Protein AF-0000000073386804 (afdb_homodimer)

Radius of gyration: 26.3 Å; Cα contacts (8 Å, |Δi|>4): 933; chains: 2; bounding box: 60×82×62 Å

Sequence (596 aa):
MKIVENIGKKVFSIISEGIIRETHNSIPQCYYVSGELGYGKTTLLHRIKEKFESQNFQPIYIDCLLHPIPNEEKMEEYLHSVTDHKRAILLIDEAHILLNTWSNQELSKLRALIYSPGAPIIVFVGNRVTKIFTEYSAPLYNSILLLTLDKLADTDIIGIVDNICGSKCIKHEDIINIVNSLEPSPLIATLCAKAVKEGYKEEKDIKHQVLSFFDDLYRKELSLLSPVQLLIVTTLLKAQTPCLLSKIAKDTQLKNSDITSQIKRLKERNLVEVIKGQPKKSLYEIKSKLFTKWYKNSMKIVENIGKKVFSIISEGIIRETHNSIPQCYYVSGELGYGKTTLLHRIKEKFESQNFQPIYIDCLLHPIPNEEKMEEYLHSVTDHKRAILLIDEAHILLNTWSNQELSKLRALIYSPGAPIIVFVGNRVTKIFTEYSAPLYNSILLLTLDKLADTDIIGIVDNICGSKCIKHEDIINIVNSLEPSPLIATLCAKAVKEGYKEEKDIKHQVLSFFDDLYRKELSLLSPVQLLIVTTLLKAQTPCLLSKIAKDTQLKNSDITSQIKRLKERNLVEVIKGQPKKSLYEIKSKLFTKWYKNS

InterPro domains:
  IPR003959 ATPase, AAA-type, core [PF00004] (32-112)
  IPR027417 P-loop containing nucleoside triphosphate hydrolase [G3DSA:3.40.50.300] (18-142)
  IPR027417 P-loop containing nucleoside triphosphate hydrolase [SSF52540] (28-220)
  IPR036388 Winged helix-like DNA-binding domain superfamily [G3DSA:1.10.10.10] (224-297)
  IPR036390 Winged helix DNA-binding domain superfamily [SSF46785] (213-284)

Organism: NCBI:txid537011

Solvent-accessible surface area (backbone atoms only — not comparable to full-atom values): 32203 Å² total; per-residue (Å²): 126,72,67,60,65,61,59,51,41,69,62,48,50,54,52,52,54,52,57,68,69,54,56,77,64,35,60,42,77,28,39,35,38,24,42,59,91,49,48,44,64,68,57,46,49,50,50,52,35,61,68,34,52,82,48,76,32,42,56,42,83,42,48,31,77,78,52,63,58,91,44,63,66,57,51,46,50,61,64,61,63,47,56,94,85,36,45,33,30,41,32,31,36,45,32,43,60,46,64,68,64,47,48,70,67,50,40,40,52,50,42,54,49,42,63,26,67,44,28,54,31,38,40,33,25,25,51,84,68,60,58,55,49,64,31,81,88,27,67,42,38,78,60,50,50,80,44,70,53,69,72,55,50,69,69,52,43,49,49,40,25,31,68,67,43,37,76,82,66,58,61,64,69,57,54,49,51,54,28,54,71,52,47,41,26,60,46,46,31,47,42,45,22,51,37,42,60,75,63,46,79,51,65,72,56,33,50,49,55,45,44,56,70,42,45,68,41,55,50,48,57,51,68,71,42,51,71,70,51,36,47,52,49,44,50,36,38,69,63,71,44,72,36,43,65,66,56,52,27,64,75,63,70,49,57,65,68,61,49,54,57,48,47,54,52,34,34,74,68,61,46,36,38,78,42,82,46,97,65,103,47,63,26,36,30,59,53,48,57,52,57,32,53,41,54,70,74,100,127,72,68,61,64,62,60,50,42,68,60,49,48,54,52,51,55,52,56,66,70,54,56,78,65,34,60,42,76,29,37,37,38,26,41,59,92,48,47,45,65,68,57,47,50,49,52,52,35,63,68,35,53,83,48,76,33,42,55,43,83,42,47,33,76,77,51,64,58,90,44,65,66,57,51,47,50,61,62,62,64,48,56,96,82,36,47,32,31,41,34,31,37,43,32,44,61,47,63,69,66,48,50,71,67,50,40,38,51,50,41,54,49,40,63,27,67,44,28,52,31,40,40,33,26,24,52,84,67,58,59,54,46,66,31,81,87,28,65,40,39,78,59,50,49,80,45,72,54,69,72,55,50,71,69,54,42,49,50,40,27,30,70,68,42,39,76,81,66,58,61,65,70,56,52,49,49,54,28,56,71,51,46,40,28,60,45,46,31,47,42,44,22,50,38,43,60,75,64,45,79,51,67,72,55,33,51,50,56,45,43,55,69,42,45,66,43,55,49,48,57,50,68,71,42,52,69,70,50,37,48,52,52,43,51,35,39,71,61,73,45,71,36,44,64,66,56,51,27,64,76,64,72,48,56,65,69,60,49,54,56,47,46,54,53,34,34,74,67,63,46,37,37,77,42,82,46,97,67,103,47,63,24,36,29,58,54,48,58,50,59,33,53,38,55,70,75,99

Secondary structure (DSSP, 8-state):
--GGGGTTHHHHHHHHHHHHH--TTS---EEEEE--TTSSHHHHHHHHHHHHHTTTEEEEEEETTTS---SHHHHHHHHHTS-SSSEEEEEEETHHHHHHHS-HHHHHHHHHHHTSTTPPEEEEEES---HHHH-TTSTTTT-EEEEE--PPPHHHHHHHHHHHH-TTSS-HHHHHHHHHHH--SHHHHHHHHHHHHTT--SHHHHHHHHHHHTHHHHHHHHHTS-HHHHHHHHHHHHH-S-EEHHHHHHHHT--HHHHHHHHHHHHHTTSEEEEE-SSS-EEEEES-HHHHHHHHT-/--GGGGTTHHHHHHHHHHHHH--TTS---EEEEE--TTSSHHHHHHHHHHHHHTTTEEEEEEETTTS---SHHHHHHHHHTS-SSSEEEEEEETHHHHHHHS-HHHHHHHHHHHTSTTPPEEEEEES---HHHH-TTSTTTT-EEEEE--PPPHHHHHHHHHHHH-TTSS-HHHHHHHHHHH--SHHHHHHHHHHHHTT--SHHHHHHHHHHTTHHHHHHHHHTS-HHHHHHHHHHHHH-S-EEHHHHHHHHT--HHHHHHHHHHHHHTTSEEEEE-SSS-EEEEES-HHHHHHHHT-

Nearest PDB structures (foldseek):
  8vap-assembly1_A  TM=4.510E-01  e=2.986E-05  Escherichia coli
  3eco-assembly1_A  TM=6.833E-01  e=2.048E-02  Staphylococcus aureus subsp. aureus Mu50
  2nyx-assembly2_D  TM=6.022E-01  e=7.498E-03  Mycobacterium tuberculosis H37Rv
  3fm5-assembly3_B  TM=6.321E-01  e=1.937E-02  Rhodococcus jostii RHA1
  3e6m-assembly1_B  TM=6.719E-01  e=4.001E-02  Ruegeria pomeroyi

Structure (mmCIF, N/CA/C/O backbone):
data_AF-0000000073386804-model_v1
#
loop_
_entity.id
_entity.type
_entity.pdbx_description
1 polymer 'ATPase AAA-type core domain-containing protein'
#
loop_
_atom_site.group_PDB
_atom_site.id
_atom_site.type_symbol
_atom_site.label_atom_id
_atom_site.label_alt_id
_atom_site.label_comp_id
_atom_site.label_asym_id
_atom_site.label_entity_id
_atom_site.label_seq_id
_atom_site.pdbx_PDB_ins_code
_atom_site.Cartn_x
_atom_site.Cartn_y
_atom_site.Cartn_z
_atom_site.occupancy
_atom_site.B_iso_or_equiv
_atom_site.auth_seq_id
_atom_site.auth_comp_id
_atom_site.auth_asym_id
_atom_site.auth_atom_id
_atom_site.pdbx_PDB_model_num
ATOM 1 N N . MET A 1 1 ? -19.125 -19.203 -3.139 1 33.81 1 MET A N 1
ATOM 2 C CA . MET A 1 1 ? -18.359 -20.172 -3.91 1 33.81 1 MET A CA 1
ATOM 3 C C . MET A 1 1 ? -18.609 -20 -5.406 1 33.81 1 MET A C 1
ATOM 5 O O . MET A 1 1 ? -17.75 -20.312 -6.223 1 33.81 1 MET A O 1
ATOM 9 N N . LYS A 1 2 ? -19.859 -19.531 -5.723 1 43.81 2 LYS A N 1
ATOM 10 C CA . LYS A 1 2 ? -20.344 -19.516 -7.098 1 43.81 2 LYS A CA 1
ATOM 11 C C . LYS A 1 2 ? -19.688 -18.375 -7.891 1 43.81 2 LYS A C 1
ATOM 13 O O . LYS A 1 2 ? -19.5 -18.5 -9.102 1 43.81 2 LYS A O 1
ATOM 18 N N . ILE A 1 3 ? -19.5 -17.203 -7.352 1 48.44 3 ILE A N 1
ATOM 19 C CA . ILE A 1 3 ? -19.078 -15.93 -7.941 1 48.44 3 ILE A CA 1
ATOM 20 C C . ILE A 1 3 ? -17.766 -16.125 -8.695 1 48.44 3 ILE A C 1
ATOM 22 O O . ILE A 1 3 ? -17.547 -15.508 -9.742 1 48.44 3 ILE A O 1
ATOM 26 N N . VAL A 1 4 ? -16.906 -17.188 -8.25 1 55.88 4 VAL A N 1
ATOM 27 C CA . VAL A 1 4 ? -15.508 -17.438 -8.562 1 55.88 4 VAL A CA 1
ATOM 28 C C . VAL A 1 4 ? -15.398 -18.188 -9.898 1 55.88 4 VAL A C 1
ATOM 30 O O . VAL A 1 4 ? -14.367 -18.125 -10.562 1 55.88 4 VAL A O 1
ATOM 33 N N . GLU A 1 5 ? -16.625 -18.609 -10.312 1 57.66 5 GLU A N 1
ATOM 34 C CA . GLU A 1 5 ? -16.469 -19.594 -11.375 1 57.66 5 GLU A CA 1
ATOM 35 C C . GLU A 1 5 ? -16.156 -18.922 -12.711 1 57.66 5 GLU A C 1
ATOM 37 O O . GLU A 1 5 ? -15.539 -19.531 -13.594 1 57.66 5 GLU A O 1
ATOM 42 N N . ASN A 1 6 ? -16.391 -17.609 -12.734 1 63.22 6 ASN A N 1
ATOM 43 C CA . ASN A 1 6 ? -16.25 -17.047 -14.07 1 63.22 6 ASN A CA 1
ATOM 44 C C . ASN A 1 6 ? -14.984 -16.219 -14.195 1 63.22 6 ASN A C 1
ATOM 46 O O . ASN A 1 6 ? -14.602 -15.805 -15.289 1 63.22 6 ASN A O 1
ATOM 50 N N . ILE A 1 7 ? -14.32 -16.125 -13.141 1 69.75 7 ILE A N 1
ATOM 51 C CA . ILE A 1 7 ? -13.109 -15.32 -13.195 1 69.75 7 ILE A CA 1
ATOM 52 C C . ILE A 1 7 ? -11.984 -16.109 -13.859 1 69.75 7 ILE A C 1
ATOM 54 O O . ILE A 1 7 ? -11.602 -17.172 -13.375 1 69.75 7 ILE A O 1
ATOM 58 N N . GLY A 1 8 ? -11.523 -15.547 -15.023 1 80.62 8 GLY A N 1
ATOM 59 C CA . GLY A 1 8 ? -10.43 -16.203 -15.719 1 80.62 8 GLY A CA 1
ATOM 60 C C . GLY A 1 8 ? -10.797 -17.578 -16.25 1 80.62 8 GLY A C 1
ATOM 61 O O . GLY A 1 8 ? -9.969 -18.5 -16.234 1 80.62 8 GLY A O 1
ATOM 62 N N . LYS A 1 9 ? -12.055 -17.703 -16.656 1 83.94 9 LYS A N 1
ATOM 63 C CA . LYS A 1 9 ? -12.586 -19 -17.062 1 83.94 9 LYS A CA 1
ATOM 64 C C . LYS A 1 9 ? -11.773 -19.594 -18.203 1 83.94 9 LYS A C 1
ATOM 66 O O . LYS A 1 9 ? -11.445 -20.781 -18.172 1 83.94 9 LYS A O 1
ATOM 71 N N . LYS A 1 10 ? -11.438 -18.766 -19.141 1 88.19 10 LYS A N 1
ATOM 72 C CA . LYS A 1 10 ? -10.672 -19.266 -20.281 1 88.19 10 LYS A CA 1
ATOM 73 C C . LYS A 1 10 ? -9.305 -19.766 -19.859 1 88.19 10 LYS A C 1
ATOM 75 O O . LYS A 1 10 ? -8.898 -20.875 -20.219 1 88.19 10 LYS A O 1
ATOM 80 N N . VAL A 1 11 ? -8.602 -19 -19.094 1 93.44 11 VAL A N 1
ATOM 81 C CA . VAL A 1 11 ? -7.273 -19.359 -18.625 1 93.44 11 VAL A CA 1
ATOM 82 C C . VAL A 1 11 ? -7.355 -20.594 -17.734 1 93.44 11 VAL A C 1
ATOM 84 O O . VAL A 1 11 ? -6.543 -21.516 -17.875 1 93.44 11 VAL A O 1
ATOM 87 N N . PHE A 1 12 ? -8.375 -20.641 -16.953 1 94.19 12 PHE A N 1
ATOM 88 C CA . PHE A 1 12 ? -8.578 -21.781 -16.062 1 94.19 12 PHE A CA 1
ATOM 89 C C . PHE A 1 12 ? -8.789 -23.047 -16.875 1 94.19 12 PHE A C 1
ATOM 91 O O . PHE A 1 12 ? -8.211 -24.094 -16.562 1 94.19 12 PHE A O 1
ATOM 98 N N . SER A 1 13 ? -9.562 -22.938 -17.891 1 93.88 13 SER A N 1
ATOM 99 C CA . SER A 1 13 ? -9.852 -24.094 -18.734 1 93.88 13 SER A CA 1
ATOM 100 C C . SER A 1 13 ? -8.594 -24.594 -19.453 1 93.88 13 SER A C 1
ATOM 102 O O . SER A 1 13 ? -8.352 -25.797 -19.531 1 93.88 13 SER A O 1
ATOM 104 N N . ILE A 1 14 ? -7.816 -23.703 -19.922 1 95.25 14 ILE A N 1
ATOM 105 C CA . ILE A 1 14 ? -6.598 -24.031 -20.641 1 95.25 14 ILE A CA 1
ATOM 106 C C . ILE A 1 14 ? -5.641 -24.781 -19.719 1 95.25 14 ILE A C 1
ATOM 108 O O . ILE A 1 14 ? -5.129 -25.844 -20.078 1 95.25 14 ILE A O 1
ATOM 112 N N . ILE A 1 15 ? -5.457 -24.281 -18.562 1 96.12 15 ILE A N 1
ATOM 113 C CA . ILE A 1 15 ? -4.512 -24.859 -17.609 1 96.12 15 ILE A CA 1
ATOM 114 C C . ILE A 1 15 ? -5.035 -26.203 -17.125 1 96.12 15 ILE A C 1
ATOM 116 O O . ILE A 1 15 ? -4.285 -27.188 -17.062 1 96.12 15 ILE A O 1
ATOM 120 N N . SER A 1 16 ? -6.34 -26.234 -16.812 1 94.81 16 SER A N 1
ATOM 121 C CA . SER A 1 16 ? -6.938 -27.469 -16.297 1 94.81 16 SER A CA 1
ATOM 122 C C . SER A 1 16 ? -6.836 -28.594 -17.328 1 94.81 16 SER A C 1
ATOM 124 O O . SER A 1 16 ? -6.477 -29.719 -16.984 1 94.81 16 SER A O 1
ATOM 126 N N . GLU A 1 17 ? -7.137 -28.25 -18.516 1 95.5 17 GLU A N 1
ATOM 127 C CA . GLU A 1 17 ? -7.047 -29.25 -19.578 1 95.5 17 GLU A CA 1
ATOM 128 C C . GLU A 1 17 ? -5.605 -29.703 -19.781 1 95.5 17 GLU A C 1
ATOM 130 O O . GLU A 1 17 ? -5.348 -30.891 -20.031 1 95.5 17 GLU A O 1
ATOM 135 N N . GLY A 1 18 ? -4.719 -28.797 -19.672 1 94.75 18 GLY A N 1
ATOM 136 C CA . GLY A 1 18 ? -3.309 -29.125 -19.797 1 94.75 18 GLY A CA 1
ATOM 137 C C . GLY A 1 18 ? -2.818 -30.047 -18.703 1 94.75 18 GLY A C 1
ATOM 138 O O . GLY A 1 18 ? -2.066 -31 -18.969 1 94.75 18 GLY A O 1
ATOM 139 N N . ILE A 1 19 ? -3.234 -29.812 -17.562 1 93.94 19 ILE A N 1
ATOM 140 C CA . ILE A 1 19 ? -2.822 -30.625 -16.406 1 93.94 19 ILE A CA 1
ATOM 141 C C . ILE A 1 19 ? -3.381 -32.031 -16.547 1 93.94 19 ILE A C 1
ATOM 143 O O . ILE A 1 19 ? -2.67 -33 -16.312 1 93.94 19 ILE A O 1
ATOM 147 N N . ILE A 1 20 ? -4.605 -32.125 -16.984 1 93 20 ILE A N 1
ATOM 148 C CA . ILE A 1 20 ? -5.281 -33.438 -17.094 1 93 20 ILE A CA 1
ATOM 149 C C . ILE A 1 20 ? -4.59 -34.281 -18.156 1 93 20 ILE A C 1
ATOM 151 O O . ILE A 1 20 ? -4.512 -35.5 -18.016 1 93 20 ILE A O 1
ATOM 155 N N . ARG A 1 21 ? -4.031 -33.656 -19.094 1 92.38 21 ARG A N 1
ATOM 156 C CA . ARG A 1 21 ? -3.393 -34.375 -20.203 1 92.38 21 ARG A CA 1
ATOM 157 C C . ARG A 1 21 ? -2.039 -34.938 -19.781 1 92.38 21 ARG A C 1
ATOM 159 O O . ARG A 1 21 ? -1.486 -35.812 -20.453 1 92.38 21 ARG A O 1
ATOM 166 N N . GLU A 1 22 ? -1.504 -34.469 -18.672 1 90.81 22 GLU A N 1
ATOM 167 C CA . GLU A 1 22 ? -0.18 -34.906 -18.234 1 90.81 22 GLU A CA 1
ATOM 168 C C . GLU A 1 22 ? -0.226 -36.312 -17.656 1 90.81 22 GLU A C 1
ATOM 170 O O . GLU A 1 22 ? -1.173 -36.656 -16.953 1 90.81 22 GLU A O 1
ATOM 175 N N . THR A 1 23 ? 0.794 -37.062 -18.031 1 88.25 23 THR A N 1
ATOM 176 C CA . THR A 1 23 ? 0.96 -38.375 -17.438 1 88.25 23 THR A CA 1
ATOM 177 C C . THR A 1 23 ? 2.045 -38.344 -16.359 1 88.25 23 THR A C 1
ATOM 179 O O . THR A 1 23 ? 2.752 -37.375 -16.203 1 88.25 23 THR A O 1
ATOM 182 N N . HIS A 1 24 ? 2.223 -39.406 -15.641 1 83.56 24 HIS A N 1
ATOM 183 C CA . HIS A 1 24 ? 3.137 -39.5 -14.5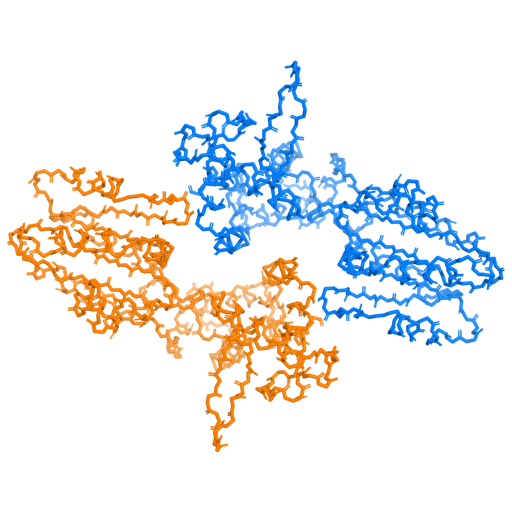08 1 83.56 24 HIS A CA 1
ATOM 184 C C . HIS A 1 24 ? 4.578 -39.25 -14.945 1 83.56 24 HIS A C 1
ATOM 186 O O . HIS A 1 24 ? 5.371 -38.656 -14.203 1 83.56 24 HIS A O 1
ATOM 192 N N . ASN A 1 25 ? 4.938 -39.656 -16.156 1 87.31 25 ASN A N 1
ATOM 193 C CA . ASN A 1 25 ? 6.336 -39.594 -16.562 1 87.31 25 ASN A CA 1
ATOM 194 C C . ASN A 1 25 ? 6.523 -38.656 -17.734 1 87.31 25 ASN A C 1
ATOM 196 O O . ASN A 1 25 ? 7.559 -38.688 -18.406 1 87.31 25 ASN A O 1
ATOM 200 N N . SER A 1 26 ? 5.555 -37.812 -17.969 1 90.19 26 SER A N 1
ATOM 201 C CA . SER A 1 26 ? 5.688 -36.875 -19.062 1 90.19 26 SER A CA 1
ATOM 202 C C . SER A 1 26 ? 6.496 -35.656 -18.656 1 90.19 26 SER A C 1
ATOM 204 O O . SER A 1 26 ? 6.648 -35.375 -17.469 1 90.19 26 SER A O 1
ATOM 206 N N . ILE A 1 27 ? 7.133 -35.062 -19.641 1 90.88 27 ILE A N 1
ATOM 207 C CA . ILE A 1 27 ? 7.652 -33.719 -19.438 1 90.88 27 ILE A CA 1
ATOM 208 C C . ILE A 1 27 ? 6.504 -32.688 -19.438 1 90.88 27 ILE A C 1
ATOM 210 O O . ILE A 1 27 ? 5.828 -32.531 -20.469 1 90.88 27 ILE A O 1
ATOM 214 N N . PRO A 1 28 ? 6.258 -32.094 -18.391 1 90.44 28 PRO A N 1
ATOM 215 C CA . PRO A 1 28 ? 5.035 -31.281 -18.25 1 90.44 28 PRO A CA 1
ATOM 216 C C . PRO A 1 28 ? 5.117 -29.953 -18.984 1 90.44 28 PRO A C 1
ATOM 218 O O . PRO A 1 28 ? 6.211 -29.391 -19.141 1 90.44 28 PRO A O 1
ATOM 221 N N . GLN A 1 29 ? 3.969 -29.5 -19.391 1 92.44 29 GLN A N 1
ATOM 222 C CA . GLN A 1 29 ? 3.811 -28.109 -19.781 1 92.44 29 GLN A CA 1
ATOM 223 C C . GLN A 1 29 ? 3.723 -27.188 -18.562 1 92.44 29 GLN A C 1
ATOM 225 O O . GLN A 1 29 ? 2.977 -27.469 -17.625 1 92.44 29 GLN A O 1
ATOM 230 N N . CYS A 1 30 ? 4.523 -26.109 -18.594 1 91.81 30 CYS A N 1
ATOM 231 C CA . CYS A 1 30 ? 4.457 -25.125 -17.531 1 91.81 30 CYS A CA 1
ATOM 232 C C . CYS A 1 30 ? 3.766 -23.844 -18.016 1 91.81 30 CYS A C 1
ATOM 234 O O . CYS A 1 30 ? 3.703 -23.578 -19.203 1 91.81 30 CYS A O 1
ATOM 236 N N . TYR A 1 31 ? 3.178 -23.156 -17.062 1 94.06 31 TYR A N 1
ATOM 237 C CA . TYR A 1 31 ? 2.359 -22 -17.406 1 94.06 31 TYR A CA 1
ATOM 238 C C . TYR A 1 31 ? 2.814 -20.766 -16.625 1 94.06 31 TYR A C 1
ATOM 240 O O . TYR A 1 31 ? 3.268 -20.875 -15.492 1 94.06 31 TYR A O 1
ATOM 248 N N . TYR A 1 32 ? 2.707 -19.609 -17.25 1 92.69 32 TYR A N 1
ATOM 249 C CA . TYR A 1 32 ? 2.834 -18.297 -16.609 1 92.69 32 TYR A CA 1
ATOM 250 C C . TYR A 1 32 ? 1.619 -17.422 -16.906 1 92.69 32 TYR A C 1
ATOM 252 O O . TYR A 1 32 ? 1.328 -17.125 -18.062 1 92.69 32 TYR A O 1
ATOM 260 N N . VAL A 1 33 ? 0.956 -17.094 -15.852 1 92.94 33 VAL A N 1
ATOM 261 C CA . VAL A 1 33 ? -0.242 -16.266 -16 1 92.94 33 VAL A CA 1
ATOM 262 C C . VAL A 1 33 ? 0.033 -14.859 -15.492 1 92.94 33 VAL A C 1
ATOM 264 O O . VAL A 1 33 ? 0.412 -14.672 -14.328 1 92.94 33 VAL A O 1
ATOM 267 N N . SER A 1 34 ? -0.13 -13.883 -16.297 1 90.12 34 SER A N 1
ATOM 268 C CA . SER A 1 34 ? 0.058 -12.492 -15.914 1 90.12 34 SER A CA 1
ATOM 269 C C . SER A 1 34 ? -1.279 -11.773 -15.766 1 90.12 34 SER A C 1
ATOM 271 O O . SER A 1 34 ? -2.262 -12.133 -16.406 1 90.12 34 SER A O 1
ATOM 273 N N . GLY A 1 35 ? -1.287 -10.82 -14.859 1 85.5 35 GLY A N 1
ATOM 274 C CA . GLY A 1 35 ? -2.463 -10 -14.625 1 85.5 35 GLY A CA 1
ATOM 275 C C . GLY A 1 35 ? -2.207 -8.844 -13.672 1 85.5 35 GLY A C 1
ATOM 276 O O . GLY A 1 35 ? -1.302 -8.914 -12.836 1 85.5 35 GLY A O 1
ATOM 277 N N . GLU A 1 36 ? -3.092 -7.875 -13.797 1 80.19 36 GLU A N 1
ATOM 278 C CA . GLU A 1 36 ? -3.008 -6.727 -12.906 1 80.19 36 GLU A CA 1
ATOM 279 C C . GLU A 1 36 ? -3.645 -7.031 -11.547 1 80.19 36 GLU A C 1
ATOM 281 O O . GLU A 1 36 ? -4.273 -8.078 -11.375 1 80.19 36 GLU A O 1
ATOM 286 N N . LEU A 1 37 ? -3.359 -6.117 -10.688 1 77.5 37 LEU A N 1
ATOM 287 C CA . LEU A 1 37 ? -3.957 -6.254 -9.367 1 77.5 37 LEU A CA 1
ATOM 288 C C . LEU A 1 37 ? -5.477 -6.348 -9.461 1 77.5 37 LEU A C 1
ATOM 290 O O . LEU A 1 37 ? -6.105 -5.559 -10.172 1 77.5 37 LEU A O 1
ATOM 294 N N . GLY A 1 38 ? -5.977 -7.297 -8.844 1 84.81 38 GLY A N 1
ATOM 295 C CA . GLY A 1 38 ? -7.426 -7.398 -8.75 1 84.81 38 GLY A CA 1
ATOM 296 C C . GLY A 1 38 ? -8.039 -8.234 -9.867 1 84.81 38 GLY A C 1
ATOM 297 O O . GLY A 1 38 ? -9.258 -8.398 -9.922 1 84.81 38 GLY A O 1
ATOM 298 N N . TYR A 1 39 ? -7.195 -8.789 -10.664 1 87.75 39 TYR A N 1
ATOM 299 C CA . TYR A 1 39 ? -7.723 -9.531 -11.805 1 87.75 39 TYR A CA 1
ATOM 300 C C . TYR A 1 39 ? -7.945 -10.992 -11.453 1 87.75 39 TYR A C 1
ATOM 302 O O . TYR A 1 39 ? -8.43 -11.773 -12.281 1 87.75 39 TYR A O 1
ATOM 310 N N . GLY A 1 40 ? -7.586 -11.391 -10.242 1 87.38 40 GLY A N 1
ATOM 311 C CA . GLY A 1 40 ? -7.961 -12.719 -9.789 1 87.38 40 GLY A CA 1
ATOM 312 C C . GLY A 1 40 ? -6.828 -13.727 -9.875 1 87.38 40 GLY A C 1
ATOM 313 O O . GLY A 1 40 ? -7.062 -14.93 -10.008 1 87.38 40 GLY A O 1
ATOM 314 N N . LYS A 1 41 ? -5.59 -13.328 -9.875 1 90.19 41 LYS A N 1
ATOM 315 C CA . LYS A 1 41 ? -4.426 -14.203 -9.938 1 90.19 41 LYS A CA 1
ATOM 316 C C . LYS A 1 41 ? -4.453 -15.234 -8.812 1 90.19 41 LYS A C 1
ATOM 318 O O . LYS A 1 41 ? -4.375 -16.438 -9.062 1 90.19 41 LYS A O 1
ATOM 323 N N . THR A 1 42 ? -4.637 -14.758 -7.598 1 87.88 42 THR A N 1
ATOM 324 C CA . THR A 1 42 ? -4.656 -15.625 -6.43 1 87.88 42 THR A CA 1
ATOM 325 C C . THR A 1 42 ? -5.879 -16.531 -6.449 1 87.88 42 THR A C 1
ATOM 327 O O . THR A 1 42 ? -5.785 -17.719 -6.102 1 87.88 42 THR A O 1
ATOM 330 N N . THR A 1 43 ? -6.98 -15.977 -6.855 1 87.31 43 THR A N 1
ATOM 331 C CA . THR A 1 43 ? -8.211 -16.766 -6.945 1 87.31 43 THR A CA 1
ATOM 332 C C . THR A 1 43 ? -8.047 -17.906 -7.934 1 87.31 43 THR A C 1
ATOM 334 O O . THR A 1 43 ? -8.516 -19.031 -7.684 1 87.31 43 THR A O 1
ATOM 337 N N . LEU A 1 44 ? -7.41 -17.641 -9.031 1 92.19 44 LEU A N 1
ATOM 338 C CA . LEU A 1 44 ? -7.16 -18.656 -10.047 1 92.19 44 LEU A CA 1
ATOM 339 C C . LEU A 1 44 ? -6.367 -19.812 -9.461 1 92.19 44 LEU A C 1
ATOM 341 O O . LEU A 1 44 ? -6.723 -20.984 -9.664 1 92.19 44 LEU A O 1
ATOM 345 N N . LEU A 1 45 ? -5.32 -19.531 -8.766 1 94.5 45 LEU A N 1
ATOM 346 C CA . LEU A 1 45 ? -4.473 -20.562 -8.18 1 94.5 45 LEU A CA 1
ATOM 347 C C . LEU A 1 45 ? -5.258 -21.406 -7.18 1 94.5 45 LEU A C 1
ATOM 349 O O . LEU A 1 45 ? -5.105 -22.625 -7.141 1 94.5 45 LEU A O 1
ATOM 353 N N . HIS A 1 46 ? -6.082 -20.766 -6.477 1 92.19 46 HIS A N 1
ATOM 354 C CA . HIS A 1 46 ? -6.875 -21.5 -5.5 1 92.19 46 HIS A CA 1
ATOM 355 C C . HIS A 1 46 ? -7.895 -22.406 -6.191 1 92.19 46 HIS A C 1
ATOM 357 O O . HIS A 1 46 ? -8.172 -23.516 -5.715 1 92.19 46 HIS A O 1
ATOM 363 N N . ARG A 1 47 ? -8.445 -21.938 -7.207 1 91.62 47 ARG A N 1
ATOM 364 C CA . ARG A 1 47 ? -9.375 -22.75 -7.977 1 91.62 47 ARG A CA 1
ATOM 365 C C . ARG A 1 47 ? -8.688 -24 -8.531 1 91.62 47 ARG A C 1
ATOM 367 O O . ARG A 1 47 ? -9.25 -25.094 -8.516 1 91.62 47 ARG A O 1
ATOM 374 N N . ILE A 1 48 ? -7.484 -23.812 -9.031 1 94.19 48 ILE A N 1
ATOM 375 C CA . ILE A 1 48 ? -6.715 -24.938 -9.547 1 94.19 48 ILE A CA 1
ATOM 376 C C . ILE A 1 48 ? -6.395 -25.906 -8.422 1 94.19 48 ILE A C 1
ATOM 378 O O . ILE A 1 48 ? -6.543 -27.125 -8.578 1 94.19 48 ILE A O 1
ATOM 382 N N . LYS A 1 49 ? -5.988 -25.359 -7.367 1 94.62 49 LYS A N 1
ATOM 383 C CA . LYS A 1 49 ? -5.664 -26.188 -6.211 1 94.62 49 LYS A CA 1
ATOM 384 C C . LYS A 1 49 ? -6.863 -27.031 -5.777 1 94.62 49 LYS A C 1
ATOM 386 O O . LYS A 1 49 ? -6.734 -28.234 -5.551 1 94.62 49 LYS A O 1
ATOM 391 N N . GLU A 1 50 ? -7.996 -26.391 -5.68 1 91.38 50 GLU A N 1
ATOM 392 C CA . GLU A 1 50 ? -9.211 -27.062 -5.242 1 91.38 50 GLU A CA 1
ATOM 393 C C . GLU A 1 50 ? -9.609 -28.172 -6.215 1 91.38 50 GLU A C 1
ATOM 395 O O . GLU A 1 50 ? -10.016 -29.266 -5.797 1 91.38 50 GLU A O 1
ATOM 400 N N . LYS A 1 51 ? -9.508 -27.891 -7.414 1 91.81 51 LYS A N 1
ATOM 401 C CA . LYS A 1 51 ? -9.906 -28.844 -8.438 1 91.81 51 LYS A CA 1
ATOM 402 C C . LYS A 1 51 ? -9.031 -30.094 -8.398 1 91.81 51 LYS A C 1
ATOM 404 O O . LYS A 1 51 ? -9.531 -31.219 -8.539 1 91.81 51 LYS A O 1
ATOM 409 N N . PHE A 1 52 ? -7.762 -29.938 -8.164 1 93.44 52 PHE A N 1
ATOM 410 C CA . PHE A 1 52 ? -6.844 -31.062 -8.367 1 93.44 52 PHE A CA 1
ATOM 411 C C . PHE A 1 52 ? -6.402 -31.641 -7.031 1 93.44 52 PHE A C 1
ATOM 413 O O . PHE A 1 52 ? -5.617 -32.594 -6.992 1 93.44 52 PHE A O 1
ATOM 420 N N . GLU A 1 53 ? -6.848 -31.062 -5.926 1 88.19 53 GLU A N 1
ATOM 421 C CA . GLU A 1 53 ? -6.535 -31.578 -4.602 1 88.19 53 GLU A CA 1
ATOM 422 C C . GLU A 1 53 ? -7.078 -33 -4.426 1 88.19 53 GLU A C 1
ATOM 424 O O . GLU A 1 53 ? -6.453 -33.812 -3.76 1 88.19 53 GLU A O 1
ATOM 429 N N . SER A 1 54 ? -8.117 -33.375 -4.969 1 79 54 SER A N 1
ATOM 430 C CA . SER A 1 54 ? -8.773 -34.656 -4.746 1 79 54 SER A CA 1
ATOM 431 C C . SER A 1 54 ? -8.477 -35.656 -5.879 1 79 54 SER A C 1
ATOM 433 O O . SER A 1 54 ? -8.992 -36.781 -5.891 1 79 54 SER A O 1
ATOM 435 N N . GLN A 1 55 ? -7.59 -35.25 -6.672 1 80.44 55 GLN A N 1
ATOM 436 C CA . GLN A 1 55 ? -7.277 -36.125 -7.805 1 80.44 55 GLN A CA 1
ATOM 437 C C . GLN A 1 55 ? -5.883 -36.75 -7.66 1 80.44 55 GLN A C 1
ATOM 439 O O . GLN A 1 55 ? -5.375 -36.875 -6.551 1 80.44 55 GLN A O 1
ATOM 444 N N . ASN A 1 56 ? -5.359 -37.281 -8.742 1 78.81 56 ASN A N 1
ATOM 445 C CA . ASN A 1 56 ? -4.043 -37.938 -8.758 1 78.81 56 ASN A CA 1
ATOM 446 C C . ASN A 1 56 ? -2.926 -36.875 -8.766 1 78.81 56 ASN A C 1
ATOM 448 O O . ASN A 1 56 ? -1.844 -37.125 -9.305 1 78.81 56 ASN A O 1
ATOM 452 N N . PHE A 1 57 ? -3.33 -35.719 -8.258 1 88.62 57 PHE A N 1
ATOM 453 C CA . PHE A 1 57 ? -2.342 -34.656 -8.211 1 88.62 57 PHE A CA 1
ATOM 454 C C . PHE A 1 57 ? -2.168 -34.156 -6.781 1 88.62 57 PHE A C 1
ATOM 456 O O . PHE A 1 57 ? -3.002 -34.438 -5.914 1 88.62 57 PHE A O 1
ATOM 463 N N . GLN A 1 58 ? -1.067 -33.562 -6.566 1 89.25 58 GLN A N 1
ATOM 464 C CA . GLN A 1 58 ? -0.771 -32.938 -5.289 1 89.25 58 GLN A CA 1
ATOM 465 C C . GLN A 1 58 ? -0.408 -31.453 -5.484 1 89.25 58 GLN A C 1
ATOM 467 O O . GLN A 1 58 ? 0.762 -31.125 -5.676 1 89.25 58 GLN A O 1
ATOM 472 N N . PRO A 1 59 ? -1.435 -30.641 -5.414 1 92.44 59 PRO A N 1
ATOM 473 C CA . PRO A 1 59 ? -1.156 -29.219 -5.57 1 92.44 59 PRO A CA 1
ATOM 474 C C . PRO A 1 59 ? -0.49 -28.609 -4.336 1 92.44 59 PRO A C 1
ATOM 476 O O . PRO A 1 59 ? -0.891 -28.906 -3.207 1 92.44 59 PRO A O 1
ATOM 479 N N . ILE A 1 60 ? 0.584 -27.844 -4.562 1 90.38 60 ILE A N 1
ATOM 480 C CA . ILE A 1 60 ? 1.3 -27.109 -3.525 1 90.38 60 ILE A CA 1
ATOM 481 C C . ILE A 1 60 ? 1.272 -25.609 -3.836 1 90.38 60 ILE A C 1
ATOM 483 O O . ILE A 1 60 ? 1.733 -25.188 -4.898 1 90.38 60 ILE A O 1
ATOM 487 N N . TYR A 1 61 ? 0.722 -24.922 -2.951 1 92.62 61 TYR A N 1
ATOM 488 C CA . TYR A 1 61 ? 0.631 -23.469 -3.119 1 92.62 61 TYR A CA 1
ATOM 489 C C . TYR A 1 61 ? 1.805 -22.766 -2.447 1 92.62 61 TYR A C 1
ATOM 491 O O . TYR A 1 61 ? 2.096 -23.016 -1.274 1 92.62 61 TYR A O 1
ATOM 499 N N . ILE A 1 62 ? 2.5 -21.938 -3.223 1 90.81 62 ILE A N 1
ATOM 500 C CA . ILE A 1 62 ? 3.646 -21.188 -2.713 1 90.81 62 ILE A CA 1
ATOM 501 C C . ILE A 1 62 ? 3.439 -19.688 -2.953 1 90.81 62 ILE A C 1
ATOM 503 O O . ILE A 1 62 ? 3.18 -19.266 -4.082 1 90.81 62 ILE A O 1
ATOM 507 N N . ASP A 1 63 ? 3.504 -18.891 -1.955 1 91.75 63 ASP A N 1
ATOM 508 C CA . ASP A 1 63 ? 3.467 -17.438 -2.035 1 91.75 63 ASP A CA 1
ATOM 509 C C . ASP A 1 63 ? 4.871 -16.844 -1.924 1 91.75 63 ASP A C 1
ATOM 511 O O . ASP A 1 63 ? 5.43 -16.766 -0.829 1 91.75 63 ASP A O 1
ATOM 515 N N . CYS A 1 64 ? 5.367 -16.328 -3.031 1 89.69 64 CYS A N 1
ATOM 516 C CA . CYS A 1 64 ? 6.754 -15.867 -3.07 1 89.69 64 CYS A CA 1
ATOM 517 C C . CYS A 1 64 ? 6.914 -14.547 -2.336 1 89.69 64 CYS A C 1
ATOM 519 O O . CYS A 1 64 ? 8.023 -14.156 -1.973 1 89.69 64 CYS A O 1
ATOM 521 N N . LEU A 1 65 ? 5.844 -13.883 -2.189 1 89 65 LEU A N 1
ATOM 522 C CA . LEU A 1 65 ? 5.902 -12.617 -1.47 1 89 65 LEU A CA 1
ATOM 523 C C . LEU A 1 65 ? 6.051 -12.844 0.031 1 89 65 LEU A C 1
ATOM 525 O O . LEU A 1 65 ? 6.871 -12.203 0.687 1 89 65 LEU A O 1
ATOM 529 N N . LEU A 1 66 ? 5.289 -13.789 0.517 1 89.81 66 LEU A N 1
ATOM 530 C CA . LEU A 1 66 ? 5.285 -14.07 1.948 1 89.81 66 LEU A CA 1
ATOM 531 C C . LEU A 1 66 ? 6.422 -15.016 2.322 1 89.81 66 LEU A C 1
ATOM 533 O O . LEU A 1 66 ? 6.934 -14.961 3.441 1 89.81 66 LEU A O 1
ATOM 537 N N . HIS A 1 67 ? 6.742 -15.812 1.371 1 88 67 HIS A N 1
ATOM 538 C CA . HIS A 1 67 ? 7.805 -16.797 1.578 1 88 67 HIS A CA 1
ATOM 539 C C . HIS A 1 67 ? 8.805 -16.766 0.425 1 88 67 HIS A C 1
ATOM 541 O O . HIS A 1 67 ? 8.844 -17.703 -0.382 1 88 67 HIS A O 1
ATOM 547 N N . PRO A 1 68 ? 9.609 -15.75 0.543 1 84.5 68 PRO A N 1
ATOM 548 C CA . PRO A 1 68 ? 10.578 -15.641 -0.55 1 84.5 68 PRO A CA 1
ATOM 549 C C . PRO A 1 68 ? 11.562 -16.812 -0.58 1 84.5 68 PRO A C 1
ATOM 551 O O . PRO A 1 68 ? 11.977 -17.297 0.473 1 84.5 68 PRO A O 1
ATOM 554 N N . ILE A 1 69 ? 11.797 -17.312 -1.761 1 75.38 69 ILE A N 1
ATOM 555 C CA . ILE A 1 69 ? 12.734 -18.406 -2.02 1 75.38 69 ILE A CA 1
ATOM 556 C C . ILE A 1 69 ? 14.078 -17.844 -2.459 1 75.38 69 ILE A C 1
ATOM 558 O O . ILE A 1 69 ? 14.273 -17.516 -3.631 1 75.38 69 ILE A O 1
ATOM 562 N N . PRO A 1 70 ? 14.914 -17.766 -1.543 1 69.94 70 PRO A N 1
ATOM 563 C CA . PRO A 1 70 ? 16.156 -17.047 -1.852 1 69.94 70 PRO A CA 1
ATOM 564 C C . PRO A 1 70 ? 17.031 -17.781 -2.867 1 69.94 70 PRO A C 1
ATOM 566 O O . PRO A 1 70 ? 17.828 -17.156 -3.559 1 69.94 70 PRO A O 1
ATOM 569 N N . ASN A 1 71 ? 16.844 -19.094 -2.846 1 72.38 71 ASN A N 1
ATOM 570 C CA . ASN A 1 71 ? 17.719 -19.828 -3.748 1 72.38 71 ASN A CA 1
ATOM 571 C C . ASN A 1 71 ? 17.062 -21.109 -4.262 1 72.38 71 ASN A C 1
ATOM 573 O O . ASN A 1 71 ? 15.969 -21.469 -3.82 1 72.38 71 ASN A O 1
ATOM 577 N N . GLU A 1 72 ? 17.734 -21.672 -5.223 1 73.5 72 GLU A N 1
ATOM 578 C CA . GLU A 1 72 ? 17.203 -22.844 -5.91 1 73.5 72 GLU A CA 1
ATOM 579 C C . GLU A 1 72 ? 17.078 -24.031 -4.957 1 73.5 72 GLU A C 1
ATOM 581 O O . GLU A 1 72 ? 16.234 -24.891 -5.145 1 73.5 72 GLU A O 1
ATOM 586 N N . GLU A 1 73 ? 17.891 -23.953 -3.977 1 72.75 73 GLU A N 1
ATOM 587 C CA . GLU A 1 73 ? 17.875 -25.078 -3.041 1 72.75 73 GLU A CA 1
ATOM 588 C C . GLU A 1 73 ? 16.531 -25.172 -2.311 1 72.75 73 GLU A C 1
ATOM 590 O O . GLU A 1 73 ? 16 -26.266 -2.127 1 72.75 73 GLU A O 1
ATOM 595 N N . LYS A 1 74 ? 16.109 -24.062 -2.043 1 73.56 74 LYS A N 1
ATOM 596 C CA . LYS A 1 74 ? 14.828 -24.031 -1.34 1 73.56 74 LYS A CA 1
ATOM 597 C C . LYS A 1 74 ? 13.688 -24.453 -2.26 1 73.56 74 LYS A C 1
ATOM 599 O O . LYS A 1 74 ? 12.734 -25.094 -1.82 1 73.56 74 LYS A O 1
ATOM 604 N N . MET A 1 75 ? 13.789 -24.078 -3.438 1 74.81 75 MET A N 1
ATOM 605 C CA . MET A 1 75 ? 12.781 -24.516 -4.398 1 74.81 75 MET A CA 1
ATOM 606 C C . MET A 1 75 ? 12.797 -26.031 -4.566 1 74.81 75 MET A C 1
ATOM 608 O O . MET A 1 75 ? 11.742 -26.656 -4.664 1 74.81 75 MET A O 1
ATOM 612 N N . GLU A 1 76 ? 13.977 -26.531 -4.539 1 73.88 76 GLU A N 1
ATOM 613 C CA . GLU A 1 76 ? 14.156 -27.969 -4.68 1 73.88 76 GLU A CA 1
ATOM 614 C C . GLU A 1 76 ? 13.508 -28.719 -3.52 1 73.88 76 GLU A C 1
ATOM 616 O O . GLU A 1 76 ? 12.969 -29.812 -3.705 1 73.88 76 GLU A O 1
ATOM 621 N N . GLU A 1 77 ? 13.562 -28.031 -2.441 1 74.62 77 GLU A N 1
ATOM 622 C CA . GLU A 1 77 ? 12.93 -28.641 -1.274 1 74.62 77 GLU A CA 1
ATOM 623 C C . GLU A 1 77 ? 11.43 -28.812 -1.493 1 74.62 77 GLU A C 1
ATOM 625 O O . GLU A 1 77 ? 10.852 -29.844 -1.106 1 74.62 77 GLU A O 1
ATOM 630 N N . TYR A 1 78 ? 10.859 -27.859 -2.061 1 70.62 78 TYR A N 1
ATOM 631 C CA . TYR A 1 78 ? 9.438 -27.969 -2.371 1 70.62 78 TYR A CA 1
ATOM 632 C C . TYR A 1 78 ? 9.18 -29.078 -3.389 1 70.62 78 TYR A C 1
ATOM 634 O O . TYR A 1 78 ? 8.203 -29.812 -3.275 1 70.62 78 TYR A O 1
ATOM 642 N N . LEU A 1 79 ? 10.062 -29.203 -4.227 1 68.38 79 LEU A N 1
ATOM 643 C CA . LEU A 1 79 ? 9.945 -30.172 -5.316 1 68.38 79 LEU A CA 1
ATOM 644 C C . LEU A 1 79 ? 10.117 -31.594 -4.801 1 68.38 79 LEU A C 1
ATOM 646 O O . LEU A 1 79 ? 9.453 -32.531 -5.277 1 68.38 79 LEU A O 1
ATOM 650 N N . HIS A 1 80 ? 10.906 -31.672 -3.801 1 64.81 80 HIS A N 1
ATOM 651 C CA . HIS A 1 80 ? 11.195 -33 -3.273 1 64.81 80 HIS A CA 1
ATOM 652 C C . HIS A 1 80 ? 10.148 -33.438 -2.262 1 64.81 80 HIS A C 1
ATOM 654 O O . HIS A 1 80 ? 10.047 -34.625 -1.935 1 64.81 80 HIS A O 1
ATOM 660 N N . SER A 1 81 ? 9.469 -32.5 -1.748 1 60.03 81 SER A N 1
ATOM 661 C CA . SER A 1 81 ? 8.453 -32.844 -0.762 1 60.03 81 SER A CA 1
ATOM 662 C C . SER A 1 81 ? 7.305 -33.625 -1.406 1 60.03 81 SER A C 1
ATOM 664 O O . SER A 1 81 ? 6.438 -34.156 -0.709 1 60.03 81 SER A O 1
ATOM 666 N N . VAL A 1 82 ? 7.172 -33.562 -2.584 1 57.66 82 VAL A N 1
ATOM 667 C CA . VAL A 1 82 ? 6.098 -34.219 -3.328 1 57.66 82 VAL A CA 1
ATOM 668 C C . VAL A 1 82 ? 6.242 -35.719 -3.238 1 57.66 82 VAL A C 1
ATOM 670 O O . VAL A 1 82 ? 7.348 -36.25 -3.365 1 57.66 82 VAL A O 1
ATOM 673 N N . THR A 1 83 ? 5.355 -36.344 -2.48 1 57.28 83 THR A N 1
ATOM 674 C CA . THR A 1 83 ? 5.281 -37.781 -2.188 1 57.28 83 THR A CA 1
ATOM 675 C C . THR A 1 83 ? 5.184 -38.562 -3.477 1 57.28 83 THR A C 1
ATOM 677 O O . THR A 1 83 ? 4.801 -38.062 -4.523 1 57.28 83 THR A O 1
ATOM 680 N N . ASP A 1 84 ? 5.57 -39.906 -3.393 1 61.91 84 ASP A N 1
ATOM 681 C CA . ASP A 1 84 ? 5.871 -40.938 -4.367 1 61.91 84 ASP A CA 1
ATOM 682 C C . ASP A 1 84 ? 4.68 -41.188 -5.285 1 61.91 84 ASP A C 1
ATOM 684 O O . ASP A 1 84 ? 4.855 -41.562 -6.453 1 61.91 84 ASP A O 1
ATOM 688 N N . HIS A 1 85 ? 3.365 -40.875 -4.836 1 68.69 85 HIS A N 1
ATOM 689 C CA . HIS A 1 85 ? 2.422 -41.5 -5.77 1 68.69 85 HIS A CA 1
ATOM 690 C C . HIS A 1 85 ? 1.672 -40.406 -6.562 1 68.69 85 HIS A C 1
ATOM 692 O O . HIS A 1 85 ? 1.125 -40.688 -7.629 1 68.69 85 HIS A O 1
ATOM 698 N N . LYS A 1 86 ? 1.668 -39.25 -6.195 1 81.69 86 LYS A N 1
ATOM 699 C CA . LYS A 1 86 ? 0.908 -38.219 -6.895 1 81.69 86 LYS A CA 1
ATOM 700 C C . LYS A 1 86 ? 1.837 -37.219 -7.578 1 81.69 86 LYS A C 1
ATOM 702 O O . LYS A 1 86 ? 2.934 -36.938 -7.09 1 81.69 86 LYS A O 1
ATOM 707 N N . ARG A 1 87 ? 1.354 -36.844 -8.734 1 86.38 87 ARG A N 1
ATOM 708 C CA . ARG A 1 87 ? 2.113 -35.844 -9.484 1 86.38 87 ARG A CA 1
ATOM 709 C C . ARG A 1 87 ? 1.97 -34.469 -8.852 1 86.38 87 ARG A C 1
ATOM 711 O O . ARG A 1 87 ? 0.856 -34.031 -8.578 1 86.38 87 ARG A O 1
ATOM 718 N N . ALA A 1 88 ? 3.033 -33.875 -8.648 1 89 88 ALA A N 1
ATOM 719 C CA . ALA A 1 88 ? 3.035 -32.594 -7.949 1 89 88 ALA A CA 1
ATOM 720 C C . ALA A 1 88 ? 2.666 -31.438 -8.898 1 89 88 ALA A C 1
ATOM 722 O O . ALA A 1 88 ? 3.1 -31.422 -10.047 1 89 88 ALA A O 1
ATOM 723 N N . ILE A 1 89 ? 1.802 -30.531 -8.438 1 92.56 89 ILE A N 1
ATOM 724 C CA . ILE A 1 89 ? 1.502 -29.266 -9.102 1 92.56 89 ILE A CA 1
ATOM 725 C C . ILE A 1 89 ? 1.965 -28.094 -8.227 1 92.56 89 ILE A C 1
ATOM 727 O O . ILE A 1 89 ? 1.462 -27.906 -7.113 1 92.56 89 ILE A O 1
ATOM 731 N N . LEU A 1 90 ? 2.924 -27.359 -8.719 1 92.31 90 LEU A N 1
ATOM 732 C CA . LEU A 1 90 ? 3.395 -26.188 -7.977 1 92.31 90 LEU A CA 1
ATOM 733 C C . LEU A 1 90 ? 2.662 -24.922 -8.422 1 92.31 90 LEU A C 1
ATOM 735 O O . LEU A 1 90 ? 2.734 -24.547 -9.586 1 92.31 90 LEU A O 1
ATOM 739 N N . LEU A 1 91 ? 1.937 -24.375 -7.539 1 95.38 91 LEU A N 1
ATOM 740 C CA . LEU A 1 91 ? 1.211 -23.125 -7.762 1 95.38 91 LEU A CA 1
ATOM 741 C C . LEU A 1 91 ? 1.939 -21.953 -7.113 1 95.38 91 LEU A C 1
ATOM 743 O O . LEU A 1 91 ? 1.828 -21.734 -5.906 1 95.38 91 LEU A O 1
ATOM 747 N N . ILE A 1 92 ? 2.631 -21.188 -7.949 1 93.12 92 ILE A N 1
ATOM 748 C CA . ILE A 1 92 ? 3.543 -20.172 -7.438 1 93.12 92 ILE A CA 1
ATOM 749 C C . ILE A 1 92 ? 2.936 -18.797 -7.641 1 93.12 92 ILE A C 1
ATOM 751 O O . ILE A 1 92 ? 2.873 -18.297 -8.766 1 93.12 92 ILE A O 1
ATOM 755 N N . ASP A 1 93 ? 2.545 -18.172 -6.531 1 92.56 93 ASP A N 1
ATOM 756 C CA . ASP A 1 93 ? 1.988 -16.828 -6.547 1 92.56 93 ASP A CA 1
ATOM 757 C C . ASP A 1 93 ? 3.09 -15.773 -6.41 1 92.56 93 ASP A C 1
ATOM 759 O O . ASP A 1 93 ? 4.094 -16 -5.73 1 92.56 93 ASP A O 1
ATOM 763 N N . GLU A 1 94 ? 2.912 -14.656 -7.09 1 90.06 94 GLU A N 1
ATOM 764 C CA . GLU A 1 94 ? 3.895 -13.578 -7.121 1 90.06 94 GLU A CA 1
ATOM 765 C C . GLU A 1 94 ? 5.254 -14.086 -7.594 1 90.06 94 GLU A C 1
ATOM 767 O O . GLU A 1 94 ? 6.277 -13.82 -6.957 1 90.06 94 GLU A O 1
ATOM 772 N N . ALA A 1 95 ? 5.191 -14.797 -8.688 1 89.69 95 ALA A N 1
ATOM 773 C CA . ALA A 1 95 ? 6.355 -15.531 -9.18 1 89.69 95 ALA A CA 1
ATOM 774 C C . ALA A 1 95 ? 7.426 -14.57 -9.703 1 89.69 95 ALA A C 1
ATOM 776 O O . ALA A 1 95 ? 8.602 -14.938 -9.789 1 89.69 95 ALA A O 1
ATOM 777 N N . HIS A 1 96 ? 7 -13.375 -10.07 1 84.31 96 HIS A N 1
ATOM 778 C CA . HIS A 1 96 ? 7.957 -12.414 -10.609 1 84.31 96 HIS A CA 1
ATOM 779 C C . HIS A 1 96 ? 9.023 -12.07 -9.578 1 84.31 96 HIS A C 1
ATOM 781 O O . HIS A 1 96 ? 10.156 -11.734 -9.938 1 84.31 96 HIS A O 1
ATOM 787 N N . ILE A 1 97 ? 8.711 -12.203 -8.359 1 82.69 97 ILE A N 1
ATOM 788 C CA . ILE A 1 97 ? 9.664 -11.938 -7.289 1 82.69 97 ILE A CA 1
ATOM 789 C C . ILE A 1 97 ? 10.797 -12.961 -7.34 1 82.69 97 ILE A C 1
ATOM 791 O O . ILE A 1 97 ? 11.977 -12.609 -7.223 1 82.69 97 ILE A O 1
ATOM 795 N N . LEU A 1 98 ? 10.43 -14.141 -7.531 1 82.31 98 LEU A N 1
ATOM 796 C CA . LEU A 1 98 ? 11.375 -15.25 -7.625 1 82.31 98 LEU A CA 1
ATOM 797 C C . LEU A 1 98 ? 12.188 -15.164 -8.914 1 82.31 98 LEU A C 1
ATOM 799 O O . LEU A 1 98 ? 13.414 -15.211 -8.883 1 82.31 98 LEU A O 1
ATOM 803 N N . LEU A 1 99 ? 11.547 -14.977 -9.945 1 82.44 99 LEU A N 1
ATOM 804 C CA . LEU A 1 99 ? 12.141 -15.055 -11.273 1 82.44 99 LEU A CA 1
ATOM 805 C C . LEU A 1 99 ? 13.055 -13.859 -11.523 1 82.44 99 LEU A C 1
ATOM 807 O O . LEU A 1 99 ? 14.047 -13.977 -12.258 1 82.44 99 LEU A O 1
ATOM 811 N N . ASN A 1 100 ? 12.758 -12.789 -10.867 1 76.44 100 ASN A N 1
ATOM 812 C CA . ASN A 1 100 ? 13.578 -11.602 -11.047 1 76.44 100 ASN A CA 1
ATOM 813 C C . ASN A 1 100 ? 14.805 -11.625 -10.141 1 76.44 100 ASN A C 1
ATOM 815 O O . ASN A 1 100 ? 15.781 -10.914 -10.383 1 76.44 100 ASN A O 1
ATOM 819 N N . THR A 1 101 ? 14.781 -12.422 -9.164 1 76.94 101 THR A N 1
ATOM 820 C CA . THR A 1 101 ? 15.867 -12.469 -8.188 1 76.94 101 THR A CA 1
ATOM 821 C C . THR A 1 101 ? 16.891 -13.539 -8.562 1 76.94 101 THR A C 1
ATOM 823 O O . THR A 1 101 ? 18.062 -13.43 -8.211 1 76.94 101 THR A O 1
ATOM 826 N N . TRP A 1 102 ? 16.453 -14.445 -9.312 1 81.25 102 TRP A N 1
ATOM 827 C CA . TRP A 1 102 ? 17.297 -15.594 -9.617 1 81.25 102 TRP A CA 1
ATOM 828 C C . TRP A 1 102 ? 18.266 -15.273 -10.742 1 81.25 102 TRP A C 1
ATOM 830 O O . TRP A 1 102 ? 17.922 -14.586 -11.703 1 81.25 102 TRP A O 1
ATOM 840 N N . SER A 1 103 ? 19.453 -15.766 -10.562 1 82.88 103 SER A N 1
ATOM 841 C CA . SER A 1 103 ? 20.469 -15.625 -11.594 1 82.88 103 SER A CA 1
ATOM 842 C C . SER A 1 103 ? 20.188 -16.531 -12.781 1 82.88 103 SER A C 1
ATOM 844 O O . SER A 1 103 ? 19.328 -17.406 -12.703 1 82.88 103 SER A O 1
ATOM 846 N N . ASN A 1 104 ? 20.984 -16.359 -13.812 1 84.75 104 ASN A N 1
ATOM 847 C CA . ASN A 1 104 ? 20.859 -17.219 -14.984 1 84.75 104 ASN A CA 1
ATOM 848 C C . ASN A 1 104 ? 21.188 -18.672 -14.648 1 84.75 104 ASN A C 1
ATOM 850 O O . ASN A 1 104 ? 20.594 -19.594 -15.234 1 84.75 104 ASN A O 1
ATOM 854 N N . GLN A 1 105 ? 22.078 -18.75 -13.727 1 86.31 105 GLN A N 1
ATOM 855 C CA . GLN A 1 105 ? 22.438 -20.109 -13.312 1 86.31 105 GLN A CA 1
ATOM 856 C C . GLN A 1 105 ? 21.266 -20.797 -12.625 1 86.31 105 GLN A C 1
ATOM 858 O O . GLN A 1 105 ? 20.953 -21.953 -12.93 1 86.31 105 GLN A O 1
ATOM 863 N N . GLU A 1 106 ? 20.641 -20.078 -11.75 1 84.62 106 GLU A N 1
ATOM 864 C CA . GLU A 1 106 ? 19.484 -20.625 -11.055 1 84.62 106 GLU A CA 1
ATOM 865 C C . GLU A 1 106 ? 18.344 -20.922 -12.023 1 84.62 106 GLU A C 1
ATOM 867 O O . GLU A 1 106 ? 17.656 -21.938 -11.906 1 84.62 106 GLU A O 1
ATOM 872 N N . LEU A 1 107 ? 18.172 -20.062 -12.953 1 85.5 107 LEU A N 1
ATOM 873 C CA . LEU A 1 107 ? 17.109 -20.234 -13.938 1 85.5 107 LEU A CA 1
ATOM 874 C C . LEU A 1 107 ? 17.391 -21.422 -14.844 1 85.5 107 LEU A C 1
ATOM 876 O O . LEU A 1 107 ? 16.469 -22.125 -15.25 1 85.5 107 LEU A O 1
ATOM 880 N N . SER A 1 108 ? 18.594 -21.625 -15.109 1 86.25 108 SER A N 1
ATOM 881 C CA . SER A 1 108 ? 18.984 -22.781 -15.906 1 86.25 108 SER A CA 1
ATOM 882 C C . SER A 1 108 ? 18.719 -24.078 -15.156 1 86.25 108 SER A C 1
ATOM 884 O O . SER A 1 108 ? 18.312 -25.078 -15.758 1 86.25 108 SER A O 1
ATOM 886 N N . LYS A 1 109 ? 19 -23.984 -13.922 1 85.5 109 LYS A N 1
ATOM 887 C CA . LYS A 1 109 ? 18.688 -25.156 -13.094 1 85.5 109 LYS A CA 1
ATOM 888 C C . LYS A 1 109 ? 17.188 -25.438 -13.055 1 85.5 109 LYS A C 1
ATOM 890 O O . LYS A 1 109 ? 16.766 -26.594 -13.078 1 85.5 109 LYS A O 1
ATOM 895 N N . LEU A 1 110 ? 16.469 -24.422 -12.969 1 83.69 110 LEU A N 1
ATOM 896 C CA . LEU A 1 110 ? 15.023 -24.562 -13.008 1 83.69 110 LEU A CA 1
ATOM 897 C C . LEU A 1 110 ? 14.57 -25.172 -14.336 1 83.69 110 LEU A C 1
ATOM 899 O O . LEU A 1 110 ? 13.688 -26.031 -14.359 1 83.69 110 LEU A O 1
ATOM 903 N N . ARG A 1 111 ? 15.109 -24.719 -15.367 1 85.44 111 ARG A N 1
ATOM 904 C CA . ARG A 1 111 ? 14.773 -25.25 -16.688 1 85.44 111 ARG A CA 1
ATOM 905 C C . ARG A 1 111 ? 15.047 -26.75 -16.75 1 85.44 111 ARG A C 1
ATOM 907 O O . ARG A 1 111 ? 14.234 -27.516 -17.266 1 85.44 111 ARG A O 1
ATOM 914 N N . ALA A 1 112 ? 16.156 -27.047 -16.25 1 86.12 112 ALA A N 1
ATOM 915 C CA . ALA A 1 112 ? 16.516 -28.469 -16.25 1 86.12 112 ALA A CA 1
ATOM 916 C C . ALA A 1 112 ? 15.523 -29.297 -15.445 1 86.12 112 ALA A C 1
ATOM 918 O O . ALA A 1 112 ? 15.172 -30.406 -15.844 1 86.12 112 ALA A O 1
ATOM 919 N N . LEU A 1 113 ? 15.109 -28.734 -14.422 1 82.06 113 LEU A N 1
ATOM 920 C CA . LEU A 1 113 ? 14.148 -29.422 -13.562 1 82.06 113 LEU A CA 1
ATOM 921 C C . LEU A 1 113 ? 12.797 -29.578 -14.258 1 82.06 113 LEU A C 1
ATOM 923 O O . LEU A 1 113 ? 12.172 -30.625 -14.188 1 82.06 113 LEU A O 1
ATOM 927 N N . ILE A 1 114 ? 12.359 -28.594 -14.977 1 83.19 114 ILE A N 1
ATOM 928 C CA . ILE A 1 114 ? 11.039 -28.594 -15.602 1 83.19 114 ILE A CA 1
ATOM 929 C C . ILE A 1 114 ? 11.047 -29.5 -16.828 1 83.19 114 ILE A C 1
ATOM 931 O O . ILE A 1 114 ? 10.008 -30.047 -17.219 1 83.19 114 ILE A O 1
ATOM 935 N N . TYR A 1 115 ? 12.25 -29.703 -17.344 1 86.62 115 TYR A N 1
ATOM 936 C CA . TYR A 1 115 ? 12.352 -30.5 -18.562 1 86.62 115 TYR A CA 1
ATOM 937 C C . TYR A 1 115 ? 12.633 -31.953 -18.25 1 86.62 115 TYR A C 1
ATOM 939 O O . TYR A 1 115 ? 12.828 -32.781 -19.156 1 86.62 115 TYR A O 1
ATOM 947 N N . SER A 1 116 ? 12.555 -32.281 -17.078 1 87.19 116 SER A N 1
ATOM 948 C CA . SER A 1 116 ? 12.781 -33.656 -16.703 1 87.19 116 SER A CA 1
ATOM 949 C C . SER A 1 116 ? 11.477 -34.469 -16.688 1 87.19 116 SER A C 1
ATOM 951 O O . SER A 1 116 ? 10.43 -33.938 -16.312 1 87.19 116 SER A O 1
ATOM 953 N N . PRO A 1 117 ? 11.633 -35.75 -17.125 1 88.06 117 PRO A N 1
ATOM 954 C CA . PRO A 1 117 ? 10.445 -36.594 -17.016 1 88.06 117 PRO A CA 1
ATOM 955 C C . PRO A 1 117 ? 9.938 -36.719 -15.578 1 88.06 117 PRO A C 1
ATOM 957 O O . PRO A 1 117 ? 10.734 -36.906 -14.656 1 88.06 117 PRO A O 1
ATOM 960 N N . GLY A 1 118 ? 8.656 -36.531 -15.492 1 85 118 GLY A N 1
ATOM 961 C CA . GLY A 1 118 ? 8.062 -36.688 -14.172 1 85 118 GLY A CA 1
ATOM 962 C C . GLY A 1 118 ? 8.195 -35.406 -13.328 1 85 118 GLY A C 1
ATOM 963 O O . GLY A 1 118 ? 7.816 -35.406 -12.148 1 85 118 GLY A O 1
ATOM 964 N N . ALA A 1 119 ? 8.648 -34.375 -13.953 1 87.31 119 ALA A N 1
ATOM 965 C CA . ALA A 1 119 ? 8.805 -33.125 -13.242 1 87.31 119 ALA A CA 1
ATOM 966 C C . ALA A 1 119 ? 7.453 -32.562 -12.789 1 87.31 119 ALA A C 1
ATOM 968 O O . ALA A 1 119 ? 6.414 -32.906 -13.352 1 87.31 119 ALA A O 1
ATOM 969 N N . PRO A 1 120 ? 7.449 -31.828 -11.75 1 89.25 120 PRO A N 1
ATOM 970 C CA . PRO A 1 120 ? 6.195 -31.188 -11.32 1 89.25 120 PRO A CA 1
ATOM 971 C C . PRO A 1 120 ? 5.641 -30.219 -12.359 1 89.25 120 PRO A C 1
ATOM 973 O O . PRO A 1 120 ? 6.41 -29.594 -13.094 1 89.25 120 PRO A O 1
ATOM 976 N N . ILE A 1 121 ? 4.352 -30.172 -12.414 1 91.69 121 ILE A N 1
ATOM 977 C CA . ILE A 1 121 ? 3.697 -29.172 -13.25 1 91.69 121 ILE A CA 1
ATOM 978 C C . ILE A 1 121 ? 3.703 -27.828 -12.531 1 91.69 121 ILE A C 1
ATOM 980 O O . ILE A 1 121 ? 3.213 -27.703 -11.406 1 91.69 121 ILE A O 1
ATOM 984 N N . ILE A 1 122 ? 4.215 -26.766 -13.195 1 92.25 122 ILE A N 1
ATOM 985 C CA . ILE A 1 122 ? 4.344 -25.484 -12.516 1 92.25 122 ILE A CA 1
ATOM 986 C C . ILE A 1 122 ? 3.408 -24.469 -13.156 1 92.25 122 ILE A C 1
ATOM 988 O O . ILE A 1 122 ? 3.363 -24.328 -14.383 1 92.25 122 ILE A O 1
ATOM 992 N N . VAL A 1 123 ? 2.643 -23.828 -12.305 1 94.56 123 VAL A N 1
ATOM 993 C CA . VAL A 1 123 ? 1.818 -22.688 -12.703 1 94.56 123 VAL A CA 1
ATOM 994 C C . VAL A 1 123 ? 2.293 -21.422 -11.984 1 94.56 123 VAL A C 1
ATOM 996 O O . VAL A 1 123 ? 2.045 -21.25 -10.789 1 94.56 123 VAL A O 1
ATOM 999 N N . PHE A 1 124 ? 2.93 -20.562 -12.773 1 92.5 124 PHE A N 1
ATOM 1000 C CA . PHE A 1 124 ? 3.377 -19.266 -12.25 1 92.5 124 PHE A CA 1
ATOM 1001 C C . PHE A 1 124 ? 2.301 -18.203 -12.438 1 92.5 124 PHE A C 1
ATOM 1003 O O . PHE A 1 124 ? 1.651 -18.156 -13.484 1 92.5 124 PHE A O 1
ATOM 1010 N N . VAL A 1 125 ? 2.098 -17.453 -11.398 1 93 125 VAL A N 1
ATOM 1011 C CA . VAL A 1 125 ? 1.248 -16.281 -11.555 1 93 125 VAL A CA 1
ATOM 1012 C C . VAL A 1 125 ? 1.99 -15.039 -11.07 1 93 125 VAL A C 1
ATOM 1014 O O . VAL A 1 125 ? 2.688 -15.078 -10.055 1 93 125 VAL A O 1
ATOM 1017 N N . GLY A 1 126 ? 1.908 -13.961 -11.75 1 88.69 126 GLY A N 1
ATOM 1018 C CA . GLY A 1 126 ? 2.576 -12.727 -11.352 1 88.69 126 GLY A CA 1
ATOM 1019 C C . GLY A 1 126 ? 2.264 -11.555 -12.266 1 88.69 126 GLY A C 1
ATOM 1020 O O . GLY A 1 126 ? 1.296 -11.602 -13.023 1 88.69 126 GLY A O 1
ATOM 1021 N N . ASN A 1 127 ? 3.061 -10.547 -11.984 1 78.19 127 ASN A N 1
ATOM 1022 C CA . ASN A 1 127 ? 2.932 -9.375 -12.844 1 78.19 127 ASN A CA 1
ATOM 1023 C C . ASN A 1 127 ? 3.625 -9.586 -14.188 1 78.19 127 ASN A C 1
ATOM 1025 O O . ASN A 1 127 ? 4.332 -10.586 -14.375 1 78.19 127 ASN A O 1
ATOM 1029 N N . ARG A 1 128 ? 3.508 -8.812 -15.086 1 61.59 128 ARG A N 1
ATOM 1030 C CA . ARG A 1 128 ? 3.998 -9.023 -16.453 1 61.59 128 ARG A CA 1
ATOM 1031 C C . ARG A 1 128 ? 5.512 -9.219 -16.453 1 61.59 128 ARG A C 1
ATOM 1033 O O . ARG A 1 128 ? 6.254 -8.391 -15.93 1 61.59 128 ARG A O 1
ATOM 1040 N N . VAL A 1 129 ? 6.043 -10.609 -16.328 1 61.47 129 VAL A N 1
ATOM 1041 C CA . VAL A 1 129 ? 7.465 -10.906 -16.484 1 61.47 129 VAL A CA 1
ATOM 1042 C C . VAL A 1 129 ? 7.848 -10.875 -17.953 1 61.47 129 VAL A C 1
ATOM 1044 O O . VAL A 1 129 ? 7.332 -11.664 -18.766 1 61.47 129 VAL A O 1
ATOM 1047 N N . THR A 1 130 ? 8.234 -9.867 -18.672 1 61.91 130 THR A N 1
ATOM 1048 C CA . THR A 1 130 ? 8.25 -9.984 -20.125 1 61.91 130 THR A CA 1
ATOM 1049 C C . THR A 1 130 ? 9.57 -10.57 -20.594 1 61.91 130 THR A C 1
ATOM 1051 O O . THR A 1 130 ? 9.594 -11.539 -21.359 1 61.91 130 THR A O 1
ATOM 1054 N N . LYS A 1 131 ? 10.688 -10.383 -19.969 1 69.31 131 LYS A N 1
ATOM 1055 C CA . LYS A 1 131 ? 11.906 -10.578 -20.766 1 69.31 131 LYS A CA 1
ATOM 1056 C C . LYS A 1 131 ? 12.5 -11.961 -20.531 1 69.31 131 LYS A C 1
ATOM 1058 O O . LYS A 1 131 ? 13.117 -12.539 -21.422 1 69.31 131 LYS A O 1
ATOM 1063 N N . ILE A 1 132 ? 12.117 -12.609 -19.469 1 75.44 132 ILE A N 1
ATOM 1064 C CA . ILE A 1 132 ? 12.758 -13.867 -19.094 1 75.44 132 ILE A CA 1
ATOM 1065 C C . ILE A 1 132 ? 12.195 -15.008 -19.938 1 75.44 132 ILE A C 1
ATOM 1067 O O . ILE A 1 132 ? 12.875 -16 -20.188 1 75.44 132 ILE A O 1
ATOM 1071 N N . PHE A 1 133 ? 11.023 -14.719 -20.391 1 77 133 PHE A N 1
ATOM 1072 C CA . PHE A 1 133 ? 10.375 -15.781 -21.141 1 77 133 PHE A CA 1
ATOM 1073 C C . PHE A 1 133 ? 10.414 -15.5 -22.625 1 77 133 PHE A C 1
ATOM 1075 O O . PHE A 1 133 ? 10.156 -16.391 -23.453 1 77 133 PHE A O 1
ATOM 1082 N N . THR A 1 134 ? 10.766 -14.227 -22.891 1 74.75 134 THR A N 1
ATOM 1083 C CA . THR A 1 134 ? 10.547 -13.828 -24.281 1 74.75 134 THR A CA 1
ATOM 1084 C C . THR A 1 134 ? 11.883 -13.562 -24.969 1 74.75 134 THR A C 1
ATOM 1086 O O . THR A 1 134 ? 11.961 -13.617 -26.203 1 74.75 134 THR A O 1
ATOM 1089 N N . GLU A 1 135 ? 12.82 -13.383 -24.141 1 77.81 135 GLU A N 1
ATOM 1090 C CA . GLU A 1 135 ? 14.133 -13.133 -24.734 1 77.81 135 GLU A CA 1
ATOM 1091 C C . GLU A 1 135 ? 14.812 -14.43 -25.141 1 77.81 135 GLU A C 1
ATOM 1093 O O . GLU A 1 135 ? 14.914 -15.367 -24.344 1 77.81 135 GLU A O 1
ATOM 1098 N N . TYR A 1 136 ? 15.312 -14.453 -26.297 1 73.31 136 TYR A N 1
ATOM 1099 C CA . TYR A 1 136 ? 15.906 -15.641 -26.891 1 73.31 136 TYR A CA 1
ATOM 1100 C C . TYR A 1 136 ? 17.078 -16.156 -26.047 1 73.31 136 TYR A C 1
ATOM 1102 O O . TYR A 1 136 ? 17.234 -17.359 -25.875 1 73.31 136 TYR A O 1
ATOM 1110 N N . SER A 1 137 ? 17.766 -15.281 -25.5 1 78.12 137 SER A N 1
ATOM 1111 C CA . SER A 1 137 ? 18.969 -15.656 -24.75 1 78.12 137 SER A CA 1
ATOM 1112 C C . SER A 1 137 ? 18.625 -16.047 -23.312 1 78.12 137 SER A C 1
ATOM 1114 O O . SER A 1 137 ? 19.484 -16.516 -22.578 1 78.12 137 SER A O 1
ATOM 1116 N N . ALA A 1 138 ? 17.312 -15.984 -23.094 1 80.38 138 ALA A N 1
ATOM 1117 C CA . ALA A 1 138 ? 16.938 -16.266 -21.703 1 80.38 138 ALA A CA 1
ATOM 1118 C C . ALA A 1 138 ? 16.828 -17.766 -21.469 1 80.38 138 ALA A C 1
ATOM 1120 O O . ALA A 1 138 ? 16.391 -18.516 -22.344 1 80.38 138 ALA A O 1
ATOM 1121 N N . PRO A 1 139 ? 17.219 -18.172 -20.312 1 78.62 139 PRO A N 1
ATOM 1122 C CA . PRO A 1 139 ? 17.219 -19.594 -19.984 1 78.62 139 PRO A CA 1
ATOM 1123 C C . PRO A 1 139 ? 15.836 -20.234 -20.125 1 78.62 139 PRO A C 1
ATOM 1125 O O . PRO A 1 139 ? 15.727 -21.406 -20.5 1 78.62 139 PRO A O 1
ATOM 1128 N N . LEU A 1 140 ? 14.875 -19.516 -19.875 1 81.25 140 LEU A N 1
ATOM 1129 C CA . LEU A 1 140 ? 13.531 -20.078 -19.891 1 81.25 140 LEU A CA 1
ATOM 1130 C C . LEU A 1 140 ? 12.797 -19.734 -21.172 1 81.25 140 LEU A C 1
ATOM 1132 O O . LEU A 1 140 ? 11.57 -19.828 -21.234 1 81.25 140 LEU A O 1
ATOM 1136 N N . TYR A 1 141 ? 13.539 -19.438 -22.109 1 78.44 141 TYR A N 1
ATOM 1137 C CA . TYR A 1 141 ? 12.953 -19.062 -23.391 1 78.44 141 TYR A CA 1
ATOM 1138 C C . TYR A 1 141 ? 12.094 -20.203 -23.953 1 78.44 141 TYR A C 1
ATOM 1140 O O . TYR A 1 141 ? 12.531 -21.344 -24 1 78.44 141 TYR A O 1
ATOM 1148 N N . ASN A 1 142 ? 10.789 -20 -24.188 1 75.88 142 ASN A N 1
ATOM 1149 C CA . ASN A 1 142 ? 9.828 -20.875 -24.844 1 75.88 142 ASN A CA 1
ATOM 1150 C C . ASN A 1 142 ? 9.539 -22.109 -24 1 75.88 142 ASN A C 1
ATOM 1152 O O . ASN A 1 142 ? 9.141 -23.156 -24.531 1 75.88 142 ASN A O 1
ATOM 1156 N N . SER A 1 143 ? 9.852 -22.047 -22.75 1 81.62 143 SER A N 1
ATOM 1157 C CA . SER A 1 143 ? 9.641 -23.188 -21.875 1 81.62 143 SER A CA 1
ATOM 1158 C C . SER A 1 143 ? 8.258 -23.141 -21.219 1 81.62 143 SER A C 1
ATOM 1160 O O . SER A 1 143 ? 7.789 -24.141 -20.672 1 81.62 143 SER A O 1
ATOM 1162 N N . ILE A 1 144 ? 7.695 -21.969 -21.359 1 88.56 144 ILE A N 1
ATOM 1163 C CA . ILE A 1 144 ? 6.488 -21.734 -20.578 1 88.56 144 ILE A CA 1
ATOM 1164 C C . ILE A 1 144 ? 5.395 -21.156 -21.469 1 88.56 144 ILE A C 1
ATOM 1166 O O . ILE A 1 144 ? 5.672 -20.359 -22.375 1 88.56 144 ILE A O 1
ATOM 1170 N N . LEU A 1 145 ? 4.195 -21.719 -21.297 1 91.06 145 LEU A N 1
ATOM 1171 C CA . LEU A 1 145 ? 3.053 -21.109 -21.969 1 91.06 145 LEU A CA 1
ATOM 1172 C C . LEU A 1 145 ? 2.613 -19.828 -21.266 1 91.06 145 LEU A C 1
ATOM 1174 O O . LEU A 1 145 ? 2.256 -19.859 -20.078 1 91.06 145 LEU A O 1
ATOM 1178 N N . LEU A 1 146 ? 2.621 -18.734 -22.016 1 90.75 146 LEU A N 1
ATOM 1179 C CA . LEU A 1 146 ? 2.277 -17.438 -21.453 1 90.75 146 LEU A CA 1
ATOM 1180 C C . LEU A 1 146 ? 0.789 -17.141 -21.625 1 90.75 146 LEU A C 1
ATOM 1182 O O . LEU A 1 146 ? 0.26 -17.234 -22.734 1 90.75 146 LEU A O 1
ATOM 1186 N N . LEU A 1 147 ? 0.147 -16.938 -20.516 1 91.81 147 LEU A N 1
ATOM 1187 C CA . LEU A 1 147 ? -1.269 -16.578 -20.5 1 91.81 147 LEU A CA 1
ATOM 1188 C C . LEU A 1 147 ? -1.49 -15.25 -19.797 1 91.81 147 LEU A C 1
ATOM 1190 O O . LEU A 1 147 ? -0.638 -14.812 -19.016 1 91.81 147 LEU A O 1
ATOM 1194 N N . THR A 1 148 ? -2.572 -14.562 -20.094 1 90.31 148 THR A N 1
ATOM 1195 C CA . THR A 1 148 ? -2.891 -13.289 -19.469 1 90.31 148 THR A CA 1
ATOM 1196 C C . THR A 1 148 ? -4.344 -13.258 -19 1 90.31 148 THR A C 1
ATOM 1198 O O . THR A 1 148 ? -5.238 -13.734 -19.703 1 90.31 148 THR A O 1
ATOM 1201 N N . LEU A 1 149 ? -4.484 -12.789 -17.797 1 89.88 149 LEU A N 1
ATOM 1202 C CA . LEU A 1 149 ? -5.844 -12.5 -17.344 1 89.88 149 LEU A CA 1
ATOM 1203 C C . LEU A 1 149 ? -6.328 -11.164 -17.891 1 89.88 149 LEU A C 1
ATOM 1205 O O . LEU A 1 149 ? -5.707 -10.125 -17.656 1 89.88 149 LEU A O 1
ATOM 1209 N N . ASP A 1 150 ? -7.395 -11.266 -18.578 1 83.88 150 ASP A N 1
ATOM 1210 C CA . ASP A 1 150 ? -7.898 -10.078 -19.266 1 83.88 150 ASP A CA 1
ATOM 1211 C C . ASP A 1 150 ? -9.031 -9.422 -18.484 1 83.88 150 ASP A C 1
ATOM 1213 O O . ASP A 1 150 ? -9.453 -9.938 -17.438 1 83.88 150 ASP A O 1
ATOM 1217 N N . LYS A 1 151 ? -9.461 -8.305 -19.094 1 87.38 151 LYS A N 1
ATOM 1218 C CA . LYS A 1 151 ? -10.578 -7.547 -18.516 1 87.38 151 LYS A CA 1
ATOM 1219 C C . LYS A 1 151 ? -11.844 -8.398 -18.453 1 87.38 151 LYS A C 1
ATOM 1221 O O . LYS A 1 151 ? -12.031 -9.297 -19.281 1 87.38 151 LYS A O 1
ATOM 1226 N N . LEU A 1 152 ? -12.641 -8.062 -17.5 1 89.12 152 LEU A N 1
ATOM 1227 C CA . LEU A 1 152 ? -13.898 -8.773 -17.359 1 89.12 152 LEU A CA 1
ATOM 1228 C C . LEU A 1 152 ? -14.859 -8.414 -18.484 1 89.12 152 LEU A C 1
ATOM 1230 O O . LEU A 1 152 ? -14.945 -7.254 -18.891 1 89.12 152 LEU A O 1
ATOM 1234 N N . ALA A 1 153 ? -15.492 -9.445 -18.969 1 88.69 153 ALA A N 1
ATOM 1235 C CA . ALA A 1 153 ? -16.609 -9.195 -19.875 1 88.69 153 ALA A CA 1
ATOM 1236 C C . ALA A 1 153 ? -17.812 -8.648 -19.125 1 88.69 153 ALA A C 1
ATOM 1238 O O . ALA A 1 153 ? -17.953 -8.852 -17.922 1 88.69 153 ALA A O 1
ATOM 1239 N N . ASP A 1 154 ? -18.703 -7.984 -19.859 1 92.25 154 ASP A N 1
ATOM 1240 C CA . ASP A 1 154 ? -19.906 -7.402 -19.25 1 92.25 154 ASP A CA 1
ATOM 1241 C C . ASP A 1 154 ? -20.734 -8.469 -18.531 1 92.25 154 ASP A C 1
ATOM 1243 O O . ASP A 1 154 ? -21.25 -8.219 -17.453 1 92.25 154 ASP A O 1
ATOM 1247 N N . THR A 1 155 ? -20.781 -9.602 -19.125 1 89.62 155 THR A N 1
ATOM 1248 C CA . THR A 1 155 ? -21.562 -10.688 -18.547 1 89.62 155 THR A CA 1
ATOM 1249 C C . THR A 1 155 ? -21 -11.125 -17.203 1 89.62 155 THR A C 1
ATOM 1251 O O . THR A 1 155 ? -21.734 -11.453 -16.281 1 89.62 155 THR A O 1
ATOM 1254 N N . ASP A 1 156 ? -19.688 -11.109 -17.109 1 88.62 156 ASP A N 1
ATOM 1255 C CA . ASP A 1 156 ? -19.031 -11.5 -15.875 1 88.62 156 ASP A CA 1
ATOM 1256 C C . ASP A 1 156 ? -19.25 -10.453 -14.781 1 88.62 156 ASP A C 1
ATOM 1258 O O . ASP A 1 156 ? -19.406 -10.797 -13.609 1 88.62 156 ASP A O 1
ATOM 1262 N N . ILE A 1 157 ? -19.203 -9.25 -15.203 1 92.44 157 ILE A N 1
ATOM 1263 C CA . ILE A 1 157 ? -19.453 -8.164 -14.258 1 92.44 157 ILE A CA 1
ATOM 1264 C C . ILE A 1 157 ? -20.844 -8.336 -13.641 1 92.44 157 ILE A C 1
ATOM 1266 O O . ILE A 1 157 ? -20.984 -8.312 -12.414 1 92.44 157 ILE A O 1
ATOM 1270 N N . ILE A 1 158 ? -21.844 -8.578 -14.469 1 91.38 158 ILE A N 1
ATOM 1271 C CA . ILE A 1 158 ? -23.219 -8.742 -14.023 1 91.38 158 ILE A CA 1
ATOM 1272 C C . ILE A 1 158 ? -23.312 -9.938 -13.078 1 91.38 158 ILE A C 1
ATOM 1274 O O . ILE A 1 158 ? -23.984 -9.867 -12.047 1 91.38 158 ILE A O 1
ATOM 1278 N N . GLY A 1 159 ? -22.641 -10.961 -13.453 1 88.81 159 GLY A N 1
ATOM 1279 C CA . GLY A 1 159 ? -22.656 -12.156 -12.625 1 88.81 159 GLY A CA 1
ATOM 1280 C C . GLY A 1 159 ? -22.141 -11.906 -11.219 1 88.81 159 GLY A C 1
ATOM 1281 O O . GLY A 1 159 ? -22.75 -12.344 -10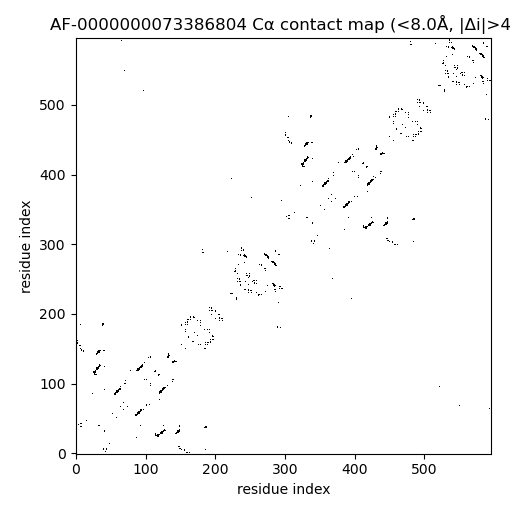.242 1 88.81 159 GLY A O 1
ATOM 1282 N N . ILE A 1 160 ? -21.062 -11.203 -11.125 1 88.88 160 ILE A N 1
ATOM 1283 C CA . ILE A 1 160 ? -20.469 -10.906 -9.836 1 88.88 160 ILE A CA 1
ATOM 1284 C C . ILE A 1 160 ? -21.406 -10.023 -9.016 1 88.88 160 ILE A C 1
ATOM 1286 O O . ILE A 1 160 ? -21.656 -10.289 -7.84 1 88.88 160 ILE A O 1
ATOM 1290 N N . VAL A 1 161 ? -21.953 -9.016 -9.625 1 90.81 161 VAL A N 1
ATOM 1291 C CA . VAL A 1 161 ? -22.781 -8.031 -8.945 1 90.81 161 VAL A CA 1
ATOM 1292 C C . VAL A 1 161 ? -24.078 -8.68 -8.477 1 90.81 161 VAL A C 1
ATOM 1294 O O . VAL A 1 161 ? -24.516 -8.484 -7.34 1 90.81 161 VAL A O 1
ATOM 1297 N N . ASP A 1 162 ? -24.656 -9.492 -9.32 1 90.38 162 ASP A N 1
ATOM 1298 C CA . ASP A 1 162 ? -25.906 -10.164 -8.984 1 90.38 162 ASP A CA 1
ATOM 1299 C C . ASP A 1 162 ? -25.703 -11.133 -7.816 1 90.38 162 ASP A C 1
ATOM 1301 O O . ASP A 1 162 ? -26.625 -11.32 -7.008 1 90.38 162 ASP A O 1
ATOM 1305 N N . ASN A 1 163 ? -24.609 -11.711 -7.793 1 87.81 163 ASN A N 1
ATOM 1306 C CA . ASN A 1 163 ? -24.328 -12.656 -6.719 1 87.81 163 ASN A CA 1
ATOM 1307 C C . ASN A 1 163 ? -24.203 -11.953 -5.371 1 87.81 163 ASN A C 1
ATOM 1309 O O . ASN A 1 163 ? -24.547 -12.523 -4.336 1 87.81 163 ASN A O 1
ATOM 1313 N N . ILE A 1 164 ? -23.766 -10.82 -5.379 1 87.12 164 ILE A N 1
ATOM 1314 C CA . ILE A 1 164 ? -23.5 -10.109 -4.133 1 87.12 164 ILE A CA 1
ATOM 1315 C C . ILE A 1 164 ? -24.734 -9.32 -3.707 1 87.12 164 ILE A C 1
ATOM 1317 O O . ILE A 1 164 ? -25.141 -9.367 -2.541 1 87.12 164 ILE A O 1
ATOM 1321 N N . CYS A 1 165 ? -25.281 -8.508 -4.531 1 86.06 165 CYS A N 1
ATOM 1322 C CA . CYS A 1 165 ? -26.344 -7.605 -4.113 1 86.06 165 CYS A CA 1
ATOM 1323 C C . CYS A 1 165 ? -27.703 -8.078 -4.637 1 86.06 165 CYS A C 1
ATOM 1325 O O . CYS A 1 165 ? -28.75 -7.57 -4.223 1 86.06 165 CYS A O 1
ATOM 1327 N N . GLY A 1 166 ? -27.766 -9.031 -5.406 1 82.75 166 GLY A N 1
ATOM 1328 C CA . GLY A 1 166 ? -29.031 -9.484 -5.977 1 82.75 166 GLY A CA 1
ATOM 1329 C C . GLY A 1 166 ? -29.328 -8.859 -7.324 1 82.75 166 GLY A C 1
ATOM 1330 O O . GLY A 1 166 ? -28.797 -7.797 -7.652 1 82.75 166 GLY A O 1
ATOM 1331 N N . SER A 1 167 ? -30.109 -9.406 -8.148 1 75.56 167 SER A N 1
ATOM 1332 C CA . SER A 1 167 ? -30.391 -9.023 -9.531 1 75.56 167 SER A CA 1
ATOM 1333 C C . SER A 1 167 ? -31.109 -7.68 -9.602 1 75.56 167 SER A C 1
ATOM 1335 O O . SER A 1 167 ? -31.016 -6.969 -10.602 1 75.56 167 SER A O 1
ATOM 1337 N N . LYS A 1 168 ? -31.781 -7.277 -8.578 1 76.31 168 LYS A N 1
ATOM 1338 C CA . LYS A 1 168 ? -32.594 -6.078 -8.742 1 76.31 168 LYS A CA 1
ATOM 1339 C C . LYS A 1 168 ? -32.031 -4.918 -7.918 1 76.31 168 LYS A C 1
ATOM 1341 O O . LYS A 1 168 ? -32.719 -3.936 -7.668 1 76.31 168 LYS A O 1
ATOM 1346 N N . CYS A 1 169 ? -30.812 -4.98 -7.699 1 81.62 169 CYS A N 1
ATOM 1347 C CA . CYS A 1 169 ? -30.266 -3.957 -6.812 1 81.62 169 CYS A CA 1
ATOM 1348 C C . CYS A 1 169 ? -29.906 -2.693 -7.59 1 81.62 169 CYS A C 1
ATOM 1350 O O . CYS A 1 169 ? -30.078 -1.582 -7.082 1 81.62 169 CYS A O 1
ATOM 1352 N N . ILE A 1 170 ? -29.438 -2.85 -8.852 1 87.38 170 ILE A N 1
ATOM 1353 C CA . ILE A 1 170 ? -29.047 -1.749 -9.727 1 87.38 170 ILE A CA 1
ATOM 1354 C C . ILE A 1 170 ? -29.172 -2.182 -11.188 1 87.38 170 ILE A C 1
ATOM 1356 O O . ILE A 1 170 ? -29.031 -3.365 -11.5 1 87.38 170 ILE A O 1
ATOM 1360 N N . LYS A 1 171 ? -29.5 -1.166 -11.961 1 92.12 171 LYS A N 1
ATOM 1361 C CA . LYS A 1 171 ? -29.562 -1.471 -13.383 1 92.12 171 LYS A CA 1
ATOM 1362 C C . LYS A 1 171 ? -28.234 -2 -13.906 1 92.12 171 LYS A C 1
ATOM 1364 O O . LYS A 1 171 ? -27.172 -1.438 -13.602 1 92.12 171 LYS A O 1
ATOM 1369 N N . HIS A 1 172 ? -28.312 -3.055 -14.734 1 92.31 172 HIS A N 1
ATOM 1370 C CA . HIS A 1 172 ? -27.109 -3.711 -15.25 1 92.31 172 HIS A CA 1
ATOM 1371 C C . HIS A 1 172 ? -26.281 -2.748 -16.078 1 92.31 172 HIS A C 1
ATOM 1373 O O . HIS A 1 172 ? -25.047 -2.742 -15.984 1 92.31 172 HIS A O 1
ATOM 1379 N N . GLU A 1 173 ? -26.922 -1.97 -16.859 1 93.25 173 GLU A N 1
ATOM 1380 C CA . GLU A 1 173 ? -26.203 -1.02 -17.703 1 93.25 173 GLU A CA 1
ATOM 1381 C C . GLU A 1 173 ? -25.422 -0.016 -16.875 1 93.25 173 GLU A C 1
ATOM 1383 O O . GLU A 1 173 ? -24.297 0.354 -17.234 1 93.25 173 GLU A O 1
ATOM 1388 N N . ASP A 1 174 ? -25.969 0.349 -15.781 1 94.19 174 ASP A N 1
ATOM 1389 C CA . ASP A 1 174 ? -25.344 1.347 -14.922 1 94.19 174 ASP A CA 1
ATOM 1390 C C . ASP A 1 174 ? -24.094 0.784 -14.258 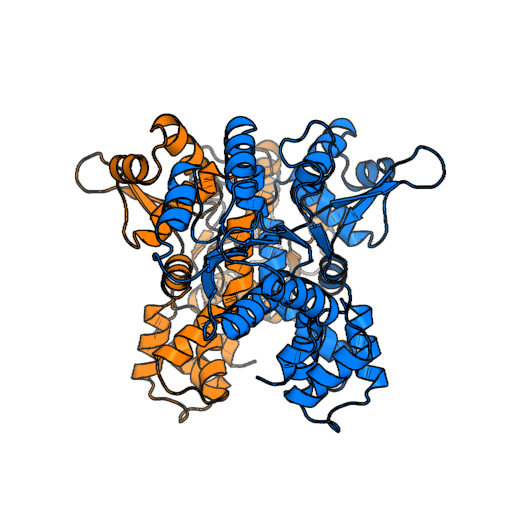1 94.19 174 ASP A C 1
ATOM 1392 O O . ASP A 1 174 ? -23.047 1.437 -14.234 1 94.19 174 ASP A O 1
ATOM 1396 N N . ILE A 1 175 ? -24.219 -0.391 -13.789 1 93.69 175 ILE A N 1
ATOM 1397 C CA . ILE A 1 175 ? -23.109 -0.982 -13.055 1 93.69 175 ILE A CA 1
ATOM 1398 C C . ILE A 1 175 ? -21.969 -1.304 -14.023 1 93.69 175 ILE A C 1
ATOM 1400 O O . ILE A 1 175 ? -20.797 -1.175 -13.68 1 93.69 175 ILE A O 1
ATOM 1404 N N . ILE A 1 176 ? -22.297 -1.774 -15.242 1 94.56 176 ILE A N 1
ATOM 1405 C CA . ILE A 1 176 ? -21.297 -2.049 -16.266 1 94.56 176 ILE A CA 1
ATOM 1406 C C . ILE A 1 176 ? -20.531 -0.771 -16.594 1 94.56 176 ILE A C 1
ATOM 1408 O O . ILE A 1 176 ? -19.297 -0.783 -16.672 1 94.56 176 ILE A O 1
ATOM 1412 N N . ASN A 1 177 ? -21.25 0.284 -16.656 1 95.56 177 ASN A N 1
ATOM 1413 C CA . ASN A 1 177 ? -20.625 1.567 -16.969 1 95.56 177 ASN A CA 1
ATOM 1414 C C . ASN A 1 177 ? -19.688 2.025 -15.859 1 95.56 177 ASN A C 1
ATOM 1416 O O . ASN A 1 177 ? -18.594 2.529 -16.125 1 95.56 177 ASN A O 1
ATOM 1420 N N . ILE A 1 178 ? -20.094 1.847 -14.695 1 95.62 178 ILE A N 1
ATOM 1421 C CA . ILE A 1 178 ? -19.297 2.277 -13.555 1 95.62 178 ILE A CA 1
ATOM 1422 C C . ILE A 1 178 ? -18 1.453 -13.484 1 95.62 178 ILE A C 1
ATOM 1424 O O . ILE A 1 178 ? -16.906 2.008 -13.383 1 95.62 178 ILE A O 1
ATOM 1428 N N . VAL A 1 179 ? -18.156 0.144 -13.594 1 95.06 179 VAL A N 1
ATOM 1429 C CA . VAL A 1 179 ? -17.016 -0.76 -13.484 1 95.06 179 VAL A CA 1
ATOM 1430 C C . VAL A 1 179 ? -16.031 -0.497 -14.617 1 95.06 179 VAL A C 1
ATOM 1432 O O . VAL A 1 179 ? -14.82 -0.412 -14.398 1 95.06 179 VAL A O 1
ATOM 1435 N N . ASN A 1 180 ? -16.547 -0.286 -15.773 1 94.19 180 ASN A N 1
ATOM 1436 C CA . ASN A 1 180 ? -15.711 -0.045 -16.938 1 94.19 180 ASN A CA 1
ATOM 1437 C C . ASN A 1 180 ? -15.016 1.312 -16.859 1 94.19 180 ASN A C 1
ATOM 1439 O O . ASN A 1 180 ? -13.914 1.482 -17.375 1 94.19 180 ASN A O 1
ATOM 1443 N N . SER A 1 181 ? -15.672 2.258 -16.281 1 93.62 181 SER A N 1
ATOM 1444 C CA . SER A 1 181 ? -15.078 3.584 -16.141 1 93.62 181 SER A CA 1
ATOM 1445 C C . SER A 1 181 ? -13.906 3.566 -15.156 1 93.62 181 SER A C 1
ATOM 1447 O O . SER A 1 181 ? -13.062 4.469 -15.18 1 93.62 181 SER A O 1
ATOM 1449 N N . LEU A 1 182 ? -13.844 2.662 -14.289 1 93.62 182 LEU A N 1
ATOM 1450 C CA . LEU A 1 182 ? -12.742 2.506 -13.352 1 93.62 182 LEU A CA 1
ATOM 1451 C C . LEU A 1 182 ? -11.727 1.495 -13.867 1 93.62 182 LEU A C 1
ATOM 1453 O O . LEU A 1 182 ? -10.906 1.818 -14.734 1 93.62 182 LEU A O 1
ATOM 1457 N N . GLU A 1 183 ? -11.938 0.199 -13.625 1 91.56 183 GLU A N 1
ATOM 1458 C CA . GLU A 1 183 ? -11.148 -0.942 -14.086 1 91.56 183 GLU A CA 1
ATOM 1459 C C . GLU A 1 183 ? -11.992 -2.219 -14.102 1 91.56 183 GLU A C 1
ATOM 1461 O O . GLU A 1 183 ? -12.422 -2.699 -13.047 1 91.56 183 GLU A O 1
ATOM 1466 N N . PRO A 1 184 ? -12.211 -2.678 -15.281 1 91.88 184 PRO A N 1
ATOM 1467 C CA . PRO A 1 184 ? -13.07 -3.861 -15.375 1 91.88 184 PRO A CA 1
ATOM 1468 C C . PRO A 1 184 ? -12.398 -5.117 -14.82 1 91.88 184 PRO A C 1
ATOM 1470 O O . PRO A 1 184 ? -12.047 -6.016 -15.586 1 91.88 184 PRO A O 1
ATOM 1473 N N . SER A 1 185 ? -12.312 -5.227 -13.594 1 91.81 185 SER A N 1
ATOM 1474 C CA . SER A 1 185 ? -11.695 -6.336 -12.875 1 91.81 185 SER A CA 1
ATOM 1475 C C . SER A 1 185 ? -12.641 -6.914 -11.828 1 91.81 185 SER A C 1
ATOM 1477 O O . SER A 1 185 ? -13.578 -6.246 -11.398 1 91.81 185 SER A O 1
ATOM 1479 N N . PRO A 1 186 ? -12.43 -8.141 -11.445 1 90.5 186 PRO A N 1
ATOM 1480 C CA . PRO A 1 186 ? -13.258 -8.758 -10.406 1 90.5 186 PRO A CA 1
ATOM 1481 C C . PRO A 1 186 ? -13.266 -7.965 -9.102 1 90.5 186 PRO A C 1
ATOM 1483 O O . PRO A 1 186 ? -14.312 -7.844 -8.461 1 90.5 186 PRO A O 1
ATOM 1486 N N . LEU A 1 187 ? -12.219 -7.457 -8.781 1 90.75 187 LEU A N 1
ATOM 1487 C CA . LEU A 1 187 ? -12.133 -6.684 -7.551 1 90.75 187 LEU A CA 1
ATOM 1488 C C . LEU A 1 187 ? -13.031 -5.453 -7.617 1 90.75 187 LEU A C 1
ATOM 1490 O O . LEU A 1 187 ? -13.828 -5.207 -6.707 1 90.75 187 LEU A O 1
ATOM 1494 N N . ILE A 1 188 ? -12.914 -4.723 -8.672 1 94.25 188 ILE A N 1
ATOM 1495 C CA . ILE A 1 188 ? -13.688 -3.494 -8.812 1 94.25 188 ILE A CA 1
ATOM 1496 C C . ILE A 1 188 ? -15.18 -3.828 -8.883 1 94.25 188 ILE A C 1
ATOM 1498 O O . ILE A 1 188 ? -16 -3.145 -8.266 1 94.25 188 ILE A O 1
ATOM 1502 N N . ALA A 1 189 ? -15.516 -4.879 -9.633 1 93.69 189 ALA A N 1
ATOM 1503 C CA . ALA A 1 189 ? -16.906 -5.316 -9.703 1 93.69 189 ALA A CA 1
ATOM 1504 C C . ALA A 1 189 ? -17.438 -5.656 -8.312 1 93.69 189 ALA A C 1
ATOM 1506 O O . ALA A 1 189 ? -18.562 -5.273 -7.961 1 93.69 189 ALA A O 1
ATOM 1507 N N . THR A 1 190 ? -16.672 -6.328 -7.574 1 92.25 190 THR A N 1
ATOM 1508 C CA . THR A 1 190 ? -17.047 -6.727 -6.227 1 92.25 190 THR A CA 1
ATOM 1509 C C . THR A 1 190 ? -17.234 -5.504 -5.332 1 92.25 190 THR A C 1
ATOM 1511 O O . THR A 1 190 ? -18.219 -5.422 -4.578 1 92.25 190 THR A O 1
ATOM 1514 N N . LEU A 1 191 ? -16.328 -4.609 -5.41 1 93.25 191 LEU A N 1
ATOM 1515 C CA . LEU A 1 191 ? -16.391 -3.4 -4.594 1 93.25 191 LEU A CA 1
ATOM 1516 C C . LEU A 1 191 ? -17.625 -2.566 -4.961 1 93.25 191 LEU A C 1
ATOM 1518 O O . LEU A 1 191 ? -18.281 -2.02 -4.082 1 93.25 191 LEU A O 1
ATOM 1522 N N . CYS A 1 192 ? -17.875 -2.469 -6.211 1 94.88 192 CYS A N 1
ATOM 1523 C CA . CYS A 1 192 ? -19.062 -1.754 -6.664 1 94.88 192 CYS A CA 1
ATOM 1524 C C . CYS A 1 192 ? -20.328 -2.412 -6.129 1 94.88 192 CYS A C 1
ATOM 1526 O O . CYS A 1 192 ? -21.234 -1.729 -5.641 1 94.88 192 CYS A O 1
ATOM 1528 N N . ALA A 1 193 ? -20.359 -3.723 -6.238 1 93.5 193 ALA A N 1
ATOM 1529 C CA . ALA A 1 193 ? -21.516 -4.473 -5.758 1 93.5 193 ALA A CA 1
ATOM 1530 C C . ALA A 1 193 ? -21.734 -4.238 -4.266 1 93.5 193 ALA A C 1
ATOM 1532 O O . ALA A 1 193 ? -22.875 -4.055 -3.824 1 93.5 193 ALA A O 1
ATOM 1533 N N . LYS A 1 194 ? -20.703 -4.238 -3.527 1 89.69 194 LYS A N 1
ATOM 1534 C CA . LYS A 1 194 ? -20.797 -4.012 -2.088 1 89.69 194 LYS A CA 1
ATOM 1535 C C . LYS A 1 194 ? -21.297 -2.605 -1.783 1 89.69 194 LYS A C 1
ATOM 1537 O O . LYS A 1 194 ? -22.109 -2.416 -0.866 1 89.69 194 LYS A O 1
ATOM 1542 N N . ALA A 1 195 ? -20.797 -1.595 -2.486 1 92.94 195 ALA A N 1
ATOM 1543 C CA . ALA A 1 195 ? -21.25 -0.219 -2.311 1 92.94 195 ALA A CA 1
ATOM 1544 C C . ALA A 1 195 ? -22.75 -0.102 -2.562 1 92.94 195 ALA A C 1
ATOM 1546 O O . ALA A 1 195 ? -23.469 0.551 -1.797 1 92.94 195 ALA A O 1
ATOM 1547 N N . VAL A 1 196 ? -23.219 -0.783 -3.592 1 92.88 196 VAL A N 1
ATOM 1548 C CA . VAL A 1 196 ? -24.641 -0.764 -3.93 1 92.88 196 VAL A CA 1
ATOM 1549 C C . VAL A 1 196 ? -25.438 -1.447 -2.826 1 92.88 196 VAL A C 1
ATOM 1551 O O . VAL A 1 196 ? -26.5 -0.961 -2.432 1 92.88 196 VAL A O 1
ATOM 1554 N N . LYS A 1 197 ? -24.922 -2.494 -2.396 1 89.06 197 LYS A N 1
ATOM 1555 C CA . LYS A 1 197 ? -25.594 -3.232 -1.323 1 89.06 197 LYS A CA 1
ATOM 1556 C C . LYS A 1 197 ? -25.703 -2.379 -0.064 1 89.06 197 LYS A C 1
ATOM 1558 O O . LYS A 1 197 ? -26.688 -2.504 0.683 1 89.06 197 LYS A O 1
ATOM 1563 N N . GLU A 1 198 ? -24.75 -1.528 0.189 1 86.06 198 GLU A N 1
ATOM 1564 C CA . GLU A 1 198 ? -24.75 -0.655 1.358 1 86.06 198 GLU A CA 1
ATOM 1565 C C . GLU A 1 198 ? -25.719 0.505 1.182 1 86.06 198 GLU A C 1
ATOM 1567 O O . GLU A 1 198 ? -25.953 1.271 2.117 1 86.06 198 GLU A O 1
ATOM 1572 N N . GLY A 1 199 ? -26.219 0.749 -0.079 1 88.31 199 GLY A N 1
ATOM 1573 C CA . GLY A 1 199 ? -27.281 1.719 -0.263 1 88.31 199 GLY A CA 1
ATOM 1574 C C . GLY A 1 199 ? -26.891 2.857 -1.189 1 88.31 199 GLY A C 1
ATOM 1575 O O . GLY A 1 199 ? -27.703 3.75 -1.45 1 88.31 199 GLY A O 1
ATOM 1576 N N . TYR A 1 200 ? -25.703 2.779 -1.628 1 91.44 200 TYR A N 1
ATOM 1577 C CA . TYR A 1 200 ? -25.312 3.83 -2.562 1 91.44 200 TYR A CA 1
ATOM 1578 C C . TYR A 1 200 ? -25.969 3.619 -3.922 1 91.44 200 TYR A C 1
ATOM 1580 O O . TYR A 1 200 ? -25.969 2.508 -4.457 1 91.44 200 TYR A O 1
ATOM 1588 N N . LYS A 1 201 ? -26.531 4.676 -4.523 1 88.62 201 LYS A N 1
ATOM 1589 C CA . LYS A 1 201 ? -27.266 4.535 -5.777 1 88.62 201 LYS A CA 1
ATOM 1590 C C . LYS A 1 201 ? -26.641 5.391 -6.879 1 88.62 201 LYS A C 1
ATOM 1592 O O . LYS A 1 201 ? -26.594 4.977 -8.039 1 88.62 201 LYS A O 1
ATOM 1597 N N . GLU A 1 202 ? -26.125 6.539 -6.465 1 92.88 202 GLU A N 1
ATOM 1598 C CA . GLU A 1 202 ? -25.562 7.461 -7.445 1 92.88 202 GLU A CA 1
ATOM 1599 C C . GLU A 1 202 ? -24.156 7.023 -7.867 1 92.88 202 GLU A C 1
ATOM 1601 O O . GLU A 1 202 ? -23.375 6.562 -7.039 1 92.88 202 GLU A O 1
ATOM 1606 N N . GLU A 1 203 ? -23.938 7.16 -9.156 1 93.69 203 GLU A N 1
ATOM 1607 C CA . GLU A 1 203 ? -22.656 6.754 -9.734 1 93.69 203 GLU A CA 1
ATOM 1608 C C . GLU A 1 203 ? -21.484 7.418 -9.008 1 93.69 203 GLU A C 1
ATOM 1610 O O . GLU A 1 203 ? -20.5 6.758 -8.672 1 93.69 203 GLU A O 1
ATOM 1615 N N . LYS A 1 204 ? -21.609 8.727 -8.797 1 93 204 LYS A N 1
ATOM 1616 C CA . LYS A 1 204 ? -20.531 9.484 -8.156 1 93 204 LYS A CA 1
ATOM 1617 C C . LYS A 1 204 ? -20.219 8.938 -6.77 1 93 204 LYS A C 1
ATOM 1619 O O . LYS A 1 204 ? -19.062 8.812 -6.391 1 93 204 LYS A O 1
ATOM 1624 N N . ASP A 1 205 ? -21.25 8.539 -6.074 1 94.19 205 ASP A N 1
ATOM 1625 C CA . ASP A 1 205 ? -21.078 8.031 -4.715 1 94.19 205 ASP A CA 1
ATOM 1626 C C . ASP A 1 205 ? -20.469 6.633 -4.719 1 94.19 205 ASP A C 1
ATOM 1628 O O . ASP A 1 205 ? -19.625 6.316 -3.879 1 94.19 205 ASP A O 1
ATOM 1632 N N . ILE A 1 206 ? -20.906 5.781 -5.637 1 94.94 206 ILE A N 1
ATOM 1633 C CA . ILE A 1 206 ? -20.375 4.43 -5.758 1 94.94 206 ILE A CA 1
ATOM 1634 C C . ILE A 1 206 ? -18.891 4.496 -6.102 1 94.94 206 ILE A C 1
ATOM 1636 O O . ILE A 1 206 ? -18.062 3.826 -5.473 1 94.94 206 ILE A O 1
ATOM 1640 N N . LYS A 1 207 ? -18.531 5.355 -7.059 1 94.69 207 LYS A N 1
ATOM 1641 C CA . LYS A 1 207 ? -17.141 5.516 -7.465 1 94.69 207 LYS A CA 1
ATOM 1642 C C . LYS A 1 207 ? -16.297 6.02 -6.305 1 94.69 207 LYS A C 1
ATOM 1644 O O . LYS A 1 207 ? -15.172 5.543 -6.098 1 94.69 207 LYS A O 1
ATOM 1649 N N . HIS A 1 208 ? -16.828 6.906 -5.605 1 93.38 208 HIS A N 1
ATOM 1650 C CA . HIS A 1 208 ? -16.109 7.449 -4.461 1 93.38 208 HIS A CA 1
ATOM 1651 C C . HIS A 1 208 ? -15.836 6.371 -3.418 1 93.38 208 HIS A C 1
ATOM 1653 O O . HIS A 1 208 ? -14.742 6.316 -2.848 1 93.38 208 HIS A O 1
ATOM 1659 N N . GLN A 1 209 ? -16.859 5.578 -3.188 1 90.56 209 GLN A N 1
ATOM 1660 C CA . GLN A 1 209 ? -16.703 4.5 -2.219 1 90.56 209 GLN A CA 1
ATOM 1661 C C . GLN A 1 209 ? -15.648 3.494 -2.672 1 90.56 209 GLN A C 1
ATOM 1663 O O . GLN A 1 209 ? -14.836 3.035 -1.869 1 90.56 209 GLN A O 1
ATOM 1668 N N . VAL A 1 210 ? -15.664 3.166 -3.926 1 93.25 210 VAL A N 1
ATOM 1669 C CA . VAL A 1 210 ? -14.719 2.201 -4.473 1 93.25 210 VAL A CA 1
ATOM 1670 C C . VAL A 1 210 ? -13.305 2.773 -4.406 1 93.25 210 VAL A C 1
ATOM 1672 O O . VAL A 1 210 ? -12.375 2.102 -3.947 1 93.25 210 VAL A O 1
ATOM 1675 N N . LEU A 1 211 ? -13.156 4.008 -4.789 1 93.56 211 LEU A N 1
ATOM 1676 C CA . LEU A 1 211 ? -11.836 4.633 -4.828 1 93.56 211 LEU A CA 1
ATOM 1677 C C . LEU A 1 211 ? -11.289 4.828 -3.42 1 93.56 211 LEU A C 1
ATOM 1679 O O . LEU A 1 211 ? -10.078 4.758 -3.207 1 93.56 211 LEU A O 1
ATOM 1683 N N . SER A 1 212 ? -12.195 5.02 -2.457 1 88.69 212 SER A N 1
ATOM 1684 C CA . SER A 1 212 ? -11.766 5.195 -1.075 1 88.69 212 SER A CA 1
ATOM 1685 C C . SER A 1 212 ? -11.117 3.928 -0.529 1 88.69 212 SER A C 1
ATOM 1687 O O . SER A 1 212 ? -10.289 3.988 0.376 1 88.69 212 SER A O 1
ATOM 1689 N N . PHE A 1 213 ? -11.539 2.867 -1.159 1 86.44 213 PHE A N 1
ATOM 1690 C CA . PHE A 1 213 ? -10.953 1.585 -0.78 1 86.44 213 PHE A CA 1
ATOM 1691 C C . PHE A 1 213 ? -9.453 1.58 -1.018 1 86.44 213 PHE A C 1
ATOM 1693 O O . PHE A 1 213 ? -8.703 0.928 -0.285 1 86.44 213 PHE A O 1
ATOM 1700 N N . PHE A 1 214 ? -9 2.322 -1.943 1 89.38 214 PHE A N 1
ATOM 1701 C CA . PHE A 1 214 ? -7.605 2.271 -2.365 1 89.38 214 PHE A CA 1
ATOM 1702 C C . PHE A 1 214 ? -6.816 3.428 -1.765 1 89.38 214 PHE A C 1
ATOM 1704 O O . PHE A 1 214 ? -5.621 3.568 -2.021 1 89.38 214 PHE A O 1
ATOM 1711 N N . ASP A 1 215 ? -7.414 4.215 -0.987 1 87.81 215 ASP A N 1
ATOM 1712 C CA . ASP A 1 215 ? -6.793 5.434 -0.473 1 87.81 215 ASP A CA 1
ATOM 1713 C C . ASP A 1 215 ? -5.473 5.121 0.233 1 87.81 215 ASP A C 1
ATOM 1715 O O . ASP A 1 215 ? -4.434 5.688 -0.105 1 87.81 215 ASP A O 1
ATOM 1719 N N . ASP A 1 216 ? -5.551 4.184 1.144 1 83.94 216 ASP A N 1
ATOM 1720 C CA . ASP A 1 216 ? -4.352 3.863 1.912 1 83.94 216 ASP A CA 1
ATOM 1721 C C . ASP A 1 216 ? -3.268 3.268 1.016 1 83.94 216 ASP A C 1
ATOM 1723 O O . ASP A 1 216 ? -2.08 3.535 1.209 1 83.94 216 ASP A O 1
ATOM 1727 N N . LEU A 1 217 ? -3.688 2.48 0.078 1 87.5 217 LEU A N 1
ATOM 1728 C CA . LEU A 1 217 ? -2.762 1.827 -0.839 1 87.5 217 LEU A CA 1
ATOM 1729 C C . LEU A 1 217 ? -1.999 2.855 -1.667 1 87.5 217 LEU A C 1
ATOM 1731 O O . LEU A 1 217 ? -0.766 2.859 -1.68 1 87.5 217 LEU A O 1
ATOM 1735 N N . TYR A 1 218 ? -2.727 3.715 -2.273 1 90.81 218 TYR A N 1
ATOM 1736 C CA . TYR A 1 218 ? -2.107 4.668 -3.188 1 90.81 218 TYR A CA 1
ATOM 1737 C C . TYR A 1 218 ? -1.339 5.738 -2.422 1 90.81 218 TYR A C 1
ATOM 1739 O O . TYR A 1 218 ? -0.306 6.223 -2.889 1 90.81 218 TYR A O 1
ATOM 1747 N N . ARG A 1 219 ? -1.789 6.086 -1.285 1 87.19 219 ARG A N 1
ATOM 1748 C CA . ARG A 1 219 ? -1.031 7.02 -0.457 1 87.19 219 ARG A CA 1
ATOM 1749 C C . ARG A 1 219 ? 0.289 6.402 -0.007 1 87.19 219 ARG A C 1
ATOM 1751 O O . ARG A 1 219 ? 1.323 7.074 0 1 87.19 219 ARG A O 1
ATOM 1758 N N . LYS A 1 220 ? 0.185 5.184 0.344 1 83.69 220 LYS A N 1
ATOM 1759 C CA . LYS A 1 220 ? 1.412 4.492 0.726 1 83.69 220 LYS A CA 1
ATOM 1760 C C . LYS A 1 220 ? 2.375 4.391 -0.453 1 83.69 220 LYS A C 1
ATOM 1762 O O . LYS A 1 220 ? 3.582 4.586 -0.295 1 83.69 220 LYS A O 1
ATOM 1767 N N . GLU A 1 221 ? 1.828 4.062 -1.553 1 87.62 221 GLU A N 1
ATOM 1768 C CA . GLU A 1 221 ? 2.648 3.975 -2.756 1 87.62 221 GLU A CA 1
ATOM 1769 C C . GLU A 1 221 ? 3.363 5.293 -3.035 1 87.62 221 GLU A C 1
ATOM 1771 O O . GLU A 1 221 ? 4.559 5.305 -3.346 1 87.62 221 GLU A O 1
ATOM 1776 N N . LEU A 1 222 ? 2.682 6.328 -2.875 1 89.75 222 LEU A N 1
ATOM 1777 C CA . LEU A 1 222 ? 3.262 7.648 -3.096 1 89.75 222 LEU A CA 1
ATOM 1778 C C . LEU A 1 222 ? 4.293 7.973 -2.021 1 89.75 222 LEU A C 1
ATOM 1780 O O . LEU A 1 222 ? 5.344 8.555 -2.316 1 89.75 222 LEU A O 1
ATOM 1784 N N . SER A 1 223 ? 3.994 7.57 -0.829 1 84.19 223 SER A N 1
ATOM 1785 C CA . SER A 1 223 ? 4.859 7.914 0.295 1 84.19 223 SER A CA 1
ATOM 1786 C C . SER A 1 223 ? 6.195 7.188 0.208 1 84.19 223 SER A C 1
ATOM 1788 O O . SER A 1 223 ? 7.176 7.602 0.831 1 84.19 223 SER A O 1
ATOM 1790 N N . LEU A 1 224 ? 6.289 6.141 -0.585 1 82.44 224 LEU A N 1
ATOM 1791 C CA . LEU A 1 224 ? 7.504 5.336 -0.692 1 82.44 224 LEU A CA 1
ATOM 1792 C C . LEU A 1 224 ? 8.406 5.855 -1.809 1 82.44 224 LEU A C 1
ATOM 1794 O O . LEU A 1 224 ? 9.539 5.406 -1.953 1 82.44 224 LEU A O 1
ATOM 1798 N N . LEU A 1 225 ? 7.93 6.781 -2.475 1 87.44 225 LEU A N 1
ATOM 1799 C CA . LEU A 1 225 ? 8.711 7.359 -3.562 1 87.44 225 LEU A CA 1
ATOM 1800 C C . LEU A 1 225 ? 9.688 8.406 -3.033 1 87.44 225 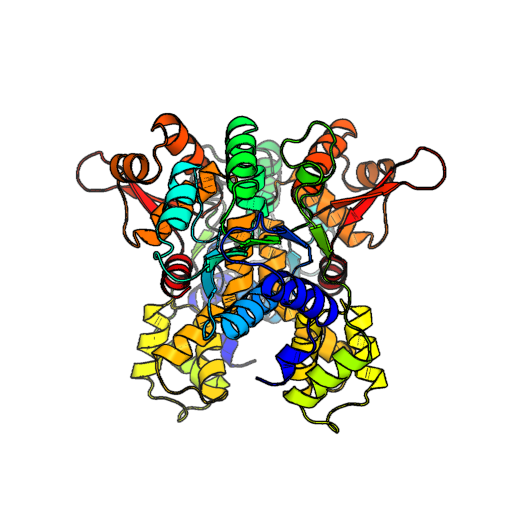LEU A C 1
ATOM 1802 O O . LEU A 1 225 ? 9.406 9.086 -2.045 1 87.44 225 LEU A O 1
ATOM 1806 N N . SER A 1 226 ? 10.836 8.484 -3.742 1 84.69 226 SER A N 1
ATOM 1807 C CA . SER A 1 226 ? 11.727 9.602 -3.461 1 84.69 226 SER A CA 1
ATOM 1808 C C . SER A 1 226 ? 11.078 10.93 -3.846 1 84.69 226 SER A C 1
ATOM 1810 O O . SER A 1 226 ? 10.133 10.961 -4.633 1 84.69 226 SER A O 1
ATOM 1812 N N . PRO A 1 227 ? 11.602 12.016 -3.359 1 83.69 227 PRO A N 1
ATOM 1813 C CA . PRO A 1 227 ? 11 13.312 -3.672 1 83.69 227 PRO A CA 1
ATOM 1814 C C . PRO A 1 227 ? 10.93 13.586 -5.172 1 83.69 227 PRO A C 1
ATOM 1816 O O . PRO A 1 227 ? 9.914 14.078 -5.668 1 83.69 227 PRO A O 1
ATOM 1819 N N . VAL A 1 228 ? 11.969 13.258 -5.816 1 86.44 228 VAL A N 1
ATOM 1820 C CA . VAL A 1 228 ? 12.023 13.492 -7.258 1 86.44 228 VAL A CA 1
ATOM 1821 C C . VAL A 1 228 ? 11.008 12.594 -7.961 1 86.44 228 VAL A C 1
ATOM 1823 O O . VAL A 1 228 ? 10.273 13.047 -8.836 1 86.44 228 VAL A O 1
ATOM 1826 N N . GLN A 1 229 ? 10.93 11.367 -7.52 1 92.06 229 GLN A N 1
ATOM 1827 C CA . GLN A 1 229 ? 9.961 10.438 -8.094 1 92.06 229 GLN A CA 1
ATOM 1828 C C . GLN A 1 229 ? 8.531 10.891 -7.812 1 92.06 229 GLN A C 1
ATOM 1830 O O . GLN A 1 229 ? 7.656 10.781 -8.672 1 92.06 229 GLN A O 1
ATOM 1835 N N . LEU A 1 230 ? 8.367 11.359 -6.637 1 91.81 230 LEU A N 1
ATOM 1836 C CA . LEU A 1 230 ? 7.039 11.828 -6.234 1 91.81 230 LEU A CA 1
ATOM 1837 C C . LEU A 1 230 ? 6.586 12.992 -7.113 1 91.81 230 LEU A C 1
ATOM 1839 O O . LEU A 1 230 ? 5.43 13.031 -7.543 1 91.81 230 LEU A O 1
ATOM 1843 N N . LEU A 1 231 ? 7.469 13.875 -7.398 1 90.69 231 LEU A N 1
ATOM 1844 C CA . LEU A 1 231 ? 7.152 15.016 -8.25 1 90.69 231 LEU A CA 1
ATOM 1845 C C . LEU A 1 231 ? 6.77 14.555 -9.648 1 90.69 231 LEU A C 1
ATOM 1847 O O . LEU A 1 231 ? 5.789 15.047 -10.227 1 90.69 231 LEU A O 1
ATOM 1851 N N . ILE A 1 232 ? 7.473 13.641 -10.117 1 93.88 232 ILE A N 1
ATOM 1852 C CA . ILE A 1 232 ? 7.23 13.133 -11.461 1 93.88 232 ILE A CA 1
ATOM 1853 C C . ILE A 1 232 ? 5.883 12.414 -11.508 1 93.88 232 ILE A C 1
ATOM 1855 O O . ILE A 1 232 ? 5.059 12.672 -12.391 1 93.88 232 ILE A O 1
ATOM 1859 N N . VAL A 1 233 ? 5.645 11.57 -10.562 1 95.12 233 VAL A N 1
ATOM 1860 C CA . VAL A 1 233 ? 4.441 10.742 -10.539 1 95.12 233 VAL A CA 1
ATOM 1861 C C . VAL A 1 233 ? 3.213 11.633 -10.352 1 95.12 233 VAL A C 1
ATOM 1863 O O . VAL A 1 233 ? 2.199 11.453 -11.031 1 95.12 233 VAL A O 1
ATOM 1866 N N . THR A 1 234 ? 3.295 12.57 -9.43 1 94.25 234 THR A N 1
ATOM 1867 C CA . THR A 1 234 ? 2.146 13.438 -9.195 1 94.25 234 THR A CA 1
ATOM 1868 C C . THR A 1 234 ? 1.871 14.32 -10.414 1 94.25 234 THR A C 1
ATOM 1870 O O . THR A 1 234 ? 0.717 14.641 -10.703 1 94.25 234 THR A O 1
ATOM 1873 N N . THR A 1 235 ? 2.885 14.695 -11.109 1 93.62 235 THR A N 1
ATOM 1874 C CA . THR A 1 235 ? 2.705 15.453 -12.352 1 93.62 235 THR A CA 1
ATOM 1875 C C . THR A 1 235 ? 1.964 14.617 -13.391 1 93.62 235 THR A C 1
ATOM 1877 O O . THR A 1 235 ? 1.038 15.102 -14.039 1 93.62 235 THR A O 1
ATOM 1880 N N . LEU A 1 236 ? 2.377 13.398 -13.508 1 94.94 236 LEU A N 1
ATOM 1881 C CA . LEU A 1 236 ? 1.734 12.5 -14.453 1 94.94 236 LEU A CA 1
ATOM 1882 C C . LEU A 1 236 ? 0.291 12.219 -14.047 1 94.94 236 LEU A C 1
ATOM 1884 O O . LEU A 1 236 ? -0.593 12.125 -14.898 1 94.94 236 LEU A O 1
ATOM 1888 N N . LEU A 1 237 ? 0.082 12.102 -12.773 1 95.06 237 LEU A N 1
ATOM 1889 C CA . LEU A 1 237 ? -1.264 11.859 -12.266 1 95.06 237 LEU A CA 1
ATOM 1890 C C . LEU A 1 237 ? -2.17 13.055 -12.523 1 95.06 237 LEU A C 1
ATOM 1892 O O . LEU A 1 237 ? -3.34 12.891 -12.883 1 95.06 237 LEU A O 1
ATOM 1896 N N . LYS A 1 238 ? -1.617 14.188 -12.32 1 92.56 238 LYS A N 1
ATOM 1897 C CA . LYS A 1 238 ? -2.377 15.422 -12.523 1 92.56 238 LYS A CA 1
ATOM 1898 C C . LYS A 1 238 ? -2.762 15.586 -13.992 1 92.56 238 LYS A C 1
ATOM 1900 O O . LYS A 1 238 ? -3.861 16.047 -14.297 1 92.56 238 LYS A O 1
ATOM 1905 N N . ALA A 1 239 ? -1.899 15.25 -14.875 1 91.75 239 ALA A N 1
ATOM 1906 C CA . ALA A 1 239 ? -2.131 15.391 -16.312 1 91.75 239 ALA A CA 1
ATOM 1907 C C . ALA A 1 239 ? -3.232 14.453 -16.781 1 91.75 239 ALA A C 1
ATOM 1909 O O . ALA A 1 239 ? -4.008 14.797 -17.688 1 91.75 239 ALA A O 1
ATOM 1910 N N . GLN A 1 240 ? -3.352 13.281 -16.281 1 89.94 240 GLN A N 1
ATOM 1911 C CA . GLN A 1 240 ? -4.352 12.266 -16.594 1 89.94 240 GLN A CA 1
ATOM 1912 C C . GLN A 1 240 ? -4.215 11.789 -18.047 1 89.94 240 GLN A C 1
ATOM 1914 O O . GLN A 1 240 ? -5.047 11.016 -18.531 1 89.94 240 GLN A O 1
ATOM 1919 N N . THR A 1 241 ? -3.268 12.32 -18.812 1 90.12 241 THR A N 1
ATOM 1920 C CA . THR A 1 241 ? -2.967 11.93 -20.188 1 90.12 241 THR A CA 1
ATOM 1921 C C . THR A 1 241 ? -1.471 11.695 -20.375 1 90.12 241 THR A C 1
ATOM 1923 O O . THR A 1 241 ? -0.661 12.172 -19.578 1 90.12 241 THR A O 1
ATOM 1926 N N . PRO A 1 242 ? -1.194 10.906 -21.344 1 92.56 242 PRO A N 1
ATOM 1927 C CA . PRO A 1 242 ? 0.236 10.727 -21.594 1 92.56 242 PRO A CA 1
ATOM 1928 C C . PRO A 1 242 ? 0.964 12.039 -21.859 1 92.56 242 PRO A C 1
ATOM 1930 O O . PRO A 1 242 ? 0.422 12.93 -22.516 1 92.56 242 PRO A O 1
ATOM 1933 N N . CYS A 1 243 ? 2.145 12.156 -21.312 1 93.88 243 CYS A N 1
ATOM 1934 C CA . CYS A 1 243 ? 2.891 13.406 -21.375 1 93.88 243 CYS A CA 1
ATOM 1935 C C . CYS A 1 243 ? 4.242 13.203 -22.047 1 93.88 243 CYS A C 1
ATOM 1937 O O . CYS A 1 243 ? 4.871 12.156 -21.891 1 93.88 243 CYS A O 1
ATOM 1939 N N . LEU A 1 244 ? 4.637 14.203 -22.734 1 92.44 244 LEU A N 1
ATOM 1940 C CA . LEU A 1 244 ? 5.988 14.25 -23.266 1 92.44 244 LEU A CA 1
ATOM 1941 C C . LEU A 1 244 ? 7 14.578 -22.188 1 92.44 244 LEU A C 1
ATOM 1943 O O . LEU A 1 244 ? 6.648 15.172 -21.156 1 92.44 244 LEU A O 1
ATOM 1947 N N . LEU A 1 245 ? 8.211 14.195 -22.516 1 91.5 245 LEU A N 1
ATOM 1948 C CA . LEU A 1 245 ? 9.297 14.477 -21.578 1 91.5 245 LEU A CA 1
ATOM 1949 C C . LEU A 1 245 ? 9.43 15.977 -21.344 1 91.5 245 LEU A C 1
ATOM 1951 O O . LEU A 1 245 ? 9.688 16.406 -20.219 1 91.5 245 LEU A O 1
ATOM 1955 N N . SER A 1 246 ? 9.219 16.703 -22.312 1 91.75 246 SER A N 1
ATOM 1956 C CA . SER A 1 246 ? 9.359 18.156 -22.219 1 91.75 246 SER A CA 1
ATOM 1957 C C . SER A 1 246 ? 8.305 18.75 -21.281 1 91.75 246 SER A C 1
ATOM 1959 O O . SER A 1 246 ? 8.602 19.672 -20.516 1 91.75 246 SER A O 1
ATOM 1961 N N . LYS A 1 247 ? 7.156 18.281 -21.375 1 92.06 247 LYS A N 1
ATOM 1962 C CA . LYS A 1 247 ? 6.086 18.766 -20.516 1 92.06 247 LYS A CA 1
ATOM 1963 C C . LYS A 1 247 ? 6.375 18.422 -19.047 1 92.06 247 LYS A C 1
ATOM 1965 O O . LYS A 1 247 ? 6.168 19.25 -18.156 1 92.06 247 LYS A O 1
ATOM 1970 N N . ILE A 1 248 ? 6.84 17.219 -18.812 1 93.62 248 ILE A N 1
ATOM 1971 C CA . ILE A 1 248 ? 7.18 16.797 -17.453 1 93.62 248 ILE A CA 1
ATOM 1972 C C . ILE A 1 248 ? 8.281 17.688 -16.891 1 93.62 248 ILE A C 1
ATOM 1974 O O . ILE A 1 248 ? 8.211 18.109 -15.742 1 93.62 248 ILE A O 1
ATOM 1978 N N . ALA A 1 249 ? 9.227 17.969 -17.766 1 92.75 249 ALA A N 1
ATOM 1979 C CA . ALA A 1 249 ? 10.336 18.828 -17.359 1 92.75 249 ALA A CA 1
ATOM 1980 C C . ALA A 1 249 ? 9.852 20.234 -17.016 1 92.75 249 ALA A C 1
ATOM 1982 O O . ALA A 1 249 ? 10.289 20.828 -16.016 1 92.75 249 ALA A O 1
ATOM 1983 N N . LYS A 1 250 ? 8.992 20.672 -17.75 1 90.81 250 LYS A N 1
ATOM 1984 C CA . LYS A 1 250 ? 8.445 22.016 -17.531 1 90.81 250 LYS A CA 1
ATOM 1985 C C . LYS A 1 250 ? 7.668 22.078 -16.219 1 90.81 250 LYS A C 1
ATOM 1987 O O . LYS A 1 250 ? 7.852 23 -15.43 1 90.81 250 LYS A O 1
ATOM 1992 N N . ASP A 1 251 ? 6.887 21.109 -15.969 1 87.69 251 ASP A N 1
ATOM 1993 C CA . ASP A 1 251 ? 5.992 21.109 -14.812 1 87.69 251 ASP A CA 1
ATOM 1994 C C . ASP A 1 251 ? 6.758 20.828 -13.523 1 87.69 251 ASP A C 1
ATOM 1996 O O . ASP A 1 251 ? 6.387 21.328 -12.453 1 87.69 251 ASP A O 1
ATOM 2000 N N . THR A 1 252 ? 7.828 20.047 -13.57 1 87.38 252 THR A N 1
ATOM 2001 C CA . THR A 1 252 ? 8.578 19.672 -12.375 1 87.38 252 THR A CA 1
ATOM 2002 C C . THR A 1 252 ? 9.781 20.578 -12.172 1 87.38 252 THR A C 1
ATOM 2004 O O . THR A 1 252 ? 10.359 20.609 -11.086 1 87.38 252 THR A O 1
ATOM 2007 N N . GLN A 1 253 ? 10.273 21.125 -13.234 1 86.12 253 GLN A N 1
ATOM 2008 C CA . GLN A 1 253 ? 11.477 21.953 -13.234 1 86.12 253 GLN A CA 1
ATOM 2009 C C . GLN A 1 253 ? 12.719 21.109 -12.938 1 86.12 253 GLN A C 1
ATOM 2011 O O . GLN A 1 253 ? 13.617 21.547 -12.219 1 86.12 253 GLN A O 1
ATOM 2016 N N . LEU A 1 254 ? 12.609 19.906 -13.383 1 88 254 LEU A N 1
ATOM 2017 C CA . LEU A 1 254 ? 13.742 19 -13.266 1 88 254 LEU A CA 1
ATOM 2018 C C . LEU A 1 254 ? 14.477 18.875 -14.594 1 88 254 LEU A C 1
ATOM 2020 O O . LEU A 1 254 ? 13.914 19.156 -15.656 1 88 254 LEU A O 1
ATOM 2024 N N . LYS A 1 255 ? 15.742 18.453 -14.492 1 90.81 255 LYS A N 1
ATOM 2025 C CA . LYS A 1 255 ? 16.516 18.188 -15.695 1 90.81 255 LYS A CA 1
ATOM 2026 C C . LYS A 1 255 ? 16.047 16.906 -16.391 1 90.81 255 LYS A C 1
ATOM 2028 O O . LYS A 1 255 ? 15.68 15.938 -15.727 1 90.81 255 LYS A O 1
ATOM 2033 N N . ASN A 1 256 ? 16.172 16.875 -17.703 1 90.12 256 ASN A N 1
ATOM 2034 C CA . ASN A 1 256 ? 15.742 15.742 -18.516 1 90.12 256 ASN A CA 1
ATOM 2035 C C . ASN A 1 256 ? 16.484 14.469 -18.109 1 90.12 256 ASN A C 1
ATOM 2037 O O . ASN A 1 256 ? 15.891 13.383 -18.078 1 90.12 256 ASN A O 1
ATOM 2041 N N . SER A 1 257 ? 17.656 14.656 -17.844 1 90.75 257 SER A N 1
ATOM 2042 C CA . SER A 1 257 ? 18.469 13.5 -17.484 1 90.75 257 SER A CA 1
ATOM 2043 C C . SER A 1 257 ? 17.969 12.844 -16.203 1 90.75 257 SER A C 1
ATOM 2045 O O . SER A 1 257 ? 17.891 11.617 -16.109 1 90.75 257 SER A O 1
ATOM 2047 N N . ASP A 1 258 ? 17.625 13.68 -15.242 1 90.69 258 ASP A N 1
ATOM 2048 C CA . ASP A 1 258 ? 17.109 13.172 -13.969 1 90.69 258 ASP A CA 1
ATOM 2049 C C . ASP A 1 258 ? 15.758 12.484 -14.164 1 90.69 258 ASP A C 1
ATOM 2051 O O . ASP A 1 258 ? 15.5 11.43 -13.578 1 90.69 258 ASP A O 1
ATOM 2055 N N . ILE A 1 259 ? 15 13.094 -15 1 92.88 259 ILE A N 1
ATOM 2056 C CA . ILE A 1 259 ? 13.664 12.555 -15.234 1 92.88 259 ILE A CA 1
ATOM 2057 C C . ILE A 1 259 ? 13.773 11.188 -15.914 1 92.88 259 ILE A C 1
ATOM 2059 O O . ILE A 1 259 ? 13.117 10.227 -15.5 1 92.88 259 ILE A O 1
ATOM 2063 N N . THR A 1 260 ? 14.586 11.07 -16.906 1 91.25 260 THR A N 1
ATOM 2064 C CA . THR A 1 260 ? 14.727 9.836 -17.672 1 91.25 260 THR A CA 1
ATOM 2065 C C . THR A 1 260 ? 15.227 8.703 -16.781 1 91.25 260 THR A C 1
ATOM 2067 O O . THR A 1 260 ? 14.742 7.578 -16.875 1 91.25 260 THR A O 1
ATOM 2070 N N . SER A 1 261 ? 16.141 9.031 -15.969 1 92.62 261 SER A N 1
ATOM 2071 C CA . SER A 1 261 ? 16.672 8.023 -15.062 1 92.62 261 SER A CA 1
ATOM 2072 C C . SER A 1 261 ? 15.617 7.531 -14.086 1 92.62 261 SER A C 1
ATOM 2074 O O . SER A 1 261 ? 15.508 6.328 -13.836 1 92.62 261 SER A O 1
ATOM 2076 N N . GLN A 1 262 ? 14.828 8.43 -13.523 1 92.88 262 GLN A N 1
ATOM 2077 C CA . GLN A 1 262 ? 13.789 8.062 -12.562 1 92.88 262 GLN A CA 1
ATOM 2078 C C . GLN A 1 262 ? 12.641 7.328 -13.242 1 92.88 262 GLN A C 1
ATOM 2080 O O . GLN A 1 262 ? 12.047 6.418 -12.664 1 92.88 262 GLN A O 1
ATOM 2085 N N . ILE A 1 263 ? 12.367 7.699 -14.461 1 92.44 263 ILE A N 1
ATOM 2086 C CA . ILE A 1 263 ? 11.289 7.051 -15.203 1 92.44 263 ILE A CA 1
ATOM 2087 C C . ILE A 1 263 ? 11.641 5.586 -15.445 1 92.44 263 ILE A C 1
ATOM 2089 O O . ILE A 1 263 ? 10.766 4.719 -15.406 1 92.44 263 ILE A O 1
ATOM 2093 N N . LYS A 1 264 ? 12.844 5.375 -15.695 1 89.25 264 LYS A N 1
ATOM 2094 C CA . LYS A 1 264 ? 13.281 3.996 -15.875 1 89.25 264 LYS A CA 1
ATOM 2095 C C . LYS A 1 264 ? 13.016 3.162 -14.625 1 89.25 264 LYS A C 1
ATOM 2097 O O . LYS A 1 264 ? 12.508 2.041 -14.719 1 89.25 264 LYS A O 1
ATOM 2102 N N . ARG A 1 265 ? 13.273 3.709 -13.547 1 86.25 265 ARG A N 1
ATOM 2103 C CA . ARG A 1 265 ? 13.047 3.029 -12.273 1 86.25 265 ARG A CA 1
ATOM 2104 C C . ARG A 1 265 ? 11.555 2.861 -12 1 86.25 265 ARG A C 1
ATOM 2106 O O . ARG A 1 265 ? 11.117 1.814 -11.516 1 86.25 265 ARG A O 1
ATOM 2113 N N . LEU A 1 266 ? 10.844 3.893 -12.305 1 91.5 266 LEU A N 1
ATOM 2114 C CA . LEU A 1 266 ? 9.398 3.867 -12.094 1 91.5 266 LEU A CA 1
ATOM 2115 C C . LEU A 1 266 ? 8.734 2.85 -13.008 1 91.5 266 LEU A C 1
ATOM 2117 O O . LEU A 1 266 ? 7.73 2.232 -12.641 1 91.5 266 LEU A O 1
ATOM 2121 N N . LYS A 1 267 ? 9.328 2.688 -14.156 1 87.38 267 LYS A N 1
ATOM 2122 C CA . LYS A 1 267 ? 8.859 1.668 -15.086 1 87.38 267 LYS A CA 1
ATOM 2123 C C . LYS A 1 267 ? 9.102 0.266 -14.531 1 87.38 267 LYS A C 1
ATOM 2125 O O . LYS A 1 267 ? 8.227 -0.603 -14.625 1 87.38 267 LYS A O 1
ATOM 2130 N N . GLU A 1 268 ? 10.203 0.108 -13.953 1 77.44 268 GLU A N 1
ATOM 2131 C CA . GLU A 1 268 ? 10.547 -1.178 -13.359 1 77.44 268 GLU A CA 1
ATOM 2132 C C . GLU A 1 268 ? 9.625 -1.513 -12.188 1 77.44 268 GLU A C 1
ATOM 2134 O O . GLU A 1 268 ? 9.336 -2.684 -11.938 1 77.44 268 GLU A O 1
ATOM 2139 N N . ARG A 1 269 ? 9.156 -0.476 -11.594 1 78.75 269 ARG A N 1
ATOM 2140 C CA . ARG A 1 269 ? 8.242 -0.657 -10.469 1 78.75 269 ARG A CA 1
ATOM 2141 C C . ARG A 1 269 ? 6.797 -0.767 -10.953 1 78.75 269 ARG A C 1
ATOM 2143 O O . ARG A 1 269 ? 5.871 -0.854 -10.141 1 78.75 269 ARG A O 1
ATOM 2150 N N . ASN A 1 270 ? 6.59 -0.736 -12.242 1 79.62 270 ASN A N 1
ATOM 2151 C CA . ASN A 1 270 ? 5.285 -0.894 -12.867 1 79.62 270 ASN A CA 1
ATOM 2152 C C . ASN A 1 270 ? 4.352 0.266 -12.523 1 79.62 270 ASN A C 1
ATOM 2154 O O . ASN A 1 270 ? 3.146 0.073 -12.359 1 79.62 270 ASN A O 1
ATOM 2158 N N . LEU A 1 271 ? 4.941 1.42 -12.328 1 89.31 271 LEU A N 1
ATOM 2159 C CA . LEU A 1 271 ? 4.141 2.596 -12 1 89.31 271 LEU A CA 1
ATOM 2160 C C . LEU A 1 271 ? 3.898 3.449 -13.242 1 89.31 271 LEU A C 1
ATOM 2162 O O . LEU A 1 271 ? 2.83 4.047 -13.391 1 89.31 271 LEU A O 1
ATOM 2166 N N . VAL A 1 272 ? 4.973 3.482 -14.094 1 92.5 272 VAL A N 1
ATOM 2167 C CA . VAL A 1 272 ? 4.898 4.32 -15.281 1 92.5 272 VAL A CA 1
ATOM 2168 C C . VAL A 1 272 ? 5.039 3.455 -16.531 1 92.5 272 VAL A C 1
ATOM 2170 O O . VAL A 1 272 ? 5.762 2.455 -16.531 1 92.5 272 VAL A O 1
ATOM 2173 N N . GLU A 1 273 ? 4.297 3.783 -17.484 1 90.12 273 GLU A N 1
ATOM 2174 C CA . GLU A 1 273 ? 4.387 3.102 -18.781 1 90.12 273 GLU A CA 1
ATOM 2175 C C . GLU A 1 273 ? 4.789 4.066 -19.891 1 90.12 273 GLU A C 1
ATOM 2177 O O . GLU A 1 273 ? 4.469 5.258 -19.828 1 90.12 273 GLU A O 1
ATOM 2182 N N . VAL A 1 274 ? 5.559 3.506 -20.828 1 88.31 274 VAL A N 1
ATOM 2183 C CA . VAL A 1 274 ? 6.016 4.277 -21.969 1 88.31 274 VAL A CA 1
ATOM 2184 C C . VAL A 1 274 ? 5.184 3.912 -23.203 1 88.31 274 VAL A C 1
ATOM 2186 O O . VAL A 1 274 ? 5.055 2.734 -23.547 1 88.31 274 VAL A O 1
ATOM 2189 N N . ILE A 1 275 ? 4.539 4.898 -23.703 1 86.5 275 ILE A N 1
ATOM 2190 C CA . ILE A 1 275 ? 3.754 4.707 -24.906 1 86.5 275 ILE A CA 1
ATOM 2191 C C . ILE A 1 275 ? 4.523 5.246 -26.109 1 86.5 275 ILE A C 1
ATOM 2193 O O . ILE A 1 275 ? 5.012 6.379 -26.094 1 86.5 275 ILE A O 1
ATOM 2197 N N . LYS A 1 276 ? 4.781 4.359 -26.984 1 77.69 276 LYS A N 1
ATOM 2198 C CA . LYS A 1 276 ? 5.469 4.793 -28.203 1 77.69 276 LYS A CA 1
ATOM 2199 C C . LYS A 1 276 ? 4.535 5.59 -29.109 1 77.69 276 LYS A C 1
ATOM 2201 O O . LYS A 1 276 ? 3.465 5.105 -29.484 1 77.69 276 LYS A O 1
ATOM 2206 N N . GLY A 1 277 ? 4.578 6.902 -29.109 1 64.25 277 GLY A N 1
ATOM 2207 C CA . GLY A 1 277 ? 3.775 7.75 -29.969 1 64.25 277 GLY A CA 1
ATOM 2208 C C . GLY A 1 277 ? 4.324 7.848 -31.375 1 64.25 277 GLY A C 1
ATOM 2209 O O . GLY A 1 277 ? 5.344 7.234 -31.703 1 64.25 277 GLY A O 1
ATOM 2210 N N . GLN A 1 278 ? 3.164 8.273 -32.438 1 58.06 278 GLN A N 1
ATOM 2211 C CA . GLN A 1 278 ? 3.58 8.633 -33.781 1 58.06 278 GLN A CA 1
ATOM 2212 C C . GLN A 1 278 ? 4.492 9.852 -33.781 1 58.06 278 GLN A C 1
ATOM 2214 O O . GLN A 1 278 ? 4.246 10.812 -33.031 1 58.06 278 GLN A O 1
ATOM 2219 N N . PRO A 1 279 ? 5.613 9.867 -34.656 1 59.69 279 PRO A N 1
ATOM 2220 C CA . PRO A 1 279 ? 7.07 9.969 -34.781 1 59.69 279 PRO A CA 1
ATOM 2221 C C . PRO A 1 279 ? 7.816 9.672 -33.5 1 59.69 279 PRO A C 1
ATOM 2223 O O . PRO A 1 279 ? 7.227 9.719 -32.406 1 59.69 279 PRO A O 1
ATOM 2226 N N . LYS A 1 280 ? 9.109 9.281 -33.5 1 60.34 280 LYS A N 1
ATOM 2227 C CA . LYS A 1 280 ? 10.172 8.711 -32.688 1 60.34 280 LYS A CA 1
ATOM 2228 C C . LYS A 1 280 ? 10.125 9.273 -31.25 1 60.34 280 LYS A C 1
ATOM 2230 O O . LYS A 1 280 ? 11.148 9.312 -30.562 1 60.34 280 LYS A O 1
ATOM 2235 N N . LYS A 1 281 ? 8.742 9.875 -30.75 1 78.25 281 LYS A N 1
ATOM 2236 C CA . LYS A 1 281 ? 8.844 10.453 -29.406 1 78.25 281 LYS A CA 1
ATOM 2237 C C . LYS A 1 281 ? 8.117 9.586 -28.375 1 78.25 281 LYS A C 1
ATOM 2239 O O . LYS A 1 281 ? 7.031 9.07 -28.656 1 78.25 281 LYS A O 1
ATOM 2244 N N . SER A 1 282 ? 8.688 9.328 -27.266 1 86.75 282 SER A N 1
ATOM 2245 C CA . SER A 1 282 ? 8.156 8.516 -26.188 1 86.75 282 SER A CA 1
ATOM 2246 C C . SER A 1 282 ? 7.25 9.336 -25.266 1 86.75 282 SER A C 1
ATOM 2248 O O . SER A 1 282 ? 7.562 10.477 -24.938 1 86.75 282 SER A O 1
ATOM 2250 N N . LEU A 1 283 ? 5.992 8.891 -25.078 1 93.44 283 LEU A N 1
ATOM 2251 C CA . LEU A 1 283 ? 5.062 9.477 -24.125 1 93.44 283 LEU A CA 1
ATOM 2252 C C . LEU A 1 283 ? 5 8.648 -22.844 1 93.44 283 LEU A C 1
ATOM 2254 O O . LEU A 1 283 ? 5.172 7.426 -22.875 1 93.44 283 LEU A O 1
ATOM 2258 N N . TYR A 1 284 ? 4.738 9.367 -21.781 1 93.88 284 TYR A N 1
ATOM 2259 C CA . TYR A 1 284 ? 4.762 8.703 -20.469 1 93.88 284 TYR A CA 1
ATOM 2260 C C . TYR A 1 284 ? 3.439 8.891 -19.734 1 93.88 284 TYR A C 1
ATOM 2262 O O . TYR A 1 284 ? 2.844 9.977 -19.797 1 93.88 284 TYR A O 1
ATOM 2270 N N . GLU A 1 285 ? 2.977 7.812 -19.141 1 94.19 285 GLU A N 1
ATOM 2271 C CA . GLU A 1 285 ? 1.764 7.895 -18.328 1 94.19 285 GLU A CA 1
ATOM 2272 C C . GLU A 1 285 ? 1.8 6.891 -17.172 1 94.19 285 GLU A C 1
ATOM 2274 O O . GLU A 1 285 ? 2.641 5.992 -17.156 1 94.19 285 GLU A O 1
ATOM 2279 N N . ILE A 1 286 ? 0.922 7.148 -16.188 1 94.38 286 ILE A N 1
ATOM 2280 C CA . ILE A 1 286 ? 0.778 6.203 -15.094 1 94.38 286 ILE A CA 1
ATOM 2281 C C . ILE A 1 286 ? 0.14 4.914 -15.602 1 94.38 286 ILE A C 1
ATOM 2283 O O . ILE A 1 286 ? -0.829 4.949 -16.359 1 94.38 286 ILE A O 1
ATOM 2287 N N . LYS A 1 287 ? 0.689 3.863 -15.219 1 88.75 287 LYS A N 1
ATOM 2288 C CA . LYS A 1 287 ? 0.253 2.57 -15.734 1 88.75 287 LYS A CA 1
ATOM 2289 C C . LYS A 1 287 ? -1.17 2.25 -15.289 1 88.75 287 LYS A C 1
ATOM 2291 O O . LYS A 1 287 ? -1.998 1.821 -16.094 1 88.75 287 LYS A O 1
ATOM 2296 N N . SER A 1 288 ? -1.44 2.467 -14.086 1 87.88 288 SER A N 1
ATOM 2297 C CA . SER A 1 288 ? -2.746 2.135 -13.523 1 87.88 288 SER A CA 1
ATOM 2298 C C . SER A 1 288 ? -3.758 3.246 -13.781 1 87.88 288 SER A C 1
ATOM 2300 O O . SER A 1 288 ? -3.604 4.363 -13.289 1 87.88 288 SER A O 1
ATOM 2302 N N . LYS A 1 289 ? -4.797 2.922 -14.438 1 87.31 289 LYS A N 1
ATOM 2303 C CA . LYS A 1 289 ? -5.867 3.895 -14.656 1 87.31 289 LYS A CA 1
ATOM 2304 C C . LYS A 1 289 ? -6.609 4.195 -13.359 1 87.31 289 LYS A C 1
ATOM 2306 O O . LYS A 1 289 ? -7.07 5.316 -13.148 1 87.31 289 LYS A O 1
ATOM 2311 N N . LEU A 1 290 ? -6.676 3.188 -12.648 1 91.06 290 LEU A N 1
ATOM 2312 C CA . LEU A 1 290 ? -7.355 3.348 -11.367 1 91.06 290 LEU A CA 1
ATOM 2313 C C . LEU A 1 290 ? -6.613 4.344 -10.477 1 91.06 290 LEU A C 1
ATOM 2315 O O . LEU A 1 290 ? -7.242 5.141 -9.773 1 91.06 290 LEU A O 1
ATOM 2319 N N . PHE A 1 291 ? -5.328 4.285 -10.555 1 93.19 291 PHE A N 1
ATOM 2320 C CA . PHE A 1 291 ? -4.504 5.211 -9.789 1 93.19 291 PHE A CA 1
ATOM 2321 C C . PHE A 1 291 ? -4.746 6.648 -10.234 1 93.19 291 PHE A C 1
ATOM 2323 O O . PHE A 1 291 ? -4.906 7.543 -9.398 1 93.19 291 PHE A O 1
ATOM 2330 N N . THR A 1 292 ? -4.855 6.852 -11.484 1 93.62 292 THR A N 1
ATOM 2331 C CA . THR A 1 292 ? -5.109 8.172 -12.055 1 93.62 292 THR A CA 1
ATOM 2332 C C . THR A 1 292 ? -6.492 8.68 -11.656 1 93.62 292 THR A C 1
ATOM 2334 O O . THR A 1 292 ? -6.652 9.844 -11.281 1 93.62 292 THR A O 1
ATOM 2337 N N . LYS A 1 293 ? -7.41 7.805 -11.688 1 92.62 293 LYS A N 1
ATOM 2338 C CA . LYS A 1 293 ? -8.773 8.188 -11.328 1 92.62 293 LYS A CA 1
ATOM 2339 C C . LYS A 1 293 ? -8.883 8.5 -9.836 1 92.62 293 LYS A C 1
ATOM 2341 O O . LYS A 1 293 ? -9.617 9.406 -9.438 1 92.62 293 LYS A O 1
ATOM 2346 N N . TRP A 1 294 ? -8.211 7.695 -9.094 1 94.25 294 TRP A N 1
ATOM 2347 C CA . TRP A 1 294 ? -8.172 7.949 -7.656 1 94.25 294 TRP A CA 1
ATOM 2348 C C . TRP A 1 294 ? -7.629 9.344 -7.363 1 94.25 294 TRP A C 1
ATOM 2350 O O . TRP A 1 294 ? -8.219 10.094 -6.586 1 94.25 294 TRP A O 1
ATOM 2360 N N . TYR A 1 295 ? -6.535 9.742 -8.016 1 94.06 295 TYR A N 1
ATOM 2361 C CA . TYR A 1 295 ? -5.902 11.039 -7.789 1 94.06 295 TYR A CA 1
ATOM 2362 C C . TYR A 1 295 ? -6.836 12.18 -8.172 1 94.06 295 TYR A C 1
ATOM 2364 O O . TYR A 1 295 ? -6.902 13.195 -7.48 1 94.06 295 TYR A O 1
ATOM 2372 N N . LYS A 1 296 ? -7.566 11.953 -9.18 1 89.62 296 LYS A N 1
ATOM 2373 C CA . LYS A 1 296 ? -8.492 12.977 -9.672 1 89.62 296 LYS A CA 1
ATOM 2374 C C . LYS A 1 296 ? -9.609 13.227 -8.664 1 89.62 296 LYS A C 1
ATOM 2376 O O . LYS A 1 296 ? -10.133 14.336 -8.57 1 89.62 296 LYS A O 1
ATOM 2381 N N . ASN A 1 297 ? -9.938 12.242 -7.93 1 84.62 297 ASN A N 1
ATOM 2382 C CA . ASN A 1 297 ? -11.062 12.352 -7.004 1 84.62 297 ASN A CA 1
ATOM 2383 C C . ASN A 1 297 ? -10.594 12.68 -5.59 1 84.62 297 ASN A C 1
ATOM 2385 O O . ASN A 1 297 ? -11.398 12.734 -4.66 1 84.62 297 ASN A O 1
ATOM 2389 N N . SER A 1 298 ? -9.258 12.773 -5.398 1 81.94 298 SER A N 1
ATOM 2390 C CA . SER A 1 298 ? -8.703 13.031 -4.074 1 81.94 298 SER A CA 1
ATOM 2391 C C . SER A 1 298 ? -8.445 14.523 -3.865 1 81.94 298 SER A C 1
ATOM 2393 O O . SER A 1 298 ? -8.195 15.258 -4.824 1 81.94 298 SER A O 1
ATOM 2395 N N . MET B 1 1 ? -20.672 12.633 12.586 1 34.41 1 MET B N 1
ATOM 2396 C CA . MET B 1 1 ? -20 13.859 13 1 34.41 1 MET B CA 1
ATOM 2397 C C . MET B 1 1 ? -19.453 13.727 14.414 1 34.41 1 MET B C 1
ATOM 2399 O O . MET B 1 1 ? -18.438 14.344 14.75 1 34.41 1 MET B O 1
ATOM 2403 N N . LYS B 1 2 ? -20.188 12.914 15.227 1 43.84 2 LYS B N 1
ATOM 2404 C CA . LYS B 1 2 ? -19.938 12.828 16.672 1 43.84 2 LYS B CA 1
ATOM 2405 C C . LYS B 1 2 ? -18.688 12.016 16.969 1 43.84 2 LYS B C 1
ATOM 2407 O O . LYS B 1 2 ? -17.984 12.281 17.953 1 43.84 2 LYS B O 1
ATOM 2412 N N . ILE B 1 3 ? -18.391 10.922 16.281 1 48.28 3 ILE B N 1
ATOM 2413 C CA . ILE B 1 3 ? -17.375 9.898 16.484 1 48.28 3 ILE B CA 1
ATOM 2414 C C . ILE B 1 3 ? -15.992 10.562 16.547 1 48.28 3 ILE B C 1
ATOM 2416 O O . ILE B 1 3 ? -15.133 10.133 17.328 1 48.28 3 ILE B O 1
ATOM 2420 N N . VAL B 1 4 ? -15.828 11.789 15.852 1 56.16 4 VAL B N 1
ATOM 2421 C CA . VAL B 1 4 ? -14.594 12.5 15.523 1 56.16 4 VAL B CA 1
ATOM 2422 C C . VAL B 1 4 ? -14.148 13.336 16.719 1 56.16 4 VAL B C 1
ATOM 2424 O O . VAL B 1 4 ? -12.961 13.641 16.875 1 56.16 4 VAL B O 1
ATOM 2427 N N . GLU B 1 5 ? -15.102 13.375 17.688 1 57.69 5 GLU B N 1
ATOM 2428 C CA . GLU B 1 5 ? -14.812 14.43 18.656 1 57.69 5 GLU B CA 1
ATOM 2429 C C . GLU B 1 5 ? -13.758 13.969 19.672 1 57.69 5 GLU B C 1
ATOM 2431 O O . GLU B 1 5 ? -13.031 14.789 20.234 1 57.69 5 GLU B O 1
ATOM 2436 N N . ASN B 1 6 ? -13.555 12.656 19.688 1 63.47 6 ASN B N 1
ATOM 2437 C CA . ASN B 1 6 ? -12.672 12.227 20.766 1 63.47 6 ASN B CA 1
ATOM 2438 C C . ASN B 1 6 ? -11.289 11.852 20.234 1 63.47 6 ASN B C 1
ATOM 2440 O O . ASN B 1 6 ? -10.352 11.656 21.016 1 63.47 6 ASN B O 1
ATOM 2444 N N . ILE B 1 7 ? -11.156 11.914 19 1 69.94 7 ILE B N 1
ATOM 2445 C CA . ILE B 1 7 ? -9.867 11.531 18.438 1 69.94 7 ILE B CA 1
ATOM 2446 C C . ILE B 1 7 ? -8.875 12.68 18.594 1 69.94 7 ILE B C 1
ATOM 2448 O O . ILE B 1 7 ? -9.094 13.773 18.078 1 69.94 7 ILE B O 1
ATOM 2452 N N . GLY B 1 8 ? -7.801 12.375 19.391 1 80.69 8 GLY B N 1
ATOM 2453 C CA . GLY B 1 8 ? -6.773 13.391 19.562 1 80.69 8 GLY B CA 1
ATOM 2454 C C . GLY B 1 8 ? -7.273 14.617 20.312 1 80.69 8 GLY B C 1
ATOM 2455 O O . GLY B 1 8 ? -6.855 15.742 20 1 80.69 8 GLY B O 1
ATOM 2456 N N . LYS B 1 9 ? -8.18 14.375 21.25 1 84.25 9 LYS B N 1
ATOM 2457 C CA . LYS B 1 9 ? -8.844 15.477 21.938 1 84.25 9 LYS B CA 1
ATOM 2458 C C . LYS B 1 9 ? -7.836 16.375 22.641 1 84.25 9 LYS B C 1
ATOM 2460 O O . LYS B 1 9 ? -7.934 17.609 22.547 1 84.25 9 LYS B O 1
ATOM 2465 N N . LYS B 1 10 ? -6.895 15.773 23.266 1 88.25 10 LYS B N 1
ATOM 2466 C CA . LYS B 1 10 ? -5.895 16.547 23.984 1 88.25 10 LYS B CA 1
ATOM 2467 C C . LYS B 1 10 ? -5.082 17.422 23.031 1 88.25 10 LYS B C 1
ATOM 2469 O O . LYS B 1 10 ? -4.922 18.625 23.25 1 88.25 10 LYS B O 1
ATOM 2474 N N . VAL B 1 11 ? -4.602 16.844 21.969 1 93.44 11 VAL B N 1
ATOM 2475 C CA . VAL B 1 11 ? -3.799 17.562 20.984 1 93.44 11 VAL B CA 1
ATOM 2476 C C . VAL B 1 11 ? -4.641 18.656 20.328 1 93.44 11 VAL B C 1
ATOM 2478 O O . VAL B 1 11 ? -4.18 19.781 20.156 1 93.44 11 VAL B O 1
ATOM 2481 N N . PHE B 1 12 ? -5.871 18.312 20.078 1 94.25 12 PHE B N 1
ATOM 2482 C CA . PHE B 1 12 ? -6.781 19.266 19.469 1 94.25 12 PHE B CA 1
ATOM 2483 C C . PHE B 1 12 ? -6.98 20.484 20.375 1 94.25 12 PHE B C 1
ATOM 2485 O O . PHE B 1 12 ? -6.957 21.625 19.922 1 94.25 12 PHE B O 1
ATOM 2492 N N . SER B 1 13 ? -7.141 20.219 21.625 1 93.88 13 SER B N 1
ATOM 2493 C CA . SER B 1 13 ? -7.363 21.281 22.578 1 93.88 13 SER B CA 1
ATOM 2494 C C . SER B 1 13 ? -6.137 22.188 22.703 1 93.88 13 SER B C 1
ATOM 2496 O O . SER B 1 13 ? -6.266 23.406 22.75 1 93.88 13 SER B O 1
ATOM 2498 N N . ILE B 1 14 ? -4.992 21.609 22.703 1 95.31 14 ILE B N 1
ATOM 2499 C CA . ILE B 1 14 ? -3.746 22.359 22.828 1 95.31 14 ILE B CA 1
ATOM 2500 C C . ILE B 1 14 ? -3.584 23.297 21.641 1 95.31 14 ILE B C 1
ATOM 2502 O O . ILE B 1 14 ? -3.318 24.5 21.812 1 95.31 14 ILE B O 1
ATOM 2506 N N . ILE B 1 15 ? -3.801 22.797 20.5 1 96.19 15 ILE B N 1
ATOM 2507 C CA . ILE B 1 15 ? -3.602 23.562 19.266 1 96.19 15 ILE B CA 1
ATOM 2508 C C . ILE B 1 15 ? -4.676 24.641 19.156 1 96.19 15 ILE B C 1
ATOM 2510 O O . ILE B 1 15 ? -4.371 25.797 18.859 1 96.19 15 ILE B O 1
ATOM 2514 N N . SER B 1 16 ? -5.91 24.25 19.469 1 94.88 16 SER B N 1
ATOM 2515 C CA . SER B 1 16 ? -7.016 25.203 19.375 1 94.88 16 SER B CA 1
ATOM 2516 C C . SER B 1 16 ? -6.816 26.375 20.328 1 94.88 16 SER B C 1
ATOM 2518 O O . SER B 1 16 ? -7.016 27.531 19.938 1 94.88 16 SER B O 1
ATOM 2520 N N . GLU B 1 17 ? -6.434 26.062 21.484 1 95.5 17 GLU B N 1
ATOM 2521 C CA . GLU B 1 17 ? -6.188 27.109 22.469 1 95.5 17 GLU B CA 1
ATOM 2522 C C . GLU B 1 17 ? -5.016 28 22.047 1 95.5 17 GLU B C 1
ATOM 2524 O O . GLU B 1 17 ? -5.051 29.219 22.25 1 95.5 17 GLU B O 1
ATOM 2529 N N . GLY B 1 18 ? -4.047 27.391 21.484 1 94.81 18 GLY B N 1
ATOM 2530 C CA . GLY B 1 18 ? -2.908 28.141 21 1 94.81 18 GLY B CA 1
ATOM 2531 C C . GLY B 1 18 ? -3.266 29.094 19.859 1 94.81 18 GLY B C 1
ATOM 2532 O O . GLY B 1 18 ? -2.805 30.234 19.844 1 94.81 18 GLY B O 1
ATOM 2533 N N . ILE B 1 19 ? -4.051 28.656 19.016 1 94 19 ILE B N 1
ATOM 2534 C CA . ILE B 1 19 ? -4.461 29.453 17.875 1 94 19 ILE B CA 1
ATOM 2535 C C . ILE B 1 19 ? -5.305 30.641 18.344 1 94 19 ILE B C 1
ATOM 2537 O O . ILE B 1 19 ? -5.109 31.766 17.891 1 94 19 ILE B O 1
ATOM 2541 N N . ILE B 1 20 ? -6.176 30.391 19.281 1 93.06 20 ILE B N 1
ATOM 2542 C CA . ILE B 1 20 ? -7.09 31.422 19.781 1 93.06 20 ILE B CA 1
ATOM 2543 C C . ILE B 1 20 ? -6.297 32.531 20.469 1 93.06 20 ILE B C 1
ATOM 2545 O O . ILE B 1 20 ? -6.66 33.688 20.406 1 93.06 20 ILE B O 1
ATOM 2549 N N . ARG B 1 21 ? -5.215 32.188 21.031 1 92.38 21 ARG B N 1
ATOM 2550 C CA . ARG B 1 21 ? -4.406 33.125 21.781 1 92.38 21 ARG B CA 1
ATOM 2551 C C . ARG B 1 21 ? -3.623 34.062 20.844 1 92.38 21 ARG B C 1
ATOM 2553 O O . ARG B 1 21 ? -3.131 35.094 21.266 1 92.38 21 ARG B O 1
ATOM 2560 N N . GLU B 1 22 ? -3.521 33.688 19.578 1 90.88 22 GLU B N 1
ATOM 2561 C CA . GLU B 1 22 ? -2.727 34.469 18.641 1 90.88 22 GLU B CA 1
ATOM 2562 C C . GLU B 1 22 ? -3.453 35.75 18.234 1 90.88 22 GLU B C 1
ATOM 2564 O O . GLU B 1 22 ? -4.672 35.719 18.047 1 90.88 22 GLU B O 1
ATOM 2569 N N . THR B 1 23 ? -2.65 36.812 18.203 1 88.25 23 THR B N 1
ATOM 2570 C CA . THR B 1 23 ? -3.176 38.062 17.703 1 88.25 23 THR B CA 1
ATOM 2571 C C . THR B 1 23 ? -2.734 38.281 16.25 1 88.25 23 THR B C 1
ATOM 2573 O O . THR B 1 23 ? -1.907 37.531 15.727 1 88.25 23 THR B O 1
ATOM 2576 N N . HIS B 1 24 ? -3.217 39.281 15.625 1 83.69 24 HIS B N 1
ATOM 2577 C CA . HIS B 1 24 ? -2.973 39.562 14.219 1 83.69 24 HIS B CA 1
ATOM 2578 C C . HIS B 1 24 ? -1.492 39.812 13.953 1 83.69 24 HIS B C 1
ATOM 2580 O O . HIS B 1 24 ? -0.974 39.438 12.898 1 83.69 24 HIS B O 1
ATOM 2586 N N . ASN B 1 25 ? -0.768 40.406 14.898 1 87.38 25 ASN B N 1
ATOM 2587 C CA . ASN B 1 25 ? 0.617 40.781 14.641 1 87.38 25 ASN B CA 1
ATOM 2588 C C . ASN B 1 25 ? 1.585 40 15.539 1 87.38 25 ASN B C 1
ATOM 2590 O O . ASN B 1 25 ? 2.746 40.406 15.68 1 87.38 25 ASN B O 1
ATOM 2594 N N . SER B 1 26 ? 1.104 38.938 16.109 1 90.38 26 SER B N 1
ATOM 2595 C CA . SER B 1 26 ? 1.99 38.156 16.953 1 90.38 26 SER B CA 1
ATOM 2596 C C . SER B 1 26 ? 2.857 37.219 16.141 1 90.38 26 SER B C 1
ATOM 2598 O O . SER B 1 26 ? 2.541 36.938 14.984 1 90.38 26 SER B O 1
ATOM 2600 N N . ILE B 1 27 ? 4.012 36.906 16.688 1 91 27 ILE B N 1
ATOM 2601 C CA . ILE B 1 27 ? 4.766 35.781 16.172 1 91 27 IL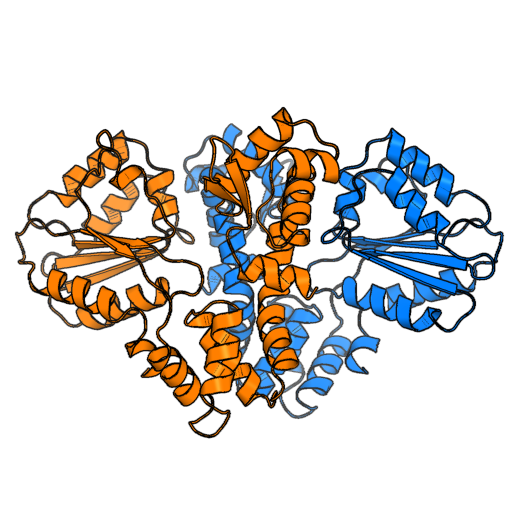E B CA 1
ATOM 2602 C C . ILE B 1 27 ? 4.105 34.469 16.609 1 91 27 ILE B C 1
ATOM 2604 O O . ILE B 1 27 ? 4.043 34.156 17.812 1 91 27 ILE B O 1
ATOM 2608 N N . PRO B 1 28 ? 3.617 33.75 15.727 1 90.56 28 PRO B N 1
ATOM 2609 C CA . PRO B 1 28 ? 2.77 32.594 16.078 1 90.56 28 PRO B CA 1
ATOM 2610 C C . PRO B 1 28 ? 3.572 31.406 16.594 1 90.56 28 PRO B C 1
ATOM 2612 O O . PRO B 1 28 ? 4.73 31.219 16.203 1 90.56 28 PRO B O 1
ATOM 2615 N N . GLN B 1 29 ? 2.924 30.656 17.438 1 92.56 29 GLN B N 1
ATOM 2616 C CA . GLN B 1 29 ? 3.396 29.312 17.75 1 92.56 29 GLN B CA 1
ATOM 2617 C C . GLN B 1 29 ? 3.064 28.328 16.625 1 92.56 29 GLN B C 1
ATOM 2619 O O . GLN B 1 29 ? 1.937 28.297 16.125 1 92.56 29 GLN B O 1
ATOM 2624 N N . CYS B 1 30 ? 4.078 27.562 16.219 1 91.94 30 CYS B N 1
ATOM 2625 C CA . CYS B 1 30 ? 3.854 26.516 15.227 1 91.94 30 CYS B CA 1
ATOM 2626 C C . CYS B 1 30 ? 3.865 25.141 15.859 1 91.94 30 CYS B C 1
ATOM 2628 O O . CYS B 1 30 ? 4.43 24.953 16.938 1 91.94 30 CYS B O 1
ATOM 2630 N N . TYR B 1 31 ? 3.158 24.25 15.211 1 94.06 31 TYR B N 1
ATOM 2631 C CA . TYR B 1 31 ? 2.973 22.922 15.797 1 94.06 31 TYR B CA 1
ATOM 2632 C C . TYR B 1 31 ? 3.389 21.828 14.82 1 94.06 31 TYR B C 1
ATOM 2634 O O . TYR B 1 31 ? 3.229 21.984 13.602 1 94.06 31 TYR B O 1
ATOM 2642 N N . TYR B 1 32 ? 3.924 20.734 15.336 1 92.75 32 TYR B N 1
ATOM 2643 C CA . TYR B 1 32 ? 4.145 19.484 14.609 1 92.75 32 TYR B CA 1
ATOM 2644 C C . TYR B 1 32 ? 3.518 18.312 15.344 1 92.75 32 TYR B C 1
ATOM 2646 O O . TYR B 1 32 ? 3.879 18.016 16.484 1 92.75 32 TYR B O 1
ATOM 2654 N N . VAL B 1 33 ? 2.592 17.719 14.68 1 93 33 VAL B N 1
ATOM 2655 C CA . VAL B 1 33 ? 1.897 16.578 15.281 1 93 33 VAL B CA 1
ATOM 2656 C C . VAL B 1 33 ? 2.334 15.289 14.594 1 93 33 VAL B C 1
ATOM 2658 O O . VAL B 1 33 ? 2.195 15.148 13.375 1 93 33 VAL B O 1
ATOM 2661 N N . SER B 1 34 ? 2.85 14.375 15.328 1 90.25 34 SER B N 1
ATOM 2662 C CA . SER B 1 34 ? 3.262 13.078 14.797 1 90.25 34 SER B CA 1
ATOM 2663 C C . SER B 1 34 ? 2.283 11.977 15.195 1 90.25 34 SER B C 1
ATOM 2665 O O . SER B 1 34 ? 1.637 12.07 16.25 1 90.25 34 SER B O 1
ATOM 2667 N N . GLY B 1 35 ? 2.168 11 14.328 1 85.69 35 GLY B N 1
ATOM 2668 C CA . GLY B 1 35 ? 1.32 9.852 14.578 1 85.69 35 GLY B CA 1
ATOM 2669 C C . GLY B 1 35 ? 1.458 8.766 13.531 1 85.69 35 GLY B C 1
ATOM 2670 O O . GLY B 1 35 ? 1.828 9.039 12.391 1 85.69 35 GLY B O 1
ATOM 2671 N N . GLU B 1 36 ? 1.061 7.582 13.961 1 80.31 36 GLU B N 1
ATOM 2672 C CA . GLU B 1 36 ? 1.085 6.445 13.047 1 80.31 36 GLU B CA 1
ATOM 2673 C C . GLU B 1 36 ? -0.146 6.438 12.141 1 80.31 36 GLU B C 1
ATOM 2675 O O . GLU B 1 36 ? -1.068 7.23 12.336 1 80.31 36 GLU B O 1
ATOM 2680 N N . LEU B 1 37 ? -0.007 5.598 11.188 1 77.56 37 LEU B N 1
ATOM 2681 C CA . LEU B 1 37 ? -1.143 5.441 10.281 1 77.56 37 LEU B CA 1
ATOM 2682 C C . LEU B 1 37 ? -2.404 5.07 11.055 1 77.56 37 LEU B C 1
ATOM 2684 O O . LEU B 1 37 ? -2.375 4.188 11.914 1 77.56 37 LEU B O 1
ATOM 2688 N N . GLY B 1 38 ? -3.398 5.777 10.797 1 85.06 38 GLY B N 1
ATOM 2689 C CA . GLY B 1 38 ? -4.688 5.422 11.367 1 85.06 38 GLY B CA 1
ATOM 2690 C C . GLY B 1 38 ? -4.957 6.113 12.695 1 85.06 38 GLY B C 1
ATOM 2691 O O . GLY B 1 38 ? -6.012 5.906 13.305 1 85.06 38 GLY B O 1
ATOM 2692 N N . TYR B 1 39 ? -4.062 6.961 13.078 1 87.88 39 TYR B N 1
ATOM 2693 C CA . TYR B 1 39 ? -4.223 7.586 14.391 1 87.88 39 TYR B CA 1
ATOM 2694 C C . TYR B 1 39 ? -5.016 8.883 14.281 1 87.88 39 TYR B C 1
ATOM 2696 O O . TYR B 1 39 ? -5.293 9.531 15.289 1 87.88 39 TYR B O 1
ATOM 2704 N N . GLY B 1 40 ? -5.379 9.273 13.062 1 87.5 40 GLY B N 1
ATOM 2705 C CA . GLY B 1 40 ? -6.305 10.383 12.922 1 87.5 40 GLY B CA 1
ATOM 2706 C C . GLY B 1 40 ? -5.617 11.688 12.57 1 87.5 40 GLY B C 1
ATOM 2707 O O . GLY B 1 40 ? -6.125 12.773 12.883 1 87.5 40 GLY B O 1
ATOM 2708 N N . LYS B 1 41 ? -4.449 11.703 11.984 1 90.25 41 LYS B N 1
ATOM 2709 C CA . LYS B 1 41 ? -3.707 12.891 11.586 1 90.25 41 LYS B CA 1
ATOM 2710 C C . LYS B 1 41 ? -4.547 13.781 10.68 1 90.25 41 LYS B C 1
ATOM 2712 O O . LYS B 1 41 ? -4.734 14.969 10.961 1 90.25 41 LYS B O 1
ATOM 2717 N N . THR B 1 42 ? -5.098 13.195 9.641 1 87.75 42 THR B N 1
ATOM 2718 C CA . THR B 1 42 ? -5.898 13.93 8.672 1 87.75 42 THR B CA 1
ATOM 2719 C C . THR B 1 42 ? -7.195 14.422 9.305 1 87.75 42 THR B C 1
ATOM 2721 O O . THR B 1 42 ? -7.633 15.547 9.039 1 87.75 42 THR B O 1
ATOM 2724 N N . THR B 1 43 ? -7.777 13.578 10.109 1 87.31 43 THR B N 1
ATOM 2725 C CA . THR B 1 43 ? -9.008 13.953 10.797 1 87.31 43 THR B CA 1
ATOM 2726 C C . THR B 1 43 ? -8.773 15.172 11.695 1 87.31 43 THR B C 1
ATOM 2728 O O . THR B 1 43 ? -9.625 16.062 11.766 1 87.31 43 THR B O 1
ATOM 2731 N N . LEU B 1 44 ? -7.668 15.18 12.359 1 92.31 44 LEU B N 1
ATOM 2732 C CA . LEU B 1 44 ? -7.312 16.297 13.234 1 92.31 44 LEU B CA 1
ATOM 2733 C C . LEU B 1 44 ? -7.258 17.594 12.445 1 92.31 44 LEU B C 1
ATOM 2735 O O . LEU B 1 44 ? -7.82 18.609 12.867 1 92.31 44 LEU B O 1
ATOM 2739 N N . LEU B 1 45 ? -6.602 17.594 11.336 1 94.56 45 LEU B N 1
ATOM 2740 C CA . LEU B 1 45 ? -6.465 18.797 10.516 1 94.56 45 LEU B CA 1
ATOM 2741 C C . LEU B 1 45 ? -7.828 19.281 10.031 1 94.56 45 LEU B C 1
ATOM 2743 O O . LEU B 1 45 ? -8.094 20.484 10.016 1 94.56 45 LEU B O 1
ATOM 2747 N N . HIS B 1 46 ? -8.633 18.375 9.727 1 92.19 46 HIS B N 1
ATOM 2748 C CA . HIS B 1 46 ? -9.961 18.75 9.266 1 92.19 46 HIS B CA 1
ATOM 2749 C C . HIS B 1 46 ? -10.789 19.359 10.398 1 92.19 46 HIS B C 1
ATOM 2751 O O . HIS B 1 46 ? -11.57 20.281 10.18 1 92.19 46 HIS B O 1
ATOM 2757 N N . ARG B 1 47 ? -10.656 18.812 11.516 1 91.62 47 ARG B N 1
ATOM 2758 C CA . ARG B 1 47 ? -11.352 19.359 12.68 1 91.62 47 ARG B CA 1
ATOM 2759 C C . ARG B 1 47 ? -10.898 20.797 12.961 1 91.62 47 ARG B C 1
ATOM 2761 O O . ARG B 1 47 ? -11.711 21.656 13.273 1 91.62 47 ARG B O 1
ATOM 2768 N N . ILE B 1 48 ? -9.617 21.031 12.859 1 94.19 48 ILE B N 1
ATOM 2769 C CA . ILE B 1 48 ? -9.078 22.375 13.062 1 94.19 48 ILE B CA 1
ATOM 2770 C C . ILE B 1 48 ? -9.609 23.312 11.977 1 94.19 48 ILE B C 1
ATOM 2772 O O . ILE B 1 48 ? -10.031 24.438 12.273 1 94.19 48 ILE B O 1
ATOM 2776 N N . LYS B 1 49 ? -9.555 22.844 10.828 1 94.62 49 LYS B N 1
ATOM 2777 C CA . LYS B 1 49 ? -10.047 23.641 9.711 1 94.62 49 LYS B CA 1
ATOM 2778 C C . LYS B 1 49 ? -11.5 24.031 9.922 1 94.62 49 LYS B C 1
ATOM 2780 O O . LYS B 1 49 ? -11.859 25.203 9.75 1 94.62 49 LYS B O 1
ATOM 2785 N N . GLU B 1 50 ? -12.312 23.078 10.289 1 91.38 50 GLU B N 1
ATOM 2786 C CA . GLU B 1 50 ? -13.734 23.328 10.492 1 91.38 50 GLU B CA 1
ATOM 2787 C C . GLU B 1 50 ? -13.969 24.328 11.617 1 91.38 50 GLU B C 1
ATOM 2789 O O . GLU B 1 50 ? -14.828 25.203 11.508 1 91.38 50 GLU B O 1
ATOM 2794 N N . LYS B 1 51 ? -13.266 24.172 12.625 1 91.88 51 LYS B N 1
ATOM 2795 C CA . LYS B 1 51 ? -13.438 25.031 13.789 1 91.88 51 LYS B CA 1
ATOM 2796 C C . LYS B 1 51 ? -13.094 26.484 13.453 1 91.88 51 LYS B C 1
ATOM 2798 O O . LYS B 1 51 ? -13.789 27.406 13.891 1 91.88 51 LYS B O 1
ATOM 2803 N N . PHE B 1 52 ? -12.086 26.703 12.664 1 93.44 52 PHE B N 1
ATOM 2804 C CA . PHE B 1 52 ? -11.562 28.047 12.523 1 93.44 52 PHE B CA 1
ATOM 2805 C C . PHE B 1 52 ? -11.961 28.641 11.172 1 93.44 52 PHE B C 1
ATOM 2807 O O . PHE B 1 52 ? -11.609 29.781 10.867 1 93.44 52 PHE B O 1
ATOM 2814 N N . GLU B 1 53 ? -12.648 27.875 10.336 1 88.12 53 GLU B N 1
ATOM 2815 C CA . GLU B 1 53 ? -13.133 28.375 9.055 1 88.12 53 GLU B CA 1
ATOM 2816 C C . GLU B 1 53 ? -14.094 29.547 9.234 1 88.12 53 GLU B C 1
ATOM 2818 O O . GLU B 1 53 ? -14.109 30.484 8.43 1 88.12 53 GLU B O 1
ATOM 2823 N N . SER B 1 54 ? -14.844 29.641 10.219 1 79 54 SER B N 1
ATOM 2824 C CA . SER B 1 54 ? -15.891 30.641 10.406 1 79 54 SER B CA 1
ATOM 2825 C C . SER B 1 54 ? -15.43 31.734 11.359 1 79 54 SER B C 1
ATOM 2827 O O . SER B 1 54 ? -16.203 32.656 11.68 1 79 54 SER B O 1
ATOM 2829 N N . GLN B 1 55 ? -14.211 31.703 11.641 1 80.44 55 GLN B N 1
ATOM 2830 C CA . GLN B 1 55 ? -13.711 32.719 12.578 1 80.44 55 GLN B CA 1
ATOM 2831 C C . GLN B 1 55 ? -12.781 33.688 11.883 1 80.44 55 GLN B C 1
ATOM 2833 O O . GLN B 1 55 ? -12.883 33.906 10.672 1 80.44 55 GLN B O 1
ATOM 2838 N N . ASN B 1 56 ? -12.031 34.438 12.656 1 78.69 56 ASN B N 1
ATOM 2839 C CA . ASN B 1 56 ? -11.102 35.438 12.141 1 78.69 56 ASN B CA 1
ATOM 2840 C C . ASN B 1 56 ? -9.844 34.812 11.57 1 78.69 56 ASN B C 1
ATOM 2842 O O . ASN B 1 56 ? -8.766 35.406 11.578 1 78.69 56 ASN B O 1
ATOM 2846 N N . PHE B 1 57 ? -10.055 33.562 11.211 1 88.62 57 PHE B N 1
ATOM 2847 C CA . PHE B 1 57 ? -8.922 32.844 10.641 1 88.62 57 PHE B CA 1
ATOM 2848 C C . PHE B 1 57 ? -9.258 32.312 9.258 1 88.62 57 PHE B C 1
ATOM 2850 O O . PHE B 1 57 ? -10.422 32.25 8.875 1 88.62 57 PHE B O 1
ATOM 2857 N N . GLN B 1 58 ? -8.25 32.062 8.539 1 89.31 58 GLN B N 1
ATOM 2858 C CA . GLN B 1 58 ? -8.375 31.453 7.219 1 89.31 58 GLN B CA 1
ATOM 2859 C C . GLN B 1 58 ? -7.539 30.188 7.121 1 89.31 58 GLN B C 1
ATOM 2861 O O . GLN B 1 58 ? -6.363 30.234 6.746 1 89.31 58 GLN B O 1
ATOM 2866 N N . PRO B 1 59 ? -8.188 29.109 7.453 1 92.5 59 PRO B N 1
ATOM 2867 C CA . PRO B 1 59 ? -7.449 27.844 7.359 1 92.5 59 PRO B CA 1
ATOM 2868 C C . PRO B 1 59 ? -7.25 27.375 5.918 1 92.5 59 PRO B C 1
ATOM 2870 O O . PRO B 1 59 ? -8.18 27.453 5.109 1 92.5 59 PRO B O 1
ATOM 2873 N N . ILE B 1 60 ? -6.012 27 5.582 1 90.31 60 ILE B N 1
ATOM 2874 C CA . ILE B 1 60 ? -5.652 26.453 4.277 1 90.31 60 ILE B CA 1
ATOM 2875 C C . ILE B 1 60 ? -5.082 25.047 4.453 1 90.31 60 ILE B C 1
ATOM 2877 O O . ILE B 1 60 ? -4.09 24.859 5.164 1 90.31 60 ILE B O 1
ATOM 2881 N N . TYR B 1 61 ? -5.734 24.156 3.861 1 92.62 61 TYR B N 1
ATOM 2882 C CA . TYR B 1 61 ? -5.293 22.766 3.941 1 92.62 61 TYR B CA 1
ATOM 2883 C C . TYR B 1 61 ? -4.391 22.406 2.766 1 92.62 61 TYR B C 1
ATOM 2885 O O . TYR B 1 61 ? -4.738 22.656 1.609 1 92.62 61 TYR B O 1
ATOM 2893 N N . ILE B 1 62 ? -3.197 21.875 3.078 1 90.62 62 ILE B N 1
ATOM 2894 C CA . ILE B 1 62 ? -2.229 21.484 2.061 1 90.62 62 ILE B CA 1
ATOM 2895 C C . ILE B 1 62 ? -1.845 20.016 2.248 1 90.62 62 ILE B C 1
ATOM 2897 O O . ILE B 1 62 ? -1.435 19.609 3.338 1 90.62 62 ILE B O 1
ATOM 2901 N N . ASP B 1 63 ? -1.998 19.203 1.27 1 91.5 63 ASP B N 1
ATOM 2902 C CA . ASP B 1 63 ? -1.555 17.812 1.244 1 91.5 63 ASP B CA 1
ATOM 2903 C C . ASP B 1 63 ? -0.241 17.672 0.478 1 91.5 63 ASP B C 1
ATOM 2905 O O . ASP B 1 63 ? -0.23 17.688 -0.754 1 91.5 63 ASP B O 1
ATOM 2909 N N . CYS B 1 64 ? 0.832 17.406 1.208 1 89.62 64 CYS B N 1
ATOM 2910 C CA . CYS B 1 64 ? 2.156 17.406 0.594 1 89.62 64 CYS B CA 1
ATOM 2911 C C . CYS B 1 64 ? 2.367 16.141 -0.227 1 89.62 64 CYS B C 1
ATOM 2913 O O . CYS B 1 64 ? 3.262 16.078 -1.074 1 89.62 64 CYS B O 1
ATOM 2915 N N . LEU B 1 65 ? 1.602 15.172 0.066 1 88.88 65 LEU B N 1
ATOM 2916 C CA . LEU B 1 65 ? 1.72 13.93 -0.693 1 88.88 65 LEU B CA 1
ATOM 2917 C C . LEU B 1 65 ? 1.107 14.078 -2.082 1 88.88 65 LEU B C 1
ATOM 2919 O O . LEU B 1 65 ? 1.706 13.664 -3.076 1 88.88 65 LEU B O 1
ATOM 2923 N N . LEU B 1 66 ? -0.042 14.711 -2.104 1 89.5 66 LEU B N 1
ATOM 2924 C CA . LEU B 1 66 ? -0.765 14.867 -3.361 1 89.5 66 LEU B CA 1
ATOM 2925 C C . LEU B 1 66 ? -0.261 16.078 -4.133 1 89.5 66 LEU B C 1
ATOM 2927 O O . LEU B 1 66 ? -0.314 16.109 -5.363 1 89.5 66 LEU B O 1
ATOM 2931 N N . HIS B 1 67 ? 0.188 17 -3.375 1 87.81 67 HIS B N 1
ATOM 2932 C CA . HIS B 1 67 ? 0.695 18.234 -3.963 1 87.81 67 HIS B CA 1
ATOM 2933 C C . HIS B 1 67 ? 2.055 18.609 -3.381 1 87.81 67 HIS B C 1
ATOM 2935 O O . HIS B 1 67 ? 2.166 19.562 -2.609 1 87.81 67 HIS B O 1
ATOM 2941 N N . PRO B 1 68 ? 2.99 17.859 -3.914 1 84.06 68 PRO B N 1
ATOM 2942 C CA . PRO B 1 68 ? 4.324 18.141 -3.379 1 84.06 68 PRO B CA 1
ATOM 2943 C C . PRO B 1 68 ? 4.812 19.547 -3.709 1 84.06 68 PRO B C 1
ATOM 2945 O O . PRO B 1 68 ? 4.551 20.047 -4.805 1 84.06 68 PRO B O 1
ATOM 2948 N N . ILE B 1 69 ? 5.363 20.203 -2.721 1 74.19 69 ILE B N 1
ATOM 2949 C CA . ILE B 1 69 ? 5.93 21.547 -2.83 1 74.19 69 ILE B CA 1
ATOM 2950 C C . ILE B 1 69 ? 7.434 21.453 -3.076 1 74.19 69 ILE B C 1
ATOM 2952 O O . ILE B 1 69 ? 8.211 21.281 -2.135 1 74.19 69 ILE B O 1
ATOM 2956 N N . PRO B 1 70 ? 7.762 21.547 -4.27 1 68.12 70 PRO B N 1
ATOM 2957 C CA . PRO B 1 70 ? 9.164 21.266 -4.59 1 68.12 70 PRO B CA 1
ATOM 2958 C C . PRO B 1 70 ? 10.117 22.312 -4.016 1 68.12 70 PRO B C 1
ATOM 2960 O O . PRO B 1 70 ? 11.297 22.016 -3.785 1 68.12 70 PRO B O 1
ATOM 2963 N N . ASN B 1 71 ? 9.57 23.516 -3.893 1 71.12 71 ASN B N 1
ATOM 2964 C CA . ASN B 1 71 ? 10.484 24.547 -3.428 1 71.12 71 ASN B CA 1
ATOM 2965 C C . ASN B 1 71 ? 9.766 25.594 -2.572 1 71.12 71 ASN B C 1
ATOM 2967 O O . ASN B 1 71 ? 8.539 25.562 -2.457 1 71.12 71 ASN B O 1
ATOM 2971 N N . GLU B 1 72 ? 10.578 26.391 -1.974 1 72.44 72 GLU B N 1
ATOM 2972 C CA . GLU B 1 72 ? 10.094 27.391 -1.034 1 72.44 72 GLU B CA 1
ATOM 2973 C C . GLU B 1 72 ? 9.203 28.422 -1.733 1 72.44 72 GLU B C 1
ATOM 2975 O O . GLU B 1 72 ? 8.312 29 -1.113 1 72.44 72 GLU B O 1
ATOM 2980 N N . GLU B 1 73 ? 9.461 28.516 -2.975 1 71.62 73 GLU B N 1
ATOM 2981 C CA . GLU B 1 73 ? 8.688 29.516 -3.709 1 71.62 73 GLU B CA 1
ATOM 2982 C C . GLU B 1 73 ? 7.207 29.156 -3.744 1 71.62 73 GLU B C 1
ATOM 2984 O O . GLU B 1 73 ? 6.348 30.031 -3.58 1 71.62 73 GLU B O 1
ATOM 2989 N N . LYS B 1 74 ? 7.039 27.953 -3.859 1 72.62 74 LYS B N 1
ATOM 2990 C CA . LYS B 1 74 ? 5.652 27.5 -3.91 1 72.62 74 LYS B CA 1
ATOM 2991 C C . LYS B 1 74 ? 4.988 27.625 -2.541 1 72.62 74 LYS B C 1
ATOM 2993 O O . LYS B 1 74 ? 3.793 27.906 -2.445 1 72.62 74 LYS B O 1
ATOM 2998 N N . MET B 1 75 ? 5.73 27.391 -1.587 1 73.94 75 MET B N 1
ATOM 2999 C CA . MET B 1 75 ? 5.188 27.547 -0.242 1 73.94 75 MET B CA 1
ATOM 3000 C C . MET B 1 75 ? 4.832 29.016 0.024 1 73.94 75 MET B C 1
ATOM 3002 O O . MET B 1 75 ? 3.805 29.297 0.641 1 73.94 75 MET B O 1
ATOM 3006 N N . GLU B 1 76 ? 5.664 29.828 -0.49 1 73.44 76 GLU B N 1
ATOM 3007 C CA . GLU B 1 76 ? 5.449 31.266 -0.333 1 73.44 76 GLU B CA 1
ATOM 3008 C C . GLU B 1 76 ? 4.156 31.703 -1.007 1 73.44 76 GLU B C 1
ATOM 3010 O O . GLU B 1 76 ? 3.459 32.594 -0.508 1 73.44 76 GLU B O 1
ATOM 3015 N N . GLU B 1 77 ? 3.908 31 -2.045 1 74.19 77 GLU B N 1
ATOM 3016 C CA . GLU B 1 77 ? 2.664 31.297 -2.744 1 74.19 77 GLU B CA 1
ATOM 3017 C C . GLU B 1 77 ? 1.452 31.031 -1.857 1 74.19 77 GLU B C 1
ATOM 3019 O O . GLU B 1 77 ? 0.491 31.797 -1.857 1 74.19 77 GLU B O 1
ATOM 3024 N N . TYR B 1 78 ? 1.528 29.984 -1.181 1 70.06 78 TYR B N 1
ATOM 3025 C CA . TYR B 1 78 ? 0.443 29.672 -0.256 1 70.06 78 TYR B CA 1
ATOM 3026 C C . TYR B 1 78 ? 0.357 30.703 0.853 1 70.06 78 TYR B C 1
ATOM 3028 O O . TYR B 1 78 ? -0.738 31.094 1.261 1 70.06 78 TYR B O 1
ATOM 3036 N N . LEU B 1 79 ? 1.433 31.156 1.202 1 68.31 79 LEU B N 1
ATOM 3037 C CA . LEU B 1 79 ? 1.539 32.125 2.295 1 68.31 79 LEU B CA 1
ATOM 3038 C C . LEU B 1 79 ? 1.025 33.5 1.867 1 68.31 79 LEU B C 1
ATOM 3040 O O . LEU B 1 79 ? 0.406 34.188 2.662 1 68.31 79 LEU B O 1
ATOM 3044 N N . HIS B 1 80 ? 1.209 33.719 0.629 1 64.62 80 HIS B N 1
ATOM 3045 C CA . HIS B 1 80 ? 0.82 35.031 0.131 1 64.62 80 HIS B CA 1
ATOM 3046 C C . HIS B 1 80 ? -0.655 35.062 -0.258 1 64.62 80 HIS B C 1
ATOM 3048 O O . HIS B 1 80 ? -1.243 36.125 -0.401 1 64.62 80 HIS B O 1
ATOM 3054 N N . SER B 1 81 ? -1.157 33.906 -0.48 1 59.91 81 SER B N 1
ATOM 3055 C CA . SER B 1 81 ? -2.564 33.875 -0.866 1 59.91 81 SER B CA 1
ATOM 3056 C C . SER B 1 81 ? -3.465 34.312 0.289 1 59.91 81 SER B C 1
ATOM 3058 O O . SER B 1 81 ? -4.668 34.5 0.108 1 59.91 81 SER B O 1
ATOM 3060 N N . VAL B 1 82 ? -3.012 34.344 1.38 1 57.38 82 VAL B N 1
ATOM 3061 C CA . VAL B 1 82 ? -3.756 34.688 2.586 1 57.38 82 VAL B CA 1
ATOM 3062 C C . VAL B 1 82 ? -4.16 36.156 2.541 1 57.38 82 VAL B C 1
ATOM 3064 O O . VAL B 1 82 ? -3.35 37 2.186 1 57.38 82 VAL B O 1
ATOM 3067 N N . THR B 1 83 ? -5.445 36.406 2.342 1 57.59 83 THR B N 1
ATOM 3068 C CA . THR B 1 83 ? -6.078 37.719 2.221 1 57.59 83 THR B CA 1
ATOM 3069 C C . THR B 1 83 ? -5.828 38.562 3.473 1 57.59 83 THR B C 1
ATOM 3071 O O . THR B 1 83 ? -5.547 38 4.543 1 57.59 83 THR B O 1
ATOM 3074 N N . ASP B 1 84 ? -5.902 39.906 3.297 1 62.06 84 ASP B N 1
ATOM 3075 C CA . ASP B 1 84 ? -5.52 41.031 4.137 1 62.06 84 ASP B CA 1
ATOM 3076 C C . ASP B 1 84 ? -6.277 41 5.461 1 62.06 84 ASP B C 1
ATOM 3078 O O . ASP B 1 84 ? -5.789 41.531 6.469 1 62.06 84 ASP B O 1
ATOM 3082 N N . HIS B 1 85 ? -7.406 40.188 5.578 1 69.31 85 HIS B N 1
ATOM 3083 C CA . HIS B 1 85 ? -8.039 40.531 6.852 1 69.31 85 HIS B CA 1
ATOM 3084 C C . HIS B 1 85 ? -8 39.344 7.816 1 69.31 85 HIS B C 1
ATOM 3086 O O . HIS B 1 85 ? -8.031 39.531 9.031 1 69.31 85 HIS B O 1
ATOM 3092 N N . LYS B 1 86 ? -7.82 38.25 7.398 1 81.75 86 LYS B N 1
ATOM 3093 C CA . LYS B 1 86 ? -7.84 37.094 8.281 1 81.75 86 LYS B CA 1
ATOM 3094 C C . LYS B 1 86 ? -6.449 36.469 8.414 1 81.75 86 LYS B C 1
ATOM 3096 O O . LYS B 1 86 ? -5.66 36.5 7.465 1 81.75 86 LYS B O 1
ATOM 3101 N N . ARG B 1 87 ? -6.242 36.094 9.641 1 86.44 87 ARG B N 1
ATOM 3102 C CA . ARG B 1 87 ? -4.969 35.438 9.891 1 86.44 87 ARG B CA 1
ATOM 3103 C C . ARG B 1 87 ? -4.949 34.031 9.289 1 86.44 87 ARG B C 1
ATOM 3105 O O . ARG B 1 87 ? -5.871 33.219 9.508 1 86.44 87 ARG B O 1
ATOM 3112 N N . ALA B 1 88 ? -3.963 33.75 8.594 1 89 88 ALA B N 1
ATOM 3113 C CA . ALA B 1 88 ? -3.881 32.469 7.875 1 89 88 ALA B CA 1
ATOM 3114 C C . ALA B 1 88 ? -3.426 31.359 8.797 1 89 88 ALA B C 1
ATOM 3116 O O . ALA B 1 88 ? -2.541 31.547 9.633 1 89 88 ALA B O 1
ATOM 3117 N N . ILE B 1 89 ? -4.082 30.188 8.695 1 92.62 89 ILE B N 1
ATOM 3118 C CA . ILE B 1 89 ? -3.652 28.953 9.328 1 92.62 89 ILE B CA 1
ATOM 3119 C C . ILE B 1 89 ? -3.299 27.922 8.25 1 92.62 89 ILE B C 1
ATOM 3121 O O . ILE B 1 89 ? -4.16 27.516 7.473 1 92.62 89 ILE B O 1
ATOM 3125 N N . LEU B 1 90 ? -2.039 27.531 8.219 1 92.25 90 LEU B N 1
ATOM 3126 C CA . LEU B 1 90 ? -1.621 26.531 7.258 1 92.25 90 LEU B CA 1
ATOM 3127 C C . LEU B 1 90 ? -1.659 25.141 7.883 1 92.25 90 LEU B C 1
ATOM 3129 O O . LEU B 1 90 ? -0.958 24.875 8.859 1 92.25 90 LEU B O 1
ATOM 3133 N N . LEU B 1 91 ? -2.498 24.328 7.375 1 95.31 91 LEU B N 1
ATOM 3134 C CA . LEU B 1 91 ? -2.633 22.938 7.801 1 95.31 91 LEU B CA 1
ATOM 3135 C C . LEU B 1 91 ? -1.95 22 6.812 1 95.31 91 LEU B C 1
ATOM 3137 O O . LEU B 1 91 ? -2.518 21.672 5.766 1 95.31 91 LEU B O 1
ATOM 3141 N N . ILE B 1 92 ? -0.766 21.562 7.191 1 93.06 92 ILE B N 1
ATOM 3142 C CA . ILE B 1 92 ? 0.085 20.828 6.254 1 93.06 92 ILE B CA 1
ATOM 3143 C C . ILE B 1 92 ? 0.085 19.344 6.598 1 93.06 92 ILE B C 1
ATOM 3145 O O . ILE B 1 92 ? 0.686 18.938 7.594 1 93.06 92 ILE B O 1
ATOM 3149 N N . ASP B 1 93 ? -0.548 18.547 5.734 1 92.56 93 ASP B N 1
ATOM 3150 C CA . ASP B 1 93 ? -0.6 17.109 5.895 1 92.56 93 ASP B CA 1
ATOM 3151 C C . ASP B 1 93 ? 0.585 16.438 5.207 1 92.56 93 ASP B C 1
ATOM 3153 O O . ASP B 1 93 ? 1.056 16.906 4.168 1 92.56 93 ASP B O 1
ATOM 3157 N N . GLU B 1 94 ? 1.083 15.375 5.812 1 90.12 94 GLU B N 1
ATOM 3158 C CA . GLU B 1 94 ? 2.252 14.648 5.328 1 90.12 94 GLU B CA 1
ATOM 3159 C C . GLU B 1 94 ? 3.455 15.578 5.18 1 90.12 94 GLU B C 1
ATOM 3161 O O . GLU B 1 94 ? 4.113 15.586 4.137 1 90.12 94 GLU B O 1
ATOM 3166 N N . ALA B 1 95 ? 3.672 16.312 6.23 1 89.69 95 ALA B N 1
ATOM 3167 C CA . ALA B 1 95 ? 4.648 17.391 6.203 1 89.69 95 ALA B CA 1
ATOM 3168 C C . ALA B 1 95 ? 6.074 16.844 6.125 1 89.69 95 ALA B C 1
ATOM 3170 O O . ALA B 1 95 ? 6.992 17.562 5.707 1 89.69 95 ALA B O 1
ATOM 3171 N N . HIS B 1 96 ? 6.242 15.617 6.555 1 84.62 96 HIS B N 1
ATOM 3172 C CA . HIS B 1 96 ? 7.578 15.031 6.539 1 84.62 96 HIS B CA 1
ATOM 3173 C C . HIS B 1 96 ? 8.125 14.945 5.117 1 84.62 96 HIS B C 1
ATOM 3175 O O . HIS B 1 96 ? 9.344 15 4.91 1 84.62 96 HIS B O 1
ATOM 3181 N N . ILE B 1 97 ? 7.277 14.891 4.18 1 82.81 97 ILE B N 1
ATOM 3182 C CA . ILE B 1 97 ? 7.688 14.852 2.781 1 82.81 97 ILE B CA 1
ATOM 3183 C C . ILE B 1 97 ? 8.352 16.172 2.4 1 82.81 97 ILE B C 1
ATOM 3185 O O . ILE B 1 97 ? 9.398 16.188 1.745 1 82.81 97 ILE B O 1
ATOM 3189 N N . LEU B 1 98 ? 7.766 17.203 2.826 1 82.31 98 LEU B N 1
ATOM 3190 C CA . LEU B 1 98 ? 8.266 18.547 2.57 1 82.31 98 LEU B CA 1
ATOM 3191 C C . LEU B 1 98 ? 9.547 18.812 3.359 1 82.31 98 LEU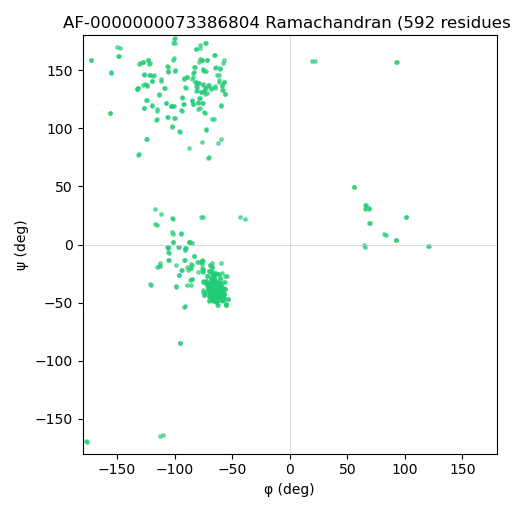 B C 1
ATOM 3193 O O . LEU B 1 98 ? 10.562 19.219 2.789 1 82.31 98 LEU B O 1
ATOM 3197 N N . LEU B 1 99 ? 9.523 18.5 4.559 1 82.69 99 LEU B N 1
ATOM 3198 C CA . LEU B 1 99 ? 10.586 18.859 5.492 1 82.69 99 LEU B CA 1
ATOM 3199 C C . LEU B 1 99 ? 11.844 18.031 5.227 1 82.69 99 LEU B C 1
ATOM 3201 O O . LEU B 1 99 ? 12.961 18.5 5.453 1 82.69 99 LEU B O 1
ATOM 3205 N N . ASN B 1 100 ? 11.617 16.875 4.688 1 76.56 100 ASN B N 1
ATOM 3206 C CA . ASN B 1 100 ? 12.758 16.016 4.402 1 76.56 100 ASN B CA 1
ATOM 3207 C C . ASN B 1 100 ? 13.375 16.344 3.049 1 76.56 100 ASN B C 1
ATOM 3209 O O . ASN B 1 100 ? 14.523 15.977 2.787 1 76.56 100 ASN B O 1
ATOM 3213 N N . THR B 1 101 ? 12.688 17.016 2.238 1 76.75 101 THR B N 1
ATOM 3214 C CA . THR B 1 101 ? 13.156 17.312 0.891 1 76.75 101 THR B CA 1
ATOM 3215 C C . THR B 1 101 ? 13.852 18.672 0.849 1 76.75 101 THR B C 1
ATOM 3217 O O . THR B 1 101 ? 14.719 18.906 0.005 1 76.75 101 THR B O 1
ATOM 3220 N N . TRP B 1 102 ? 13.531 19.453 1.783 1 81 102 TRP B N 1
ATOM 3221 C CA . TRP B 1 102 ? 14.031 20.828 1.767 1 81 102 TRP B CA 1
ATOM 3222 C C . TRP B 1 102 ? 15.453 20.891 2.309 1 81 102 TRP B C 1
ATOM 3224 O O . TRP B 1 102 ? 15.789 20.203 3.273 1 81 102 TRP B O 1
ATOM 3234 N N . SER B 1 103 ? 16.219 21.703 1.661 1 82.56 103 SER B N 1
ATOM 3235 C CA . SER B 1 103 ? 17.578 21.953 2.115 1 82.56 103 SER B CA 1
ATOM 3236 C C . SER B 1 103 ? 17.594 22.828 3.367 1 82.56 103 SER B C 1
ATOM 3238 O O . SER B 1 103 ? 16.562 23.391 3.75 1 82.56 103 SER B O 1
ATOM 3240 N N . ASN B 1 104 ? 18.781 22.984 3.926 1 84.44 104 ASN B N 1
ATOM 3241 C CA . ASN B 1 104 ? 18.938 23.844 5.09 1 84.44 104 ASN B CA 1
ATOM 3242 C C . ASN B 1 104 ? 18.609 25.297 4.758 1 84.44 104 ASN B C 1
ATOM 3244 O O . ASN B 1 104 ? 18.109 26.031 5.605 1 84.44 104 ASN B O 1
ATOM 3248 N N . GLN B 1 105 ? 18.938 25.578 3.545 1 85.62 105 GLN B N 1
ATOM 3249 C CA . GLN B 1 105 ? 18.641 26.938 3.115 1 85.62 105 GLN B CA 1
ATOM 3250 C C . GLN B 1 105 ? 17.125 27.188 3.082 1 85.62 105 GLN B C 1
ATOM 3252 O O . GLN B 1 105 ? 16.656 28.219 3.576 1 85.62 105 GLN B O 1
ATOM 3257 N N . GLU B 1 106 ? 16.438 26.25 2.535 1 84.06 106 GLU B N 1
ATOM 3258 C CA . GLU B 1 106 ? 14.977 26.375 2.467 1 84.06 106 GLU B CA 1
ATOM 3259 C C . GLU B 1 106 ? 14.359 26.359 3.861 1 84.06 106 GLU B C 1
ATOM 3261 O O . GLU B 1 106 ? 13.43 27.125 4.137 1 84.06 106 GLU B O 1
ATOM 3266 N N . LEU B 1 107 ? 14.898 25.578 4.695 1 85.38 107 LEU B N 1
ATOM 3267 C CA . LEU B 1 107 ? 14.383 25.484 6.059 1 85.38 107 LEU B CA 1
ATOM 3268 C C . LEU B 1 107 ? 14.656 26.766 6.832 1 85.38 107 LEU B C 1
ATOM 3270 O O . LEU B 1 107 ? 13.844 27.172 7.66 1 85.38 107 LEU B O 1
ATOM 3274 N N . SER B 1 108 ? 15.742 27.328 6.547 1 85.88 108 SER B N 1
ATOM 3275 C CA . SER B 1 108 ? 16.078 28.609 7.176 1 85.88 108 SER B CA 1
ATOM 3276 C C . SER B 1 108 ? 15.117 29.703 6.727 1 85.88 108 SER B C 1
ATOM 3278 O O . SER B 1 108 ? 14.742 30.578 7.52 1 85.88 108 SER B O 1
ATOM 3280 N N . LYS B 1 109 ? 14.82 29.609 5.488 1 85 109 LYS B N 1
ATOM 3281 C CA . LYS B 1 109 ? 13.844 30.578 4.977 1 85 109 LYS B CA 1
ATOM 3282 C C . LYS B 1 109 ? 12.484 30.375 5.633 1 85 109 LYS B C 1
ATOM 3284 O O . LYS B 1 109 ? 11.781 31.344 5.934 1 85 109 LYS B O 1
ATOM 3289 N N . LEU B 1 110 ? 12.148 29.203 5.801 1 83.62 110 LEU B N 1
ATOM 3290 C CA . LEU B 1 110 ? 10.898 28.891 6.488 1 83.62 110 LEU B CA 1
ATOM 3291 C C . LEU B 1 110 ? 10.922 29.422 7.922 1 83.62 110 LEU B C 1
ATOM 3293 O O . LEU B 1 110 ? 9.93 29.969 8.406 1 83.62 110 LEU B O 1
ATOM 3297 N N . ARG B 1 111 ? 11.977 29.219 8.57 1 85.31 111 ARG B N 1
ATOM 3298 C CA . ARG B 1 111 ? 12.125 29.719 9.938 1 85.31 111 ARG B CA 1
ATOM 3299 C C . ARG B 1 111 ? 11.938 31.234 9.984 1 85.31 111 ARG B C 1
ATOM 3301 O O . ARG B 1 111 ? 11.25 31.75 10.875 1 85.31 111 ARG B O 1
ATOM 3308 N N . ALA B 1 112 ? 12.547 31.828 9.07 1 85.94 112 ALA B N 1
ATOM 3309 C CA . ALA B 1 112 ? 12.43 33.281 9.016 1 85.94 112 ALA B CA 1
ATOM 3310 C C . ALA B 1 112 ? 10.977 33.688 8.812 1 85.94 112 ALA B C 1
ATOM 3312 O O . ALA B 1 112 ? 10.516 34.688 9.414 1 85.94 112 ALA B O 1
ATOM 3313 N N . LEU B 1 113 ? 10.336 32.969 8.039 1 81.94 113 LEU B N 1
ATOM 3314 C CA . LEU B 1 113 ? 8.93 33.281 7.754 1 81.94 113 LEU B CA 1
ATOM 3315 C C . LEU B 1 113 ? 8.07 33.062 8.992 1 81.94 113 LEU B C 1
ATOM 3317 O O . LEU B 1 113 ? 7.188 33.875 9.289 1 81.94 113 LEU B O 1
ATOM 3321 N N . ILE B 1 114 ? 8.32 32.062 9.75 1 83.19 114 ILE B N 1
ATOM 3322 C CA . ILE B 1 114 ? 7.504 31.688 10.898 1 83.19 114 ILE B CA 1
ATOM 3323 C C . ILE B 1 114 ? 7.77 32.656 12.055 1 83.19 114 ILE B C 1
ATOM 3325 O O . ILE B 1 114 ? 6.895 32.906 12.883 1 83.19 114 ILE B O 1
ATOM 3329 N N . TYR B 1 115 ? 8.953 33.25 11.984 1 86.69 115 TYR B N 1
ATOM 3330 C CA . TYR B 1 115 ? 9.344 34.125 13.086 1 86.69 115 TYR B CA 1
ATOM 3331 C C . TYR B 1 115 ? 9 35.562 12.781 1 86.69 115 TYR B C 1
ATOM 3333 O O . TYR B 1 115 ? 9.312 36.469 13.562 1 86.69 115 TYR B O 1
ATOM 3341 N N . SER B 1 116 ? 8.297 35.781 11.789 1 87.19 116 SER B N 1
ATOM 3342 C CA . SER B 1 116 ? 7.891 37.125 11.445 1 87.19 116 SER B CA 1
ATOM 3343 C C . SER B 1 116 ? 6.543 37.469 12.07 1 87.19 116 SER B C 1
ATOM 3345 O O . SER B 1 116 ? 5.656 36.625 12.164 1 87.19 116 SER B O 1
ATOM 3347 N N . PRO B 1 117 ? 6.48 38.781 12.492 1 88.19 117 PRO B N 1
ATOM 3348 C CA . PRO B 1 117 ? 5.172 39.219 12.984 1 88.19 117 PRO B CA 1
ATOM 3349 C C . PRO B 1 117 ? 4.07 39.062 11.938 1 88.19 117 PRO B C 1
ATOM 3351 O O . PRO B 1 117 ? 4.273 39.406 10.773 1 88.19 117 PRO B O 1
ATOM 3354 N N . GLY B 1 118 ? 3 38.5 12.406 1 85.06 118 GLY B N 1
ATOM 3355 C CA . GLY B 1 118 ? 1.872 38.344 11.508 1 85.06 118 GLY B CA 1
ATOM 3356 C C . GLY B 1 118 ? 1.988 37.125 10.594 1 85.06 118 GLY B C 1
ATOM 3357 O O . GLY B 1 118 ? 1.151 36.938 9.711 1 85.06 118 GLY B O 1
ATOM 3358 N N . ALA B 1 119 ? 2.963 36.344 10.883 1 87.25 119 ALA B N 1
ATOM 3359 C CA . ALA B 1 119 ? 3.166 35.125 10.078 1 87.25 119 ALA B CA 1
ATOM 3360 C C . ALA B 1 119 ? 1.994 34.156 10.227 1 87.25 119 ALA B C 1
ATOM 3362 O O . ALA B 1 119 ? 1.266 34.219 11.219 1 87.25 119 ALA B O 1
ATOM 3363 N N . PRO B 1 120 ? 1.759 33.375 9.25 1 89.25 120 PRO B N 1
ATOM 3364 C CA . PRO B 1 120 ? 0.704 32.375 9.375 1 89.25 120 PRO B CA 1
ATOM 3365 C C . PRO B 1 120 ? 0.994 31.344 10.469 1 89.25 120 PRO B C 1
ATOM 3367 O O . PRO B 1 120 ? 2.158 31.047 10.742 1 89.25 120 PRO B O 1
ATOM 3370 N N . ILE B 1 121 ? -0.055 30.922 11.086 1 91.75 121 ILE B N 1
ATOM 3371 C CA . ILE B 1 121 ? 0.067 29.828 12.047 1 91.75 121 ILE B CA 1
ATOM 3372 C C . ILE B 1 121 ? 0.163 28.5 11.297 1 91.75 121 ILE B C 1
ATOM 3374 O O . ILE B 1 121 ? -0.715 28.156 10.5 1 91.75 121 ILE B O 1
ATOM 3378 N N . ILE B 1 122 ? 1.207 27.703 11.578 1 92.31 122 ILE B N 1
ATOM 3379 C CA . ILE B 1 122 ? 1.406 26.469 10.82 1 92.31 122 ILE B CA 1
ATOM 3380 C C . ILE B 1 122 ? 1.212 25.266 11.734 1 92.31 122 ILE B C 1
ATOM 3382 O O . ILE B 1 122 ? 1.759 25.219 12.836 1 92.31 122 ILE B O 1
ATOM 3386 N N . VAL B 1 123 ? 0.386 24.375 11.266 1 94.62 123 VAL B N 1
ATOM 3387 C CA . VAL B 1 123 ? 0.215 23.062 11.906 1 94.62 123 VAL B CA 1
ATOM 3388 C C . VAL B 1 123 ? 0.679 21.969 10.961 1 94.62 123 VAL B C 1
ATOM 3390 O O . VAL B 1 123 ? -0.009 21.641 9.992 1 94.62 123 VAL B O 1
ATOM 3393 N N . PHE B 1 124 ? 1.822 21.391 11.312 1 92.56 124 PHE B N 1
ATOM 3394 C CA . PHE B 1 124 ? 2.359 20.266 10.555 1 92.56 124 PHE B CA 1
ATOM 3395 C C . PHE B 1 124 ? 1.857 18.938 11.117 1 92.56 124 PHE B C 1
ATOM 3397 O O . PHE B 1 124 ? 1.788 18.766 12.336 1 92.56 124 PHE B O 1
ATOM 3404 N N . VAL B 1 125 ? 1.462 18.078 10.219 1 93.12 125 VAL B N 1
ATOM 3405 C CA . VAL B 1 125 ? 1.166 16.719 10.648 1 93.12 125 VAL B CA 1
ATOM 3406 C C . VAL B 1 125 ? 1.942 15.727 9.789 1 93.12 125 VAL B C 1
ATOM 3408 O O . VAL B 1 125 ? 2.059 15.906 8.578 1 93.12 125 VAL B O 1
ATOM 3411 N N . GLY B 1 126 ? 2.512 14.727 10.352 1 88.81 126 GLY B N 1
ATOM 3412 C CA . GLY B 1 126 ? 3.262 13.727 9.602 1 88.81 126 GLY B CA 1
ATOM 3413 C C . GLY B 1 126 ? 3.793 12.602 10.461 1 88.81 126 GLY B C 1
ATOM 3414 O O . GLY B 1 126 ? 3.336 12.414 11.594 1 88.81 126 GLY B O 1
ATOM 3415 N N . ASN B 1 127 ? 4.664 11.859 9.773 1 78.5 127 ASN B N 1
ATOM 3416 C CA . ASN B 1 127 ? 5.328 10.789 10.508 1 78.5 127 ASN B CA 1
ATOM 3417 C C . ASN B 1 127 ? 6.457 11.328 11.383 1 78.5 127 ASN B C 1
ATOM 3419 O O . ASN B 1 127 ? 6.84 12.492 11.266 1 78.5 127 ASN B O 1
ATOM 3423 N N . ARG B 1 128 ? 6.965 10.617 12.195 1 63.09 128 ARG B N 1
ATOM 3424 C CA . ARG B 1 128 ? 7.934 11.094 13.18 1 63.09 128 ARG B CA 1
ATOM 3425 C C . ARG B 1 128 ? 9.188 11.633 12.492 1 63.09 128 ARG B C 1
ATOM 3427 O O . ARG B 1 128 ? 9.82 10.93 11.711 1 63.09 128 ARG B O 1
ATOM 3434 N N . VAL B 1 129 ? 9.273 13.008 12.055 1 62.41 129 VAL B N 1
ATOM 3435 C CA . VAL B 1 129 ? 10.508 13.633 11.594 1 62.41 129 VAL B CA 1
ATOM 3436 C C . VAL B 1 129 ? 11.273 14.211 12.781 1 62.41 129 VAL B C 1
ATOM 3438 O O . VAL B 1 129 ? 10.797 15.141 13.438 1 62.41 129 VAL B O 1
ATOM 3441 N N . THR B 1 130 ? 12.062 13.508 13.539 1 62.09 130 THR B N 1
ATOM 3442 C CA . THR B 1 130 ? 12.477 14.016 14.844 1 62.09 130 THR B CA 1
ATOM 3443 C C . THR B 1 130 ? 13.75 14.844 14.727 1 62.09 130 THR B C 1
ATOM 3445 O O . THR B 1 130 ? 13.852 15.914 15.328 1 62.09 130 THR B O 1
ATOM 3448 N N . LYS B 1 131 ? 14.5 14.711 13.695 1 70.56 131 LYS B N 1
ATOM 3449 C CA . LYS B 1 131 ? 15.836 15.289 13.844 1 70.56 131 LYS B CA 1
ATOM 3450 C C . LYS B 1 131 ? 15.852 16.75 13.43 1 70.56 131 LYS B C 1
ATOM 3452 O O . LYS B 1 131 ? 16.609 17.547 13.984 1 70.56 131 LYS B O 1
ATOM 3457 N N . ILE B 1 132 ? 14.914 17.141 12.648 1 75.69 132 ILE B N 1
ATOM 3458 C CA . ILE B 1 132 ? 14.914 18.5 12.117 1 75.69 132 ILE B CA 1
ATOM 3459 C C . ILE B 1 132 ? 14.477 19.484 13.195 1 75.69 132 ILE B C 1
ATOM 3461 O O . ILE B 1 132 ? 14.852 20.656 13.164 1 75.69 132 ILE B O 1
ATOM 3465 N N . PHE B 1 133 ? 13.797 18.859 14.117 1 77.12 133 PHE B N 1
ATOM 3466 C CA . PHE B 1 133 ? 13.258 19.75 15.141 1 77.12 133 PHE B CA 1
ATOM 3467 C C . PHE B 1 133 ? 14.047 19.609 16.438 1 77.12 133 PHE B C 1
ATOM 3469 O O . PHE B 1 133 ? 13.93 20.453 17.328 1 77.12 133 PHE B O 1
ATOM 3476 N N . THR B 1 134 ? 14.836 18.531 16.438 1 75.19 134 THR B N 1
ATOM 3477 C CA . THR B 1 134 ? 15.391 18.203 17.75 1 75.19 134 THR B CA 1
ATOM 3478 C C . THR B 1 134 ? 16.906 18.406 17.766 1 75.19 134 THR B C 1
ATOM 3480 O O . THR B 1 134 ? 17.5 18.594 18.828 1 75.19 134 THR B O 1
ATOM 3483 N N . GLU B 1 135 ? 17.391 18.438 16.578 1 77.81 135 GLU B N 1
ATOM 3484 C CA . GLU B 1 135 ? 18.828 18.641 16.516 1 77.81 135 GLU B CA 1
ATOM 3485 C C . GLU B 1 135 ? 19.188 20.109 16.672 1 77.81 135 GLU B C 1
ATOM 3487 O O . GLU B 1 135 ? 18.641 20.969 15.977 1 77.81 135 GLU B O 1
ATOM 3492 N N . TYR B 1 136 ? 20.125 20.391 17.484 1 72.81 136 TYR B N 1
ATOM 3493 C CA . TYR B 1 136 ? 20.531 21.734 17.828 1 72.81 136 TYR B CA 1
ATOM 3494 C C . TYR B 1 136 ? 20.984 22.516 16.594 1 72.81 136 TYR B C 1
ATOM 3496 O O . TYR B 1 136 ? 20.672 23.703 16.453 1 72.81 136 TYR B O 1
ATOM 3504 N N . SER B 1 137 ? 21.578 21.859 15.719 1 78.06 137 SER B N 1
ATOM 3505 C CA . SER B 1 137 ? 22.141 22.516 14.547 1 78.06 137 SER B CA 1
ATOM 3506 C C . SER B 1 137 ? 21.094 22.656 13.445 1 78.06 137 SER B C 1
ATOM 3508 O O . SER B 1 137 ? 21.344 23.312 12.422 1 78.06 137 SER B O 1
ATOM 3510 N N . ALA B 1 138 ? 19.906 22.188 13.836 1 80.31 138 ALA B N 1
ATOM 3511 C CA . ALA B 1 138 ? 18.891 22.219 12.789 1 80.31 138 ALA B CA 1
ATOM 3512 C C . ALA B 1 138 ? 18.219 23.578 12.711 1 80.31 138 ALA B C 1
ATOM 3514 O O . ALA B 1 138 ? 18 24.234 13.734 1 80.31 138 ALA B O 1
ATOM 3515 N N . PRO B 1 139 ? 17.922 24 11.531 1 78.31 139 PRO B N 1
ATOM 3516 C CA . PRO B 1 139 ? 17.328 25.328 11.336 1 78.31 139 PRO B CA 1
ATOM 3517 C C . PRO B 1 139 ? 16.047 25.531 12.125 1 78.31 139 PRO B C 1
ATOM 3519 O O . PRO B 1 139 ? 15.766 26.641 12.594 1 78.31 139 PRO B O 1
ATOM 3522 N N . LEU B 1 140 ? 15.344 24.516 12.297 1 81 140 LEU B N 1
ATOM 3523 C CA . LEU B 1 140 ? 14.047 24.656 12.945 1 81 140 LEU B CA 1
ATOM 3524 C C . LEU B 1 140 ? 14.109 24.203 14.398 1 81 140 LEU B C 1
ATOM 3526 O O . LEU B 1 140 ? 13.078 23.938 15.016 1 81 140 LEU B O 1
ATOM 3530 N N . TYR B 1 141 ? 15.25 24.234 14.883 1 78.12 141 TYR B N 1
ATOM 3531 C CA . TYR B 1 141 ? 15.445 23.812 16.266 1 78.12 141 TYR B CA 1
ATOM 3532 C C . TYR B 1 141 ? 14.625 24.672 17.219 1 78.12 141 TYR B C 1
ATOM 3534 O O . TYR B 1 141 ? 14.664 25.906 17.141 1 78.12 141 TYR B O 1
ATOM 3542 N N . ASN B 1 142 ? 13.688 24.109 17.984 1 75.5 142 ASN B N 1
ATOM 3543 C CA . ASN B 1 142 ? 12.906 24.719 19.062 1 75.5 142 ASN B CA 1
ATOM 3544 C C . ASN B 1 142 ? 11.906 25.734 18.531 1 75.5 142 ASN B C 1
ATOM 3546 O O . ASN B 1 142 ? 11.492 26.641 19.25 1 75.5 142 ASN B O 1
ATOM 3550 N N . SER B 1 143 ? 11.633 25.641 17.266 1 81.81 143 SER B N 1
ATOM 3551 C CA . SER B 1 143 ? 10.703 26.594 16.656 1 81.81 143 SER B CA 1
ATOM 3552 C C . SER B 1 143 ? 9.273 26.062 16.688 1 81.81 143 SER B C 1
ATOM 3554 O O . SER B 1 143 ? 8.328 26.812 16.469 1 81.81 143 SER B O 1
ATOM 3556 N N . ILE B 1 144 ? 9.227 24.797 16.984 1 88.69 144 ILE B N 1
ATOM 3557 C CA . ILE B 1 144 ? 7.941 24.141 16.797 1 88.69 144 ILE B CA 1
ATOM 3558 C C . ILE B 1 144 ? 7.59 23.328 18.047 1 88.69 144 ILE B C 1
ATOM 3560 O O . ILE B 1 144 ? 8.461 22.719 18.656 1 88.69 144 ILE B O 1
ATOM 3564 N N . LEU B 1 145 ? 6.324 23.484 18.453 1 91.12 145 LEU B N 1
ATOM 3565 C CA . LEU B 1 145 ? 5.844 22.609 19.516 1 91.12 145 LEU B CA 1
ATOM 3566 C C . LEU B 1 145 ? 5.551 21.219 18.984 1 91.12 145 LEU B C 1
ATOM 3568 O O . LEU B 1 145 ? 4.711 21.047 18.109 1 91.12 145 LEU B O 1
ATOM 3572 N N . LEU B 1 146 ? 6.223 20.219 19.562 1 90.81 146 LEU B N 1
ATOM 3573 C CA . LEU B 1 146 ? 6.082 18.844 19.125 1 90.81 146 LEU B CA 1
ATOM 3574 C C . LEU B 1 146 ? 4.992 18.125 19.922 1 90.81 146 LEU B C 1
ATOM 3576 O O . LEU B 1 146 ? 5.008 18.141 21.156 1 90.81 146 LEU B O 1
ATOM 3580 N N . LEU B 1 147 ? 4.023 17.656 19.203 1 91.88 147 LEU B N 1
ATOM 3581 C CA . LEU B 1 147 ? 2.932 16.891 19.781 1 91.88 147 LEU B CA 1
ATOM 3582 C C . LEU B 1 147 ? 2.832 15.516 19.141 1 91.88 147 LEU B C 1
ATOM 3584 O O . LEU B 1 147 ? 3.348 15.297 18.047 1 91.88 147 LEU B O 1
ATOM 3588 N N . THR B 1 148 ? 2.262 14.555 19.844 1 90.38 148 THR B N 1
ATOM 3589 C CA . THR B 1 148 ? 2.105 13.195 19.328 1 90.38 148 THR B CA 1
ATOM 3590 C C . THR B 1 148 ? 0.684 12.688 19.562 1 90.38 148 THR B C 1
ATOM 3592 O O . THR B 1 148 ? 0.105 12.914 20.625 1 90.38 148 THR B O 1
ATOM 3595 N N . LEU B 1 149 ? 0.169 12.117 18.516 1 90 149 LEU B N 1
ATOM 3596 C CA . LEU B 1 149 ? -1.084 11.391 18.703 1 90 149 LEU B CA 1
ATOM 3597 C C . LEU B 1 149 ? -0.834 10.016 19.312 1 90 149 LEU B C 1
ATOM 3599 O O . LEU B 1 149 ? -0.098 9.203 18.75 1 90 149 LEU B O 1
ATOM 3603 N N . ASP B 1 150 ? -1.469 9.836 20.406 1 84 150 ASP B N 1
ATOM 3604 C CA . ASP B 1 150 ? -1.218 8.617 21.156 1 84 150 ASP B CA 1
ATOM 3605 C C . ASP B 1 150 ? -2.316 7.582 20.922 1 84 150 ASP B C 1
ATOM 3607 O O . ASP B 1 150 ? -3.291 7.859 20.219 1 84 150 ASP B O 1
ATOM 3611 N N . LYS B 1 151 ? -2.062 6.43 21.562 1 87.56 151 LYS B N 1
ATOM 3612 C CA . LYS B 1 151 ? -3.018 5.328 21.5 1 87.56 151 LYS B CA 1
ATOM 3613 C C . LYS B 1 151 ? -4.367 5.738 22.078 1 87.56 151 LYS B C 1
ATOM 3615 O O . LYS B 1 151 ? -4.438 6.586 22.969 1 87.56 151 LYS B O 1
ATOM 3620 N N . LEU B 1 152 ? -5.375 5.105 21.547 1 89.19 152 LEU B N 1
ATOM 3621 C CA . LEU B 1 152 ? -6.715 5.383 22.047 1 89.19 152 LEU B CA 1
ATOM 3622 C C . LEU B 1 152 ? -6.902 4.828 23.453 1 89.19 152 LEU B C 1
ATOM 3624 O O . LEU B 1 152 ? -6.438 3.729 23.766 1 89.19 152 LEU B O 1
ATOM 3628 N N . ALA B 1 153 ? -7.527 5.648 24.266 1 88.75 153 ALA B N 1
ATOM 3629 C CA . ALA B 1 153 ? -7.969 5.129 25.547 1 88.75 153 ALA B CA 1
ATOM 3630 C C . ALA B 1 153 ? -9.156 4.18 25.391 1 88.75 153 ALA B C 1
ATOM 3632 O O . ALA B 1 153 ? -9.875 4.246 24.391 1 88.75 153 ALA B O 1
ATOM 3633 N N . ASP B 1 154 ? -9.375 3.326 26.375 1 92.31 154 ASP B N 1
ATOM 3634 C CA . ASP B 1 154 ? -10.469 2.361 26.344 1 92.31 154 ASP B CA 1
ATOM 3635 C C . ASP B 1 154 ? -11.812 3.061 26.156 1 92.31 154 ASP B C 1
ATOM 3637 O O . ASP B 1 154 ? -12.664 2.584 25.391 1 92.31 154 ASP B O 1
ATOM 3641 N N . THR B 1 155 ? -11.93 4.184 26.781 1 89.75 155 THR B N 1
ATOM 3642 C CA . THR B 1 155 ? -13.188 4.93 26.703 1 89.75 155 THR B CA 1
ATOM 3643 C C . THR B 1 155 ? -13.438 5.422 25.281 1 89.75 155 THR B C 1
ATOM 3645 O O . THR B 1 155 ? -14.578 5.438 24.828 1 89.75 155 THR B O 1
ATOM 3648 N N . ASP B 1 156 ? -12.383 5.785 24.625 1 88.75 156 ASP B N 1
ATOM 3649 C CA . ASP B 1 156 ? -12.508 6.273 23.25 1 88.75 156 ASP B CA 1
ATOM 3650 C C . ASP B 1 156 ? -12.859 5.137 22.297 1 88.75 156 ASP B C 1
ATOM 3652 O O . ASP B 1 156 ? -13.617 5.328 21.344 1 88.75 156 ASP B O 1
ATOM 3656 N N . ILE B 1 157 ? -12.266 4.039 22.562 1 92.44 157 ILE B N 1
ATOM 3657 C CA . ILE B 1 157 ? -12.57 2.865 21.75 1 92.44 157 ILE B CA 1
ATOM 3658 C C . ILE B 1 157 ? -14.062 2.553 21.828 1 92.44 157 ILE B C 1
ATOM 3660 O O . ILE B 1 157 ? -14.727 2.398 20.797 1 92.44 157 ILE B O 1
ATOM 3664 N N . ILE B 1 158 ? -14.602 2.535 23.031 1 91.31 158 ILE B N 1
ATOM 3665 C CA . ILE B 1 158 ? -16 2.236 23.266 1 91.31 158 ILE B CA 1
ATOM 3666 C C . ILE B 1 158 ? -16.875 3.271 22.562 1 91.31 158 ILE B C 1
ATOM 3668 O O . ILE B 1 158 ? -17.891 2.924 21.938 1 91.31 158 ILE B O 1
ATOM 3672 N N . GLY B 1 159 ? -16.469 4.484 22.688 1 88.88 159 GLY B N 1
ATOM 3673 C CA . GLY B 1 159 ? -17.219 5.547 22.047 1 88.88 159 GLY B CA 1
ATOM 3674 C C . GLY B 1 159 ? -17.328 5.371 20.531 1 88.88 159 GLY B C 1
ATOM 3675 O O . GLY B 1 159 ? -18.422 5.531 19.969 1 88.88 159 GLY B O 1
ATOM 3676 N N . ILE B 1 160 ? -16.266 5.016 19.906 1 88.88 160 ILE B N 1
ATOM 3677 C CA . ILE B 1 160 ? -16.25 4.824 18.469 1 88.88 160 ILE B CA 1
ATOM 3678 C C . ILE B 1 160 ? -17.125 3.637 18.094 1 88.88 160 ILE B C 1
ATOM 3680 O O . ILE B 1 160 ? -17.953 3.732 17.172 1 88.88 160 ILE B O 1
ATOM 3684 N N . VAL B 1 161 ? -17.016 2.566 18.812 1 90.88 161 VAL B N 1
ATOM 3685 C CA . VAL B 1 161 ? -17.703 1.325 18.5 1 90.88 161 VAL B CA 1
ATOM 3686 C C . VAL B 1 161 ? -19.203 1.511 18.719 1 90.88 161 VAL B C 1
ATOM 3688 O O . VAL B 1 161 ? -20.016 1.107 17.891 1 90.88 161 VAL B O 1
ATOM 3691 N N . ASP B 1 162 ? -19.562 2.166 19.781 1 90.38 162 ASP B N 1
ATOM 3692 C CA . ASP B 1 162 ? -20.969 2.398 20.094 1 90.38 162 ASP B CA 1
ATOM 3693 C C . ASP B 1 162 ? -21.625 3.289 19.047 1 90.38 162 ASP B C 1
ATOM 3695 O O . ASP B 1 162 ? -22.797 3.129 18.734 1 90.38 162 ASP B O 1
ATOM 3699 N N . ASN B 1 163 ? -20.891 4.176 18.578 1 87.81 163 ASN B N 1
ATOM 3700 C CA . ASN B 1 163 ? -21.422 5.082 17.562 1 87.81 163 ASN B CA 1
ATOM 3701 C C . ASN B 1 163 ? -21.703 4.352 16.25 1 87.81 163 ASN B C 1
ATOM 3703 O O . ASN B 1 163 ? -22.641 4.715 15.523 1 87.81 163 ASN B O 1
ATOM 3707 N N . ILE B 1 164 ? -21 3.404 15.977 1 87.06 164 ILE B N 1
ATOM 3708 C CA . ILE B 1 164 ? -21.109 2.723 14.695 1 87.06 164 ILE B CA 1
ATOM 3709 C C . ILE B 1 164 ? -22.094 1.563 14.805 1 87.06 164 ILE B C 1
ATOM 3711 O O . ILE B 1 164 ? -22.969 1.399 13.953 1 87.06 164 ILE B O 1
ATOM 3715 N N . CYS B 1 165 ? -21.938 0.677 15.719 1 86 165 CYS B N 1
ATOM 3716 C CA . CYS B 1 165 ? -22.734 -0.544 15.766 1 86 165 CYS B CA 1
ATOM 3717 C C . CYS B 1 165 ? -23.797 -0.467 16.859 1 86 165 CYS B C 1
ATOM 3719 O O . CYS B 1 165 ? -24.703 -1.304 16.922 1 86 165 CYS B O 1
ATOM 3721 N N . GLY B 1 166 ? -23.828 0.468 17.656 1 82.12 166 GLY B N 1
ATOM 3722 C CA . GLY B 1 166 ? -24.766 0.551 18.75 1 82.12 166 GLY B CA 1
ATOM 3723 C C . GLY B 1 166 ? -24.234 -0.041 20.047 1 82.12 166 GLY B C 1
ATOM 3724 O O . GLY B 1 166 ? -23.312 -0.869 20.016 1 82.12 166 GLY B O 1
ATOM 3725 N N . SER B 1 167 ? -24.688 0.304 21.188 1 76.06 167 SER B N 1
ATOM 3726 C CA . SER B 1 167 ? -24.188 -0.034 22.516 1 76.06 167 SER B CA 1
ATOM 3727 C C . SER B 1 167 ? -24.359 -1.521 22.812 1 76.06 167 SER B C 1
ATOM 3729 O O . SER B 1 167 ? -23.609 -2.092 23.609 1 76.06 167 SER B O 1
ATOM 3731 N N . LYS B 1 168 ? -25.203 -2.158 22.094 1 76.12 168 LYS B N 1
ATOM 3732 C CA . LYS B 1 168 ? -25.453 -3.533 22.516 1 76.12 168 LYS B CA 1
ATOM 3733 C C . LYS B 1 168 ? -25.016 -4.523 21.438 1 76.12 168 LYS B C 1
ATOM 3735 O O . LYS B 1 168 ? -25.406 -5.691 21.453 1 76.12 168 LYS B O 1
ATOM 3740 N N . CYS B 1 169 ? -24.094 -4.141 20.766 1 81 169 CYS B N 1
ATOM 3741 C CA . CYS B 1 169 ? -23.719 -5.008 19.641 1 81 169 CYS B CA 1
ATOM 3742 C C . CYS B 1 169 ? -22.688 -6.035 20.078 1 81 169 CYS B C 1
ATOM 3744 O O . CYS B 1 169 ? -22.688 -7.172 19.594 1 81 169 CYS B O 1
ATOM 3746 N N . ILE B 1 170 ? -21.781 -5.66 21 1 87.19 170 ILE B N 1
ATOM 3747 C CA . ILE B 1 170 ? -20.719 -6.516 21.516 1 87.19 170 ILE B CA 1
ATOM 3748 C C . ILE B 1 170 ? -20.297 -6.043 22.906 1 87.19 170 ILE B C 1
ATOM 3750 O O . ILE B 1 170 ? -20.406 -4.855 23.219 1 87.19 170 ILE B O 1
ATOM 3754 N N . LYS B 1 171 ? -19.906 -7.027 23.656 1 92.06 171 LYS B N 1
ATOM 3755 C CA . LYS B 1 171 ? -19.406 -6.66 24.984 1 92.06 171 LYS B CA 1
ATOM 3756 C C . LYS B 1 171 ? -18.219 -5.707 24.875 1 92.06 171 LYS B C 1
ATOM 3758 O O . LYS B 1 171 ? -17.297 -5.934 24.094 1 92.06 171 LYS B O 1
ATOM 3763 N N . HIS B 1 172 ? -18.219 -4.68 25.734 1 92.25 172 HIS B N 1
ATOM 3764 C CA . HIS B 1 172 ? -17.188 -3.65 25.719 1 92.25 172 HIS B CA 1
ATOM 3765 C C . HIS B 1 172 ? -15.812 -4.242 26 1 92.25 172 HIS B C 1
ATOM 3767 O O . HIS B 1 172 ? -14.828 -3.875 25.359 1 92.25 172 HIS B O 1
ATOM 3773 N N . GLU B 1 173 ? -15.766 -5.129 26.922 1 93.19 173 GLU B N 1
ATOM 3774 C CA . GLU B 1 173 ? -14.492 -5.746 27.281 1 93.19 173 GLU B CA 1
ATOM 3775 C C . GLU B 1 173 ? -13.898 -6.512 26.109 1 93.19 173 GLU B C 1
ATOM 3777 O O . GLU B 1 173 ? -12.68 -6.492 25.891 1 93.19 173 GLU B O 1
ATOM 3782 N N . ASP B 1 174 ? -14.742 -7.102 25.359 1 94.19 174 ASP B N 1
ATOM 3783 C CA . ASP B 1 174 ? -14.289 -7.914 24.234 1 94.19 174 ASP B CA 1
ATOM 3784 C C . ASP B 1 174 ? -13.711 -7.039 23.125 1 94.19 174 ASP B C 1
ATOM 3786 O O . ASP B 1 174 ? -12.641 -7.336 22.578 1 94.19 174 ASP B O 1
ATOM 3790 N N . ILE B 1 175 ? -14.383 -5.992 22.844 1 93.69 175 ILE B N 1
ATOM 3791 C CA . ILE B 1 175 ? -13.953 -5.145 21.75 1 93.69 175 ILE B CA 1
ATOM 3792 C C . ILE B 1 175 ? -12.664 -4.418 22.125 1 93.69 175 ILE B C 1
ATOM 3794 O O . ILE B 1 175 ? -11.789 -4.203 21.281 1 93.69 175 ILE B O 1
ATOM 3798 N N . ILE B 1 176 ? -12.547 -3.992 23.406 1 94.56 176 ILE B N 1
ATOM 3799 C CA . ILE B 1 176 ? -11.336 -3.352 23.891 1 94.56 176 ILE B CA 1
ATOM 3800 C C . ILE B 1 176 ? -10.148 -4.305 23.734 1 94.56 176 ILE B C 1
ATOM 3802 O O . ILE B 1 176 ? -9.086 -3.91 23.25 1 94.56 176 ILE B O 1
ATOM 3806 N N . ASN B 1 177 ? -10.406 -5.523 24.031 1 95.5 177 ASN B N 1
ATOM 3807 C CA . ASN B 1 177 ? -9.352 -6.527 23.922 1 95.5 177 ASN B CA 1
ATOM 3808 C C . ASN B 1 177 ? -8.922 -6.754 22.484 1 95.5 177 ASN B C 1
ATOM 3810 O O . ASN B 1 177 ? -7.727 -6.875 22.203 1 95.5 177 ASN B O 1
ATOM 3814 N N . ILE B 1 178 ? -9.828 -6.793 21.641 1 95.62 178 ILE B N 1
ATOM 3815 C CA . ILE B 1 178 ? -9.539 -7.039 20.234 1 95.62 178 ILE B CA 1
ATOM 3816 C C . ILE B 1 178 ? -8.742 -5.867 19.656 1 95.62 178 ILE B C 1
ATOM 3818 O O . ILE B 1 178 ? -7.699 -6.066 19.031 1 95.62 178 ILE B O 1
ATOM 3822 N N . VAL B 1 179 ? -9.219 -4.664 19.922 1 95.06 179 VAL B N 1
ATOM 3823 C CA . VAL B 1 179 ? -8.586 -3.465 19.375 1 95.06 179 VAL B CA 1
ATOM 3824 C C . VAL B 1 179 ? -7.172 -3.33 19.938 1 95.06 179 VAL B C 1
ATOM 3826 O O . VAL B 1 179 ? -6.23 -3.055 19.188 1 95.06 179 VAL B O 1
ATOM 3829 N N . ASN B 1 180 ? -7.02 -3.611 21.188 1 94.12 180 ASN B N 1
ATOM 3830 C CA . ASN B 1 180 ? -5.715 -3.494 21.828 1 94.12 180 ASN B CA 1
ATOM 3831 C C . ASN B 1 180 ? -4.754 -4.574 21.328 1 94.12 180 ASN B C 1
ATOM 3833 O O . ASN B 1 180 ? -3.541 -4.359 21.281 1 94.12 180 ASN B O 1
ATOM 3837 N N . SER B 1 181 ? -5.277 -5.703 21.031 1 93.56 181 SER B N 1
ATOM 3838 C CA . SER B 1 181 ? -4.438 -6.789 20.547 1 93.56 181 SER B CA 1
ATOM 3839 C C . SER B 1 181 ? -3.896 -6.484 19.156 1 93.56 181 SER B C 1
ATOM 3841 O O . SER B 1 181 ? -2.906 -7.078 18.719 1 93.56 181 SER B O 1
ATOM 3843 N N . LEU B 1 182 ? -4.508 -5.676 18.422 1 93.62 182 LEU B N 1
ATOM 3844 C CA . LEU B 1 182 ? -4.047 -5.254 17.109 1 93.62 182 LEU B CA 1
ATOM 3845 C C . LEU B 1 182 ? -3.271 -3.943 17.188 1 93.62 182 LEU B C 1
ATOM 3847 O O . LEU B 1 182 ? -2.102 -3.936 17.578 1 93.62 182 LEU B O 1
ATOM 3851 N N . GLU B 1 183 ? -3.971 -2.797 17.172 1 91.5 183 GLU B N 1
ATOM 3852 C CA . GLU B 1 183 ? -3.455 -1.439 17.312 1 91.5 183 GLU B CA 1
ATOM 3853 C C . GLU B 1 183 ? -4.543 -0.488 17.812 1 91.5 183 GLU B C 1
ATOM 3855 O O . GLU B 1 183 ? -5.531 -0.251 17.109 1 91.5 183 GLU B O 1
ATOM 3860 N N . PRO B 1 184 ? -4.328 -0.021 18.984 1 91.94 184 PRO B N 1
ATOM 3861 C CA . PRO B 1 184 ? -5.371 0.844 19.547 1 91.94 184 PRO B CA 1
ATOM 3862 C C . PRO B 1 184 ? -5.445 2.201 18.859 1 91.94 184 PRO B C 1
ATOM 3864 O O . PRO B 1 184 ? -5.07 3.221 19.438 1 91.94 184 PRO B O 1
ATOM 3867 N N . SER B 1 185 ? -5.961 2.227 17.719 1 91.88 185 SER B N 1
ATOM 3868 C CA . SER B 1 185 ? -6.102 3.418 16.891 1 91.88 185 SER B CA 1
ATOM 3869 C C . SER B 1 185 ? -7.543 3.6 16.422 1 91.88 185 SER B C 1
ATOM 3871 O O . SER B 1 185 ? -8.32 2.645 16.422 1 91.88 185 SER B O 1
ATOM 3873 N N . PRO B 1 186 ? -7.914 4.805 16.078 1 90.56 186 PRO B N 1
ATOM 3874 C CA . PRO B 1 186 ? -9.266 5.059 15.586 1 90.56 186 PRO B CA 1
ATOM 3875 C C . PRO B 1 186 ? -9.617 4.207 14.367 1 90.56 186 PRO B C 1
ATOM 3877 O O . PRO B 1 186 ? -10.742 3.725 14.25 1 90.56 186 PRO B O 1
ATOM 3880 N N . LEU B 1 187 ? -8.719 4.02 13.57 1 90.75 187 LEU B N 1
ATOM 3881 C CA . LEU B 1 187 ? -8.961 3.225 12.375 1 90.75 187 LEU B CA 1
ATOM 3882 C C . LEU B 1 187 ? -9.312 1.786 12.742 1 90.75 187 LEU B C 1
ATOM 3884 O O . LEU B 1 187 ? -10.312 1.245 12.266 1 90.75 187 LEU B O 1
ATOM 3888 N N . ILE B 1 188 ? -8.523 1.2 13.57 1 94.25 188 ILE B N 1
ATOM 3889 C CA . ILE B 1 188 ? -8.734 -0.192 13.945 1 94.25 188 ILE B CA 1
ATOM 3890 C C . ILE B 1 188 ? -10.062 -0.327 14.703 1 94.25 188 ILE B C 1
ATOM 3892 O O . ILE B 1 188 ? -10.82 -1.271 14.469 1 94.25 188 ILE B O 1
ATOM 3896 N N . ALA B 1 189 ? -10.32 0.628 15.602 1 93.69 189 ALA B N 1
ATOM 3897 C CA . ALA B 1 189 ? -11.594 0.619 16.312 1 93.69 189 ALA B CA 1
ATOM 3898 C C . ALA B 1 189 ? -12.766 0.676 15.352 1 93.69 189 ALA B C 1
ATOM 3900 O O . ALA B 1 189 ? -13.75 -0.057 15.508 1 93.69 189 ALA B O 1
ATOM 3901 N N . THR B 1 190 ? -12.656 1.5 14.406 1 92.19 190 THR B N 1
ATOM 3902 C CA . THR B 1 190 ? -13.703 1.665 13.406 1 92.19 190 THR B CA 1
ATOM 3903 C C . THR B 1 190 ? -13.891 0.383 12.594 1 92.19 190 THR B C 1
ATOM 3905 O O . THR B 1 190 ? -15.016 -0.052 12.352 1 92.19 190 THR B O 1
ATOM 3908 N N . LEU B 1 191 ? -12.812 -0.188 12.188 1 93.19 191 LEU B N 1
ATOM 3909 C CA . LEU B 1 191 ? -12.867 -1.415 11.406 1 93.19 191 LEU B CA 1
ATOM 3910 C C . LEU B 1 191 ? -13.469 -2.555 12.211 1 93.19 191 LEU B C 1
ATOM 3912 O O . LEU B 1 191 ? -14.258 -3.344 11.688 1 93.19 191 LEU B O 1
ATOM 3916 N N . CYS B 1 192 ? -13.086 -2.633 13.43 1 94.81 192 CYS B N 1
ATOM 3917 C CA . CYS B 1 192 ? -13.664 -3.643 14.312 1 94.81 192 CYS B CA 1
ATOM 3918 C C . CYS B 1 192 ? -15.172 -3.445 14.453 1 94.81 192 CYS B C 1
ATOM 3920 O O . CYS B 1 192 ? -15.938 -4.406 14.367 1 94.81 192 CYS B O 1
ATOM 3922 N N . ALA B 1 193 ? -15.555 -2.201 14.656 1 93.44 193 ALA B N 1
ATOM 3923 C CA . ALA B 1 193 ? -16.969 -1.882 14.805 1 93.44 193 ALA B CA 1
ATOM 3924 C C . ALA B 1 193 ? -17.75 -2.279 13.562 1 93.44 193 ALA B C 1
ATOM 3926 O O . ALA B 1 193 ? -18.859 -2.832 13.664 1 93.44 193 ALA B O 1
ATOM 3927 N N . LYS B 1 194 ? -17.219 -2.016 12.438 1 89.56 194 LYS B N 1
ATOM 3928 C CA . LYS B 1 194 ? -17.859 -2.361 11.18 1 89.56 194 LYS B CA 1
ATOM 3929 C C . LYS B 1 194 ? -18 -3.873 11.031 1 89.56 194 LYS B C 1
ATOM 3931 O O . LYS B 1 194 ? -19.031 -4.363 10.555 1 89.56 194 LYS B O 1
ATOM 3936 N N . ALA B 1 195 ? -16.953 -4.621 11.352 1 92.75 195 ALA B N 1
ATOM 3937 C CA . ALA B 1 195 ? -17 -6.082 11.289 1 92.75 195 ALA B CA 1
ATOM 3938 C C . ALA B 1 195 ? -18.109 -6.633 12.18 1 92.75 195 ALA B C 1
ATOM 3940 O O . ALA B 1 195 ? -18.859 -7.523 11.766 1 92.75 195 ALA B O 1
ATOM 3941 N N . VAL B 1 196 ? -18.25 -6.059 13.359 1 92.88 196 VAL B N 1
ATOM 3942 C CA . VAL B 1 196 ? -19.281 -6.484 14.297 1 92.88 196 VAL B CA 1
ATOM 3943 C C . VAL B 1 196 ? -20.656 -6.168 13.727 1 92.88 196 VAL B C 1
ATOM 3945 O O . VAL B 1 196 ? -21.578 -6.988 13.812 1 92.88 196 VAL B O 1
ATOM 3948 N N . LYS B 1 197 ? -20.734 -5.047 13.195 1 89.06 197 LYS B N 1
ATOM 3949 C CA . LYS B 1 197 ? -22 -4.629 12.594 1 89.06 197 LYS B CA 1
ATOM 3950 C C . LYS B 1 197 ? -22.406 -5.57 11.461 1 89.06 197 LYS B C 1
ATOM 3952 O O . LYS B 1 197 ? -23.594 -5.805 11.234 1 89.06 197 LYS B O 1
ATOM 3957 N N . GLU B 1 198 ? -21.453 -6.098 10.734 1 86 198 GLU B N 1
ATOM 3958 C CA . GLU B 1 198 ? -21.703 -7.008 9.625 1 86 198 GLU B CA 1
ATOM 3959 C C . GLU B 1 198 ? -22.094 -8.398 10.125 1 86 198 GLU B C 1
ATOM 3961 O O . GLU B 1 198 ? -22.469 -9.266 9.336 1 86 198 GLU B O 1
ATOM 3966 N N . GLY B 1 199 ? -21.859 -8.688 11.461 1 88.31 199 GLY B N 1
ATOM 3967 C CA . GLY B 1 199 ? -22.375 -9.922 12.023 1 88.31 199 GLY B CA 1
ATOM 3968 C C . GLY B 1 199 ? -21.297 -10.82 12.594 1 88.31 199 GLY B C 1
ATOM 3969 O O . GLY B 1 199 ? -21.578 -11.898 13.117 1 88.31 199 GLY B O 1
ATOM 3970 N N . TYR B 1 200 ? -20.125 -10.344 12.453 1 91.38 200 TYR B N 1
ATOM 3971 C CA . TYR B 1 200 ? -19.047 -11.156 13.031 1 91.38 200 TYR B CA 1
ATOM 3972 C C . TYR B 1 200 ? -19.062 -11.062 14.555 1 91.38 200 TYR B C 1
ATOM 3974 O O . TYR B 1 200 ? -19.156 -9.961 15.109 1 91.38 200 TYR B O 1
ATOM 3982 N N . LYS B 1 201 ? -18.938 -12.18 15.266 1 88.5 201 LYS B N 1
ATOM 3983 C CA . LYS B 1 201 ? -19.031 -12.18 16.719 1 88.5 201 LYS B CA 1
ATOM 3984 C C . LYS B 1 201 ? -17.766 -12.719 17.359 1 88.5 201 LYS B C 1
ATOM 3986 O O . LYS B 1 201 ? -17.312 -12.227 18.391 1 88.5 201 LYS B O 1
ATOM 3991 N N . GLU B 1 202 ? -17.156 -13.688 16.672 1 92.88 202 GLU B N 1
ATOM 3992 C CA . GLU B 1 202 ? -15.961 -14.312 17.219 1 92.88 202 GLU B CA 1
ATOM 3993 C C . GLU B 1 202 ? -14.727 -13.438 17 1 92.88 202 GLU B C 1
ATOM 3995 O O . GLU B 1 202 ? -14.578 -12.828 15.945 1 92.88 202 GLU B O 1
ATOM 4000 N N . GLU B 1 203 ? -13.922 -13.414 18.047 1 93.69 203 GLU B N 1
ATOM 4001 C CA . GLU B 1 203 ? -12.703 -12.594 18.016 1 93.69 203 GLU B CA 1
ATOM 4002 C C . GLU B 1 203 ? -11.852 -12.922 16.797 1 93.69 203 GLU B C 1
ATOM 4004 O O . GLU B 1 203 ? -11.383 -12.016 16.094 1 93.69 203 GLU B O 1
ATOM 4009 N N . LYS B 1 204 ? -11.648 -14.219 16.547 1 92.94 204 LYS B N 1
ATOM 4010 C CA . LYS B 1 204 ? -10.805 -14.656 15.445 1 92.94 204 LYS B CA 1
ATOM 4011 C C . LYS B 1 204 ? -11.336 -14.141 14.109 1 92.94 204 LYS B C 1
ATOM 4013 O O . LYS B 1 204 ? -10.562 -13.695 13.258 1 92.94 204 LYS B O 1
ATOM 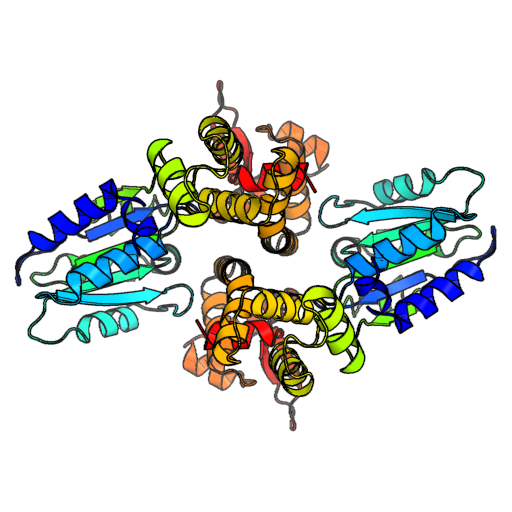4018 N N . ASP B 1 205 ? -12.625 -14.125 13.977 1 94.19 205 ASP B N 1
ATOM 4019 C CA . ASP B 1 205 ? -13.258 -13.695 12.734 1 94.19 205 ASP B CA 1
ATOM 4020 C C . ASP B 1 205 ? -13.164 -12.18 12.57 1 94.19 205 ASP B C 1
ATOM 4022 O O . ASP 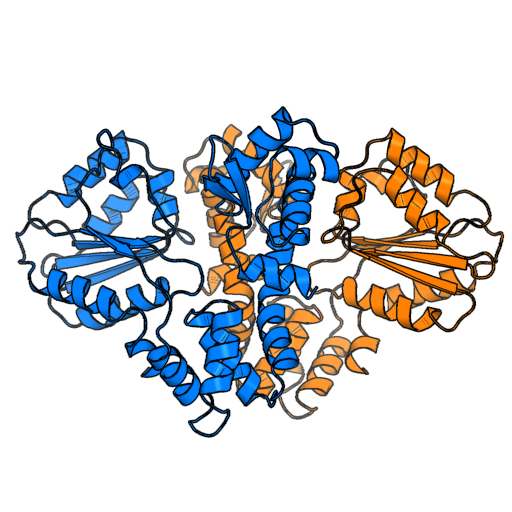B 1 205 ? -12.93 -11.68 11.461 1 94.19 205 ASP B O 1
ATOM 4026 N N . ILE B 1 206 ? -13.375 -11.43 13.648 1 94.94 206 ILE B N 1
ATOM 4027 C CA . ILE B 1 206 ? -13.281 -9.977 13.617 1 94.94 206 ILE B CA 1
ATOM 4028 C C . ILE B 1 206 ? -11.859 -9.562 13.25 1 94.94 206 ILE B C 1
ATOM 4030 O O . ILE B 1 206 ? -11.656 -8.719 12.367 1 94.94 206 ILE B O 1
ATOM 4034 N N . LYS B 1 207 ? -10.883 -10.211 13.883 1 94.62 207 LYS B N 1
ATOM 4035 C CA . LYS B 1 207 ? -9.484 -9.906 13.609 1 94.62 207 LYS B CA 1
ATOM 4036 C C . LYS B 1 207 ? -9.133 -10.203 12.156 1 94.62 207 LYS B C 1
ATOM 4038 O O . LYS B 1 207 ? -8.43 -9.422 11.508 1 94.62 207 LYS B O 1
ATOM 4043 N N . HIS B 1 208 ? -9.633 -11.266 11.703 1 93.44 208 HIS B N 1
ATOM 4044 C CA . HIS B 1 208 ? -9.367 -11.641 10.312 1 93.44 208 HIS B CA 1
ATOM 4045 C C . HIS B 1 208 ? -9.938 -10.609 9.344 1 93.44 208 HIS B C 1
ATOM 4047 O O . HIS B 1 208 ? -9.297 -10.266 8.352 1 93.44 208 HIS B O 1
ATOM 4053 N N . GLN B 1 209 ? -11.133 -10.18 9.664 1 90.62 209 GLN B N 1
ATOM 4054 C CA . GLN B 1 209 ? -11.773 -9.18 8.812 1 90.62 209 GLN B CA 1
ATOM 4055 C C . GLN B 1 209 ? -10.992 -7.867 8.82 1 90.62 209 GLN B C 1
ATOM 4057 O O . GLN B 1 209 ? -10.812 -7.238 7.777 1 90.62 209 GLN B O 1
ATOM 4062 N N . VAL B 1 210 ? -10.555 -7.473 9.977 1 93.19 210 VAL B N 1
ATOM 4063 C CA . VAL B 1 210 ? -9.812 -6.223 10.109 1 93.19 210 VAL B CA 1
ATOM 4064 C C . VAL B 1 210 ? -8.477 -6.332 9.375 1 93.19 210 VAL B C 1
ATOM 4066 O O . VAL B 1 210 ? -8.109 -5.441 8.602 1 93.19 210 VAL B O 1
ATOM 4069 N N . LEU B 1 211 ? -7.801 -7.434 9.555 1 93.56 211 LEU B N 1
ATOM 4070 C CA . LEU B 1 211 ? -6.484 -7.617 8.953 1 93.56 211 LEU B CA 1
ATOM 4071 C C . LEU B 1 211 ? -6.594 -7.738 7.434 1 93.56 211 LEU B C 1
ATOM 4073 O O . LEU B 1 211 ? -5.691 -7.312 6.707 1 93.56 211 LEU B O 1
ATOM 4077 N N . SER B 1 212 ? -7.727 -8.258 6.965 1 88.75 212 SER B N 1
ATOM 4078 C CA . SER B 1 212 ? -7.926 -8.398 5.523 1 88.75 212 SER B CA 1
ATOM 4079 C C . SER B 1 212 ? -8.016 -7.031 4.848 1 88.75 212 SER B C 1
ATOM 4081 O O . SER B 1 212 ? -7.699 -6.898 3.662 1 88.75 212 SER B O 1
ATOM 4083 N N . PHE B 1 213 ? -8.422 -6.121 5.691 1 86.25 213 PHE B N 1
ATOM 4084 C CA . PHE B 1 213 ? -8.492 -4.75 5.191 1 86.25 213 PHE B CA 1
ATOM 4085 C C . PHE B 1 213 ? -7.121 -4.27 4.73 1 86.25 213 PHE B C 1
ATOM 4087 O O . PHE B 1 213 ? -7.02 -3.473 3.795 1 86.25 213 PHE B O 1
ATOM 4094 N N . PHE B 1 214 ? -6.09 -4.75 5.281 1 89.44 214 PHE B N 1
ATOM 4095 C CA . PHE B 1 214 ? -4.742 -4.246 5.039 1 89.44 214 PHE B CA 1
ATOM 4096 C C . PHE B 1 214 ? -3.994 -5.152 4.066 1 89.44 214 PHE B C 1
ATOM 4098 O O . PHE B 1 214 ? -2.828 -4.902 3.754 1 89.44 214 PHE B O 1
ATOM 4105 N N . ASP B 1 215 ? -4.605 -6.141 3.584 1 87.81 215 ASP B N 1
ATOM 4106 C CA . ASP B 1 215 ? -3.939 -7.145 2.758 1 87.81 215 ASP B CA 1
ATOM 4107 C C . ASP B 1 215 ? -3.242 -6.496 1.563 1 87.81 215 ASP B C 1
ATOM 4109 O O . ASP B 1 215 ? -2.043 -6.688 1.357 1 87.81 215 ASP B O 1
ATOM 4113 N N . ASP B 1 216 ? -3.994 -5.695 0.858 1 83.94 216 ASP B N 1
ATOM 4114 C CA . ASP B 1 216 ? -3.428 -5.078 -0.337 1 83.94 216 ASP B CA 1
ATOM 4115 C C . ASP B 1 216 ? -2.295 -4.117 0.024 1 83.94 216 ASP B C 1
ATOM 4117 O O . ASP B 1 216 ? -1.3 -4.027 -0.697 1 83.94 216 ASP B O 1
ATOM 4121 N N . LEU B 1 217 ? -2.473 -3.438 1.105 1 87.5 217 LEU B N 1
ATOM 4122 C CA . LEU B 1 217 ? -1.479 -2.469 1.559 1 87.5 217 LEU B CA 1
ATOM 4123 C C . LEU B 1 217 ? -0.157 -3.156 1.88 1 87.5 217 LEU B C 1
ATOM 4125 O O . LEU B 1 217 ? 0.888 -2.781 1.343 1 87.5 217 LEU B O 1
ATOM 4129 N N . TYR B 1 218 ? -0.24 -4.145 2.676 1 90.81 218 TYR B N 1
ATOM 4130 C CA . TYR B 1 218 ? 0.979 -4.797 3.143 1 90.81 218 TYR B CA 1
ATOM 4131 C C . TYR B 1 218 ? 1.609 -5.633 2.035 1 90.81 218 TYR B C 1
ATOM 4133 O O . TYR B 1 218 ? 2.834 -5.746 1.957 1 90.81 218 TYR B O 1
ATOM 4141 N N . ARG B 1 219 ? 0.84 -6.184 1.197 1 87.25 219 ARG B N 1
ATOM 4142 C CA . ARG B 1 219 ? 1.392 -6.895 0.049 1 87.25 219 ARG B CA 1
ATOM 4143 C C . ARG B 1 219 ? 2.115 -5.938 -0.893 1 87.25 219 ARG B C 1
ATOM 4145 O O . ARG B 1 219 ? 3.186 -6.262 -1.411 1 87.25 219 ARG B O 1
ATOM 4152 N N . LYS B 1 220 ? 1.492 -4.84 -1.064 1 83.75 220 LYS B N 1
ATOM 4153 C CA . LYS B 1 220 ? 2.145 -3.834 -1.898 1 83.75 220 LYS B CA 1
ATOM 4154 C C . LYS B 1 220 ? 3.451 -3.361 -1.268 1 83.75 220 LYS B C 1
ATOM 4156 O O . LYS B 1 220 ? 4.457 -3.195 -1.96 1 83.75 220 LYS B O 1
ATOM 4161 N N . GLU B 1 221 ? 3.389 -3.141 -0.016 1 87.75 221 GLU B N 1
ATOM 4162 C CA . GLU B 1 221 ? 4.59 -2.723 0.701 1 87.75 221 GLU B CA 1
ATOM 4163 C C . GLU B 1 221 ? 5.715 -3.738 0.526 1 87.75 221 GLU B C 1
ATOM 4165 O O . GLU B 1 221 ? 6.863 -3.361 0.271 1 87.75 221 GLU B O 1
ATOM 4170 N N . LEU B 1 222 ? 5.387 -4.938 0.606 1 89.88 222 LEU B N 1
ATOM 4171 C CA . LEU B 1 222 ? 6.375 -6 0.441 1 89.88 222 LEU B CA 1
ATOM 4172 C C . LEU B 1 222 ? 6.863 -6.07 -1.003 1 89.88 222 LEU B C 1
ATOM 4174 O O . LEU B 1 222 ? 8.055 -6.277 -1.252 1 89.88 222 LEU B O 1
ATOM 4178 N N . SER B 1 223 ? 5.953 -5.863 -1.903 1 84.25 223 SER B N 1
ATOM 4179 C CA . SER B 1 223 ? 6.281 -6.004 -3.318 1 84.25 223 SER B CA 1
ATOM 4180 C C . SER B 1 223 ? 7.227 -4.898 -3.781 1 84.25 223 SER B C 1
ATOM 4182 O O . SER B 1 223 ? 7.898 -5.039 -4.805 1 84.25 223 SER B O 1
ATOM 4184 N N . LEU B 1 224 ? 7.336 -3.818 -3.039 1 82.38 224 LEU B N 1
ATOM 4185 C CA . LEU B 1 224 ? 8.156 -2.678 -3.422 1 82.38 224 LEU B CA 1
ATOM 4186 C C . LEU B 1 224 ? 9.57 -2.816 -2.867 1 82.38 224 LEU B C 1
ATOM 4188 O O . LEU B 1 224 ? 10.461 -2.031 -3.209 1 82.38 224 LEU B O 1
ATOM 4192 N N . LEU B 1 225 ? 9.758 -3.801 -2.135 1 87.56 225 LEU B N 1
ATOM 4193 C CA . LEU B 1 225 ? 11.078 -4.035 -1.557 1 87.56 225 LEU B CA 1
ATOM 4194 C C . LEU B 1 225 ? 11.977 -4.77 -2.543 1 87.56 225 LEU B C 1
ATOM 4196 O O . LEU B 1 225 ? 11.508 -5.57 -3.348 1 87.56 225 LEU B O 1
ATOM 4200 N N . SER B 1 226 ? 13.281 -4.438 -2.43 1 84.81 226 SER B N 1
ATOM 4201 C CA . SER B 1 226 ? 14.25 -5.254 -3.16 1 84.81 226 SER B CA 1
ATOM 4202 C C . SER B 1 226 ? 14.281 -6.684 -2.631 1 84.81 226 SER B C 1
ATOM 4204 O O . SER B 1 226 ? 13.844 -6.941 -1.508 1 84.81 226 SER B O 1
ATOM 4206 N N . PRO B 1 227 ? 14.828 -7.598 -3.381 1 84 227 PRO B N 1
ATOM 4207 C CA . PRO B 1 227 ? 14.859 -8.992 -2.934 1 84 227 PRO B CA 1
ATOM 4208 C C . PRO B 1 227 ? 15.555 -9.164 -1.585 1 84 227 PRO B C 1
ATOM 4210 O O . PRO B 1 227 ? 15.07 -9.906 -0.725 1 84 227 PRO B O 1
ATOM 4213 N N . VAL B 1 228 ? 16.609 -8.492 -1.452 1 86.75 228 VAL B N 1
ATOM 4214 C CA . VAL B 1 228 ? 17.375 -8.594 -0.207 1 86.75 228 VAL B CA 1
ATOM 4215 C C . VAL B 1 228 ? 16.562 -7.996 0.939 1 86.75 228 VAL B C 1
ATOM 4217 O O . VAL B 1 228 ? 16.469 -8.586 2.018 1 86.75 228 VAL B O 1
ATOM 4220 N N . GLN B 1 229 ? 15.93 -6.883 0.679 1 92.19 229 GLN B N 1
ATOM 4221 C CA . GLN B 1 229 ? 15.094 -6.258 1.693 1 92.19 229 GLN B CA 1
ATOM 4222 C C . GLN B 1 229 ? 13.898 -7.141 2.049 1 92.19 229 GLN B C 1
ATOM 4224 O O . GLN B 1 229 ? 13.516 -7.242 3.217 1 92.19 229 GLN B O 1
ATOM 4229 N N . LEU B 1 230 ? 13.375 -7.719 1.04 1 91.94 230 LEU B N 1
ATOM 4230 C CA . LEU B 1 230 ? 12.227 -8.594 1.241 1 91.94 230 LEU B CA 1
ATOM 4231 C C . LEU B 1 230 ? 12.586 -9.773 2.141 1 91.94 230 LEU B C 1
ATOM 4233 O O . LEU B 1 230 ? 11.82 -10.133 3.035 1 91.94 230 LEU B O 1
ATOM 4237 N N . LEU B 1 231 ? 13.719 -10.328 1.931 1 90.94 231 LEU B N 1
ATOM 4238 C CA . LEU B 1 231 ? 14.18 -11.445 2.744 1 90.94 231 LEU B CA 1
ATOM 4239 C C . LEU B 1 231 ? 14.344 -11.031 4.199 1 90.94 231 LEU B C 1
ATOM 4241 O O . LEU B 1 231 ? 13.93 -11.75 5.109 1 90.94 231 LEU B O 1
ATOM 4245 N N . ILE B 1 232 ? 14.875 -9.914 4.367 1 94 232 ILE B N 1
ATOM 4246 C CA . ILE B 1 232 ? 15.117 -9.406 5.715 1 94 232 ILE B CA 1
ATOM 4247 C C . ILE B 1 232 ? 13.781 -9.133 6.41 1 94 232 ILE B C 1
ATOM 4249 O O . ILE B 1 232 ? 13.57 -9.562 7.543 1 94 232 ILE B O 1
ATOM 4253 N N . VAL B 1 233 ? 12.906 -8.461 5.742 1 95.19 233 VAL B N 1
ATOM 4254 C CA . VAL B 1 233 ? 11.633 -8.047 6.316 1 95.19 233 VAL B CA 1
ATOM 4255 C C . VAL B 1 233 ? 10.781 -9.281 6.633 1 95.19 233 VAL B C 1
ATOM 4257 O O . VAL B 1 233 ? 10.18 -9.367 7.703 1 95.19 233 VAL B O 1
ATOM 4260 N N . THR B 1 234 ? 10.727 -10.219 5.719 1 94.38 234 THR B N 1
ATOM 4261 C CA . THR B 1 234 ? 9.914 -11.414 5.953 1 94.38 234 THR B CA 1
ATOM 4262 C C . THR B 1 234 ? 10.492 -12.242 7.094 1 94.38 234 THR B C 1
ATOM 4264 O O . THR B 1 234 ? 9.75 -12.875 7.844 1 94.38 234 THR B O 1
ATOM 4267 N N . THR B 1 235 ? 11.781 -12.234 7.227 1 93.75 235 THR B N 1
ATOM 4268 C CA . THR B 1 235 ? 12.414 -12.914 8.352 1 93.75 235 THR B CA 1
ATOM 4269 C C . THR B 1 235 ? 12 -12.273 9.672 1 93.75 235 THR B C 1
ATOM 4271 O O . THR B 1 235 ? 11.664 -12.977 10.633 1 93.75 235 THR B O 1
ATOM 4274 N N . LEU B 1 236 ? 12.023 -10.992 9.68 1 94.94 236 LEU B N 1
ATOM 4275 C CA . LEU B 1 236 ? 11.633 -10.258 10.883 1 94.94 236 LEU B CA 1
ATOM 4276 C C . LEU B 1 236 ? 10.148 -10.469 11.18 1 94.94 236 LEU B C 1
ATOM 4278 O O . LEU B 1 236 ? 9.758 -10.586 12.344 1 94.94 236 LEU B O 1
ATOM 4282 N N . LEU B 1 237 ? 9.375 -10.523 10.148 1 95.06 237 LEU B N 1
ATOM 4283 C CA . LEU B 1 237 ? 7.941 -10.734 10.32 1 95.06 237 LEU B CA 1
ATOM 4284 C C . LEU B 1 237 ? 7.66 -12.133 10.867 1 95.06 237 LEU B C 1
ATOM 4286 O O . LEU B 1 237 ? 6.785 -12.305 11.719 1 95.06 237 LEU B O 1
ATOM 4290 N N . LYS B 1 238 ? 8.375 -13.047 10.352 1 92.62 238 LYS B N 1
ATOM 4291 C CA . LYS B 1 238 ? 8.203 -14.43 10.781 1 92.62 238 LYS B CA 1
ATOM 4292 C C . LYS B 1 238 ? 8.586 -14.609 12.242 1 92.62 238 LYS B C 1
ATOM 4294 O O . LYS B 1 238 ? 7.938 -15.359 12.977 1 92.62 238 LYS B O 1
ATOM 4299 N N . ALA B 1 239 ? 9.609 -13.961 12.672 1 91.75 239 ALA B N 1
ATOM 4300 C CA . ALA B 1 239 ? 10.094 -14.07 14.047 1 91.75 239 ALA B CA 1
ATOM 4301 C C . ALA B 1 239 ? 9.094 -13.477 15.031 1 91.75 239 ALA B C 1
ATOM 4303 O O . ALA B 1 239 ? 8.953 -13.969 16.156 1 91.75 239 ALA B O 1
ATOM 4304 N N . GLN B 1 240 ? 8.406 -12.438 14.742 1 89.81 240 GLN B N 1
ATOM 4305 C CA . GLN B 1 240 ? 7.391 -11.758 15.547 1 89.81 240 GLN B CA 1
ATOM 4306 C C . GLN B 1 240 ? 8.008 -11.148 16.797 1 89.81 240 GLN B C 1
ATOM 4308 O O . GLN B 1 240 ? 7.289 -10.625 17.656 1 89.81 240 GLN B O 1
ATOM 4313 N N . THR B 1 241 ? 9.32 -11.32 17.031 1 90.06 241 THR B N 1
ATOM 4314 C CA . THR B 1 241 ? 10.062 -10.758 18.141 1 90.06 241 THR B CA 1
ATOM 4315 C C . THR B 1 241 ? 11.328 -10.062 17.656 1 90.06 241 THR B C 1
ATOM 4317 O O . THR B 1 241 ? 11.805 -10.328 16.547 1 90.06 241 THR B O 1
ATOM 4320 N N . PRO B 1 242 ? 11.758 -9.172 18.453 1 92.5 242 PRO B N 1
ATOM 4321 C CA . PRO B 1 242 ? 13.016 -8.539 18.047 1 92.5 242 PRO B CA 1
ATOM 4322 C C . PRO B 1 242 ? 14.148 -9.547 17.859 1 92.5 242 PRO B C 1
ATOM 4324 O O . PRO B 1 242 ? 14.258 -10.508 18.625 1 92.5 242 PRO B O 1
ATOM 4327 N N . CYS B 1 243 ? 14.93 -9.328 16.844 1 93.75 243 CYS B N 1
ATOM 4328 C CA . CYS B 1 243 ? 15.961 -10.289 16.469 1 93.75 243 CYS B CA 1
ATOM 4329 C C . CYS B 1 243 ? 17.344 -9.633 16.469 1 93.75 243 CYS B C 1
ATOM 4331 O O . CYS B 1 243 ? 17.469 -8.453 16.141 1 93.75 243 CYS B O 1
ATOM 4333 N N . LEU B 1 244 ? 18.281 -10.414 16.828 1 92.31 244 LEU B N 1
ATOM 4334 C CA . LEU B 1 244 ? 19.672 -10 16.703 1 92.31 244 LEU B CA 1
ATOM 4335 C C . LEU B 1 244 ? 20.141 -10.086 15.258 1 92.31 244 LEU B C 1
ATOM 4337 O O . LEU B 1 244 ? 19.578 -10.828 14.453 1 92.31 244 LEU B O 1
ATOM 4341 N N . LEU B 1 245 ? 21.203 -9.32 15.047 1 91.31 245 LEU B N 1
ATOM 4342 C CA . LEU B 1 245 ? 21.781 -9.328 13.711 1 91.31 245 LEU B CA 1
ATOM 4343 C C . LEU B 1 245 ? 22.234 -10.727 13.32 1 91.31 245 LEU B C 1
ATOM 4345 O O . LEU B 1 245 ? 22.078 -11.141 12.164 1 91.31 245 LEU B O 1
ATOM 4349 N N . SER B 1 246 ? 22.719 -11.414 14.234 1 91.69 246 SER B N 1
ATOM 4350 C CA . SER B 1 246 ? 23.234 -12.758 13.977 1 91.69 246 SER B CA 1
ATOM 4351 C C . SER B 1 246 ? 22.125 -13.711 13.57 1 91.69 246 SER B C 1
ATOM 4353 O O . SER B 1 246 ? 22.312 -14.547 12.68 1 91.69 246 SER B O 1
ATOM 4355 N N . LYS B 1 247 ? 21.062 -13.609 14.195 1 92.06 247 LYS B N 1
ATOM 4356 C CA . LYS B 1 247 ? 19.922 -14.453 13.859 1 92.06 247 LYS B CA 1
ATOM 4357 C C . LYS B 1 247 ? 19.406 -14.148 12.453 1 92.06 247 LYS B C 1
ATOM 4359 O O . LYS B 1 247 ? 19.094 -15.062 11.688 1 92.06 247 LYS B O 1
ATOM 4364 N N . ILE B 1 248 ? 19.328 -12.883 12.117 1 93.62 248 ILE B N 1
ATOM 4365 C CA . ILE B 1 248 ? 18.875 -12.469 10.797 1 93.62 248 ILE B CA 1
ATOM 4366 C C . ILE B 1 248 ? 19.812 -13.023 9.734 1 93.62 248 ILE B C 1
ATOM 4368 O O . ILE B 1 248 ? 19.375 -13.539 8.703 1 93.62 248 ILE B O 1
ATOM 4372 N N . ALA B 1 249 ? 21.078 -12.945 10.07 1 92.75 249 ALA B N 1
ATOM 4373 C CA . ALA B 1 249 ? 22.094 -13.445 9.148 1 92.75 249 ALA B CA 1
ATOM 4374 C C . ALA B 1 249 ? 21.969 -14.953 8.945 1 92.75 249 ALA B C 1
ATOM 4376 O O . ALA B 1 249 ? 22.062 -15.445 7.82 1 92.75 249 ALA B O 1
ATOM 4377 N N . LYS B 1 250 ? 21.719 -15.586 9.953 1 90.88 250 LYS B N 1
ATOM 4378 C CA . LYS B 1 250 ? 21.562 -17.031 9.898 1 90.88 250 LYS B CA 1
ATOM 4379 C C . LYS B 1 250 ? 20.344 -17.422 9.07 1 90.88 250 LYS B C 1
ATOM 4381 O O . LYS B 1 250 ? 20.422 -18.297 8.211 1 90.88 250 LYS B O 1
ATOM 4386 N N . ASP B 1 251 ? 19.281 -16.766 9.273 1 87.75 251 ASP B N 1
ATOM 4387 C CA . ASP B 1 251 ? 18.016 -17.125 8.648 1 87.75 251 ASP B CA 1
ATOM 4388 C C . ASP B 1 251 ? 18 -16.719 7.18 1 87.75 251 ASP B C 1
ATOM 4390 O O . ASP B 1 251 ? 17.344 -17.375 6.355 1 87.75 251 ASP B O 1
ATOM 4394 N N . THR B 1 252 ? 18.672 -15.641 6.793 1 87.56 252 THR B N 1
ATOM 4395 C CA . THR B 1 252 ? 18.641 -15.133 5.426 1 87.56 252 THR B CA 1
ATOM 4396 C C . THR B 1 252 ? 19.844 -15.648 4.633 1 87.56 252 THR B C 1
ATOM 4398 O O . THR B 1 252 ? 19.859 -15.586 3.402 1 87.56 252 THR B O 1
ATOM 4401 N N . GLN B 1 253 ? 20.906 -15.953 5.328 1 86.19 253 GLN B N 1
ATOM 4402 C CA . GLN B 1 253 ? 22.156 -16.375 4.723 1 86.19 253 GLN B CA 1
ATOM 4403 C C . GLN B 1 253 ? 22.828 -15.219 3.975 1 86.19 253 GLN B C 1
ATOM 4405 O O . GLN B 1 253 ? 23.406 -15.414 2.902 1 86.19 253 GLN B O 1
ATOM 4410 N N . LEU B 1 254 ? 22.562 -14.078 4.5 1 88.12 254 LEU B N 1
ATOM 4411 C CA . LEU B 1 254 ? 23.188 -12.875 3.959 1 88.12 254 LEU B CA 1
ATOM 4412 C C . LEU B 1 254 ? 24.359 -12.438 4.824 1 88.12 254 LEU B C 1
ATOM 4414 O O . LEU B 1 254 ? 24.453 -12.812 5.996 1 88.12 254 LEU B O 1
ATOM 4418 N N . LYS B 1 255 ? 25.203 -11.641 4.199 1 90.88 255 LYS B N 1
ATOM 4419 C CA . LYS B 1 255 ? 26.328 -11.07 4.949 1 90.88 255 LYS B CA 1
ATOM 4420 C C . LYS B 1 255 ? 25.844 -9.953 5.871 1 90.88 255 LYS B C 1
ATOM 4422 O O . LYS B 1 255 ? 24.953 -9.188 5.52 1 90.88 255 LYS B O 1
ATOM 4427 N N . ASN B 1 256 ? 26.578 -9.82 6.996 1 90.25 256 ASN B N 1
ATOM 4428 C CA . ASN B 1 256 ? 26.219 -8.812 7.988 1 90.25 256 ASN B CA 1
ATOM 4429 C C . ASN B 1 256 ? 26.281 -7.402 7.402 1 90.25 256 ASN B C 1
ATOM 4431 O O . ASN B 1 256 ? 25.438 -6.559 7.715 1 90.25 256 ASN B O 1
ATOM 4435 N N . SER B 1 257 ? 27.203 -7.242 6.609 1 90.69 257 SER B N 1
ATOM 4436 C CA . SER B 1 257 ? 27.375 -5.918 6.016 1 90.69 257 SER B CA 1
ATOM 4437 C C . SER B 1 257 ? 26.172 -5.539 5.145 1 90.69 257 SER B C 1
ATOM 4439 O O . SER B 1 257 ? 25.703 -4.402 5.191 1 90.69 257 SER B O 1
ATOM 4441 N N . ASP B 1 258 ? 25.719 -6.508 4.395 1 90.69 258 ASP B N 1
ATOM 4442 C CA . ASP B 1 258 ? 24.562 -6.277 3.531 1 90.69 258 ASP B CA 1
ATOM 4443 C C . ASP B 1 258 ? 23.297 -6.016 4.355 1 90.69 258 ASP B C 1
ATOM 4445 O O . ASP B 1 258 ? 22.5 -5.137 4.02 1 90.69 258 ASP B O 1
ATOM 4449 N N . ILE B 1 259 ? 23.234 -6.77 5.402 1 92.88 259 ILE B N 1
ATOM 4450 C CA . ILE B 1 259 ? 22.047 -6.645 6.25 1 92.88 259 ILE B CA 1
ATOM 4451 C C . ILE B 1 259 ? 22.031 -5.27 6.91 1 92.88 259 ILE B C 1
ATOM 4453 O O . ILE B 1 259 ? 21 -4.586 6.906 1 92.88 259 ILE B O 1
ATOM 4457 N N . THR B 1 260 ? 23.109 -4.836 7.434 1 91.38 260 THR B N 1
ATOM 4458 C CA . THR B 1 260 ? 23.203 -3.566 8.148 1 91.38 260 THR B CA 1
ATOM 4459 C C . THR B 1 260 ? 22.875 -2.398 7.223 1 91.38 260 THR B C 1
ATOM 4461 O O . THR B 1 260 ? 22.172 -1.466 7.609 1 91.38 260 THR B O 1
ATOM 4464 N N . SER B 1 261 ? 23.375 -2.496 6.051 1 92.62 261 SER B N 1
ATOM 4465 C CA . SER B 1 261 ? 23.125 -1.438 5.082 1 92.62 261 SER B CA 1
ATOM 4466 C C . SER B 1 261 ? 21.641 -1.361 4.727 1 92.62 261 SER B C 1
ATOM 4468 O O . SER B 1 261 ? 21.078 -0.271 4.641 1 92.62 261 SER B O 1
ATOM 4470 N N . GLN B 1 262 ? 21 -2.492 4.516 1 92.88 262 GLN B N 1
ATOM 4471 C CA . GLN B 1 262 ? 19.594 -2.529 4.148 1 92.88 262 GLN B CA 1
ATOM 4472 C C . GLN B 1 262 ? 18.703 -2.137 5.328 1 92.88 262 GLN B C 1
ATOM 4474 O O . GLN B 1 262 ? 17.656 -1.501 5.145 1 92.88 262 GLN B O 1
ATOM 4479 N N . ILE B 1 263 ? 19.141 -2.475 6.504 1 92.5 263 ILE B N 1
ATOM 4480 C CA . ILE B 1 263 ? 18.375 -2.135 7.699 1 92.5 263 ILE B CA 1
ATOM 4481 C C . ILE B 1 263 ? 18.328 -0.619 7.871 1 92.5 263 ILE B C 1
ATOM 4483 O O . ILE B 1 263 ? 17.312 -0.065 8.289 1 92.5 263 ILE B O 1
ATOM 4487 N N . LYS B 1 264 ? 19.375 -0.032 7.566 1 89.31 264 LYS B N 1
ATOM 4488 C CA . LYS B 1 264 ? 19.406 1.426 7.637 1 89.31 264 LYS B CA 1
ATOM 4489 C C . LYS B 1 264 ? 18.375 2.045 6.707 1 89.31 264 LYS B C 1
ATOM 4491 O O . LYS B 1 264 ? 17.656 2.961 7.098 1 89.31 264 LYS B O 1
ATOM 4496 N N . ARG B 1 265 ? 18.266 1.524 5.57 1 86.31 265 ARG B N 1
ATOM 4497 C CA . ARG B 1 265 ? 17.312 2.008 4.59 1 86.31 265 ARG B CA 1
ATOM 4498 C C . ARG B 1 265 ? 15.883 1.695 5.027 1 86.31 265 ARG B C 1
ATOM 4500 O O . ARG B 1 265 ? 14.977 2.523 4.871 1 86.31 265 ARG B O 1
ATOM 4507 N N . LEU B 1 266 ? 15.727 0.53 5.551 1 91.5 266 LEU B N 1
ATOM 4508 C CA . LEU B 1 266 ? 14.406 0.1 6.008 1 91.5 266 LEU B CA 1
ATOM 4509 C C . LEU B 1 266 ? 13.953 0.93 7.199 1 91.5 266 LEU B C 1
ATOM 4511 O O . LEU B 1 266 ? 12.758 1.185 7.363 1 91.5 266 LEU B O 1
ATOM 4515 N N . LYS B 1 267 ? 14.922 1.347 7.965 1 87.38 267 LYS B N 1
ATOM 4516 C CA . LYS B 1 267 ? 14.633 2.236 9.086 1 87.38 267 LYS B CA 1
ATOM 4517 C C . LYS B 1 267 ? 14.164 3.605 8.594 1 87.38 267 LYS B C 1
ATOM 4519 O O . LYS B 1 267 ? 13.211 4.172 9.133 1 87.38 267 LYS B O 1
ATOM 4524 N N . GLU B 1 268 ? 14.781 4.043 7.59 1 77.44 268 GLU B N 1
ATOM 4525 C CA . GLU B 1 268 ? 14.422 5.328 7 1 77.44 268 GLU B CA 1
ATOM 4526 C C . GLU B 1 268 ? 13.016 5.281 6.402 1 77.44 268 GLU B C 1
ATOM 4528 O O . GLU B 1 268 ? 12.305 6.293 6.391 1 77.44 268 GLU B O 1
ATOM 4533 N N . ARG B 1 269 ? 12.664 4.113 6.004 1 78.5 269 ARG B N 1
ATOM 4534 C CA . ARG B 1 269 ? 11.336 3.928 5.426 1 78.5 269 ARG B CA 1
ATOM 4535 C C . ARG B 1 269 ? 10.305 3.627 6.508 1 78.5 269 ARG B C 1
ATOM 4537 O O . ARG B 1 269 ? 9.141 3.369 6.207 1 78.5 269 ARG B O 1
ATOM 4544 N N . ASN B 1 270 ? 10.719 3.629 7.75 1 79.56 270 ASN B N 1
ATOM 4545 C CA . ASN B 1 270 ? 9.852 3.422 8.906 1 79.56 270 ASN B CA 1
ATOM 4546 C C . ASN B 1 270 ? 9.273 2.012 8.922 1 79.56 270 ASN B C 1
ATOM 4548 O O . ASN B 1 270 ? 8.125 1.816 9.328 1 79.56 270 ASN B O 1
ATOM 4552 N N . LEU B 1 271 ? 10.031 1.078 8.391 1 89.31 271 LEU B N 1
ATOM 4553 C CA . LEU B 1 271 ? 9.562 -0.305 8.367 1 89.31 271 LEU B CA 1
ATOM 4554 C C . LEU B 1 271 ? 10.172 -1.104 9.516 1 89.31 271 LEU B C 1
ATOM 4556 O O . LEU B 1 271 ? 9.523 -1.988 10.078 1 89.31 271 LEU B O 1
ATOM 4560 N N . VAL B 1 272 ? 11.453 -0.738 9.797 1 92.38 272 VAL B N 1
ATOM 4561 C CA . VAL B 1 272 ? 12.18 -1.472 10.828 1 92.38 272 VAL B CA 1
ATOM 4562 C C . VAL B 1 272 ? 12.594 -0.518 11.953 1 92.38 272 VAL B C 1
ATOM 4564 O O . VAL B 1 272 ? 12.898 0.65 11.695 1 92.38 272 VAL B O 1
ATOM 4567 N N . GLU B 1 273 ? 12.5 -0.996 13.102 1 90.12 273 GLU B N 1
ATOM 4568 C CA . GLU B 1 273 ? 12.938 -0.233 14.266 1 90.12 273 GLU B CA 1
ATOM 4569 C C . GLU B 1 273 ? 14.07 -0.95 15 1 90.12 273 GLU B C 1
ATOM 4571 O O . GLU B 1 273 ? 14.133 -2.182 15 1 90.12 273 GLU B O 1
ATOM 4576 N N . VAL B 1 274 ? 14.969 -0.121 15.539 1 88.31 274 VAL B N 1
ATOM 4577 C CA . VAL B 1 274 ? 16.109 -0.633 16.297 1 88.31 274 VAL B CA 1
ATOM 4578 C C . VAL B 1 274 ? 15.852 -0.452 17.797 1 88.31 274 VAL B C 1
ATOM 4580 O O . VAL B 1 274 ? 15.547 0.652 18.25 1 88.31 274 VAL B O 1
ATOM 4583 N N . ILE B 1 275 ? 15.828 -1.554 18.438 1 86.56 275 ILE B N 1
ATOM 4584 C CA . ILE B 1 275 ? 15.656 -1.523 19.891 1 86.56 275 ILE B CA 1
ATOM 4585 C C . ILE B 1 275 ? 17 -1.718 20.578 1 86.56 275 ILE B C 1
ATOM 4587 O O . ILE B 1 275 ? 17.75 -2.645 20.25 1 86.56 275 ILE B O 1
ATOM 4591 N N . LYS B 1 276 ? 17.359 -0.747 21.312 1 78.06 276 LYS B N 1
ATOM 4592 C CA . LYS B 1 276 ? 18.609 -0.865 22.047 1 78.06 276 LYS B CA 1
ATOM 4593 C C . LYS B 1 276 ? 18.469 -1.844 23.203 1 78.06 276 LYS B C 1
ATOM 4595 O O . LYS B 1 276 ? 17.594 -1.69 24.062 1 78.06 276 LYS B O 1
ATOM 4600 N N . GLY B 1 277 ? 18.891 -3.09 23.062 1 64.88 277 GLY B N 1
ATOM 4601 C CA . GLY B 1 277 ? 18.844 -4.086 24.125 1 64.88 277 GLY B CA 1
ATOM 4602 C C . GLY B 1 277 ? 19.969 -3.918 25.141 1 64.88 277 GLY B C 1
ATOM 4603 O O . GLY B 1 277 ? 20.75 -2.971 25.062 1 64.88 277 GLY B O 1
ATOM 4604 N N . GLN B 1 278 ? 19.609 -4.652 26.547 1 58.44 278 GLN B N 1
ATOM 4605 C CA . GLN B 1 278 ? 20.672 -4.762 27.547 1 58.44 278 GLN B CA 1
ATOM 4606 C C . GLN B 1 278 ? 21.844 -5.578 27.016 1 58.44 278 GLN B C 1
ATOM 4608 O O . GLN B 1 278 ? 21.656 -6.594 26.344 1 58.44 278 GLN B O 1
ATOM 4613 N N . PRO B 1 279 ? 23.188 -5.195 27.344 1 59.06 279 PRO B N 1
ATOM 4614 C CA . PRO B 1 279 ? 24.5 -4.879 26.812 1 59.06 279 PRO B CA 1
ATOM 4615 C C . PRO B 1 279 ? 24.453 -4.438 25.344 1 59.06 279 PRO B C 1
ATOM 4617 O O . PRO B 1 279 ? 23.453 -4.68 24.656 1 59.06 279 PRO B O 1
ATOM 4620 N N . LYS B 1 280 ? 25.438 -3.689 24.734 1 60.66 280 LYS B N 1
ATOM 4621 C CA . LYS B 1 280 ? 25.766 -2.871 23.562 1 60.66 280 LYS B CA 1
ATOM 4622 C C . LYS B 1 280 ? 25.266 -3.512 22.281 1 60.66 280 LYS B C 1
ATOM 4624 O O . LYS B 1 280 ? 25.812 -3.279 21.203 1 60.66 280 LYS B O 1
ATOM 4629 N N . LYS B 1 281 ? 24.047 -4.531 22.422 1 78 281 LYS B N 1
ATOM 4630 C CA . LYS B 1 281 ? 23.703 -5.148 21.141 1 78 281 LYS B CA 1
ATOM 4631 C C . LYS B 1 281 ? 22.359 -4.609 20.625 1 78 281 LYS B C 1
ATOM 4633 O O . LYS B 1 281 ? 21.422 -4.418 21.391 1 78 281 LYS B O 1
ATOM 4638 N N . SER B 1 282 ? 22.25 -4.262 19.391 1 86.81 282 SER B N 1
ATOM 4639 C CA . SER B 1 282 ? 21.078 -3.721 18.734 1 86.81 282 SER B CA 1
ATOM 4640 C C . SER B 1 282 ? 20.141 -4.836 18.266 1 86.81 282 SER B C 1
ATOM 4642 O O . SER B 1 282 ? 20.594 -5.852 17.734 1 86.81 282 SER B O 1
ATOM 4644 N N . LEU B 1 283 ? 18.875 -4.797 18.719 1 93.31 283 LEU B N 1
ATOM 4645 C CA . LEU B 1 283 ? 17.844 -5.699 18.234 1 93.31 283 LEU B CA 1
ATOM 4646 C C . LEU B 1 283 ? 16.969 -5.02 17.188 1 93.31 283 LEU B C 1
ATOM 4648 O O . LEU B 1 283 ? 16.766 -3.805 17.234 1 93.31 283 LEU B O 1
ATOM 4652 N N . TYR B 1 284 ? 16.484 -5.855 16.297 1 93.81 284 TYR B N 1
ATOM 4653 C CA . TYR B 1 284 ? 15.719 -5.309 15.18 1 93.81 284 TYR B CA 1
ATOM 4654 C C . TYR B 1 284 ? 14.336 -5.945 15.102 1 93.81 284 TYR B C 1
ATOM 4656 O O . TYR B 1 284 ? 14.188 -7.148 15.328 1 93.81 284 TYR B O 1
ATOM 4664 N N . GLU B 1 285 ? 13.352 -5.102 14.859 1 94.06 285 GLU B N 1
ATOM 4665 C CA . GLU B 1 285 ? 11.992 -5.602 14.672 1 94.06 285 GLU B CA 1
ATOM 4666 C C . GLU B 1 285 ? 11.203 -4.723 13.711 1 94.06 285 GLU B C 1
ATOM 4668 O O . GLU B 1 285 ? 11.633 -3.611 13.391 1 94.06 285 GLU B O 1
ATOM 4673 N N . ILE B 1 286 ? 10.109 -5.312 13.203 1 94.38 286 ILE B N 1
ATOM 4674 C CA . ILE B 1 286 ? 9.211 -4.535 12.359 1 94.38 286 ILE B CA 1
ATOM 4675 C C . ILE B 1 286 ? 8.508 -3.467 13.195 1 94.38 286 ILE B C 1
ATOM 4677 O O . ILE B 1 286 ? 8.047 -3.742 14.305 1 94.38 286 ILE B O 1
ATOM 4681 N N . LYS B 1 287 ? 8.469 -2.328 12.688 1 88.75 287 LYS B N 1
ATOM 4682 C CA . LYS B 1 287 ? 7.938 -1.194 13.445 1 88.75 287 LYS B CA 1
ATOM 4683 C C . LYS B 1 287 ? 6.445 -1.355 13.703 1 88.75 287 LYS B C 1
ATOM 4685 O O . LYS B 1 287 ? 5.977 -1.146 14.828 1 88.75 287 LYS B O 1
ATOM 4690 N N . SER B 1 288 ? 5.75 -1.729 12.727 1 87.75 288 SER B N 1
ATOM 4691 C CA . SER B 1 288 ? 4.301 -1.853 12.836 1 87.75 288 SER B CA 1
ATOM 4692 C C . SER B 1 288 ? 3.9 -3.199 13.43 1 87.75 288 SER B C 1
ATOM 4694 O O . SER B 1 288 ? 4.148 -4.246 12.828 1 87.75 288 SER B O 1
ATOM 4696 N N . LYS B 1 289 ? 3.221 -3.156 14.508 1 87.25 289 LYS B N 1
ATOM 4697 C CA . LYS B 1 289 ? 2.715 -4.391 15.102 1 87.25 289 LYS B CA 1
ATOM 4698 C C . LYS B 1 289 ? 1.6 -4.996 14.258 1 87.25 289 LYS B C 1
ATOM 4700 O O . LYS B 1 289 ? 1.458 -6.219 14.188 1 87.25 289 LYS B O 1
ATOM 4705 N N . LEU B 1 290 ? 0.927 -4.109 13.734 1 90.94 290 LEU B N 1
ATOM 4706 C CA . LEU B 1 290 ? -0.168 -4.559 12.883 1 90.94 290 LEU B CA 1
ATOM 4707 C C . LEU B 1 290 ? 0.362 -5.344 11.688 1 90.94 290 LEU B C 1
ATOM 4709 O O . LEU B 1 290 ? -0.241 -6.34 11.273 1 90.94 290 LEU B O 1
ATOM 4713 N N . PHE B 1 291 ? 1.463 -4.895 11.172 1 93.06 291 PHE B N 1
ATOM 4714 C CA . PHE B 1 291 ? 2.096 -5.578 10.055 1 93.06 291 PHE B CA 1
ATOM 4715 C C . PHE B 1 291 ? 2.527 -6.984 10.453 1 93.06 291 PHE B C 1
ATOM 4717 O O . PHE B 1 291 ? 2.293 -7.945 9.711 1 93.06 291 PHE B O 1
ATOM 4724 N N . THR B 1 292 ? 3.043 -7.109 11.609 1 93.62 292 THR B N 1
ATOM 4725 C CA . THR B 1 292 ? 3.484 -8.398 12.125 1 93.62 292 THR B CA 1
ATOM 4726 C C . THR B 1 292 ? 2.293 -9.328 12.352 1 93.62 292 THR B C 1
ATOM 4728 O O . THR B 1 292 ? 2.344 -10.508 12 1 93.62 292 THR B O 1
ATOM 4731 N N . LYS B 1 293 ? 1.275 -8.781 12.852 1 92.56 293 LYS B N 1
ATOM 4732 C CA . LYS B 1 293 ? 0.081 -9.586 13.109 1 92.56 293 LYS B CA 1
ATOM 4733 C C . LYS B 1 293 ? -0.58 -10.023 11.805 1 92.56 293 LYS B C 1
ATOM 4735 O O . LYS B 1 293 ? -1.102 -11.133 11.711 1 92.56 293 LYS B O 1
ATOM 4740 N N . TRP B 1 294 ? -0.591 -9.117 10.898 1 94.25 294 TRP B N 1
ATOM 4741 C CA . TRP B 1 294 ? -1.124 -9.453 9.578 1 94.25 294 TRP B CA 1
ATOM 4742 C C . TRP B 1 294 ? -0.372 -10.625 8.969 1 94.25 294 TRP B C 1
ATOM 4744 O O . TRP B 1 294 ? -0.986 -11.578 8.484 1 94.25 294 TRP B O 1
ATOM 4754 N N . TYR B 1 295 ? 0.957 -10.633 9.023 1 94.19 295 TYR B N 1
ATOM 4755 C CA . TYR B 1 295 ? 1.783 -11.688 8.445 1 94.19 295 TYR B CA 1
ATOM 4756 C C . TYR B 1 295 ? 1.513 -13.023 9.125 1 94.19 295 TYR B C 1
ATOM 4758 O O . TYR B 1 295 ? 1.453 -14.062 8.453 1 94.19 295 TYR B O 1
ATOM 4766 N N . LYS B 1 296 ? 1.288 -12.961 10.367 1 89.69 296 LYS B N 1
ATOM 4767 C CA . LYS B 1 296 ? 1.035 -14.172 11.141 1 89.69 296 LYS B CA 1
ATOM 4768 C C . LYS B 1 296 ? -0.279 -14.828 10.719 1 89.69 296 LYS B C 1
ATOM 4770 O O . LYS B 1 296 ? -0.417 -16.047 10.781 1 89.69 296 LYS B O 1
ATOM 4775 N N . ASN B 1 297 ? -1.181 -14.047 10.297 1 84.69 297 ASN B N 1
ATOM 4776 C CA . ASN B 1 297 ? -2.506 -14.555 9.961 1 84.69 297 ASN B CA 1
ATOM 4777 C C . ASN B 1 297 ? -2.637 -14.828 8.461 1 84.69 297 ASN B C 1
ATOM 4779 O O . ASN B 1 297 ? -3.713 -15.195 7.988 1 84.69 297 ASN B O 1
ATOM 4783 N N . SER B 1 298 ? -1.565 -14.523 7.684 1 82.06 298 SER B N 1
ATOM 4784 C CA . SER B 1 298 ? -1.612 -14.695 6.234 1 82.06 298 SER B CA 1
ATOM 4785 C C . SER B 1 298 ? -1.025 -16.031 5.82 1 82.06 298 SER B C 1
ATOM 4787 O O . SER B 1 298 ? -0.147 -16.578 6.496 1 82.06 298 SER B O 1
#

pLDDT: mean 86.14, std 9.62, range [33.81, 96.19]

Foldseek 3Di:
DPLLCPQCVVVLVVVLVQVVPDDQFDLGAEAEEAEDPQSCLVSSLVVSCVVPVPDLEAEDEAECVVPPDQALVVVVVVQVVDDDGGAYEYEYEQCCRVVVNDDQVRLLVVLVQSRGTSHHHYYHYHHCPDDQAPPPPHNNDPRHHYHYRDFDDLVSLQSNLCVQQNNPLADSVLLSVLCVQAGRHSRLSNQLSVQSNVPDHDSVSSNVSSLVVCVVVLVVVLVPDDPLLNLQLVVQLVVLDWDFLVVSCVSSVDDSVVNVVSQVVCVVVQQKDWDCDPDRTITIHGRHNNSSVSSVVD/DPLLCPQCVVVLVVVLVQVVPDDQFDLGAEAEEAEDPQSCLVSSLVVSCVVPVPDLAAEDEAECVVPPDQALVVVVVVQVVDDDGGQYEYEYEQCCRVVVNDDQVRLLVVLVQSRGTSHHHYYHYHHCPPCLAPPPPHNNDPRHHYHYRDFDDLVSLQSNLCVQQNNPLADSVLLSVLCVQAGRHSRLSNQLSVQSNVPDHDSVSSNVSSLVVCVVVLVVVLVPDDPLLNLQLVQQLVVLDWDFLVVSCVSSVDDSVVNVVSQVVCVVVQQKDWDCDPDRTITIHGRHNNSSVSSVVD